Protein 6FZF (pdb70)

CATH classification: 1.10.565.10

Organism: Homo sapiens (NCBI:txid9606)

Nearest PDB structures (foldseek):
  6fzf-assembly1_A  TM=1.004E+00  e=1.617E-38  Homo sapiens
  6d94-assembly1_A  TM=9.978E-01  e=1.323E-35  Homo sapiens
  6t1v-assembly1_A  TM=9.988E-01  e=2.859E-35  Homo sapiens
  7cxf-assembly1_A  TM=9.843E-01  e=8.558E-34  Homo sapiens
  9f7w-assembly1_A  TM=9.796E-01  e=2.909E-33  Homo sapiens

Radius of gyration: 26.01 Å; Cα contacts (8 Å, |Δi|>4): 749; chains: 4; bounding box: 57×76×60 Å

Sequence (572 aa):
ESADDLRALAKKHLYDSSYIKSFPLTKAKARRAILTGKTTDKSPFVIYDMMNSLMMGEDKIKFKHITPLQEQSKEVVAIRIIFQGCQFRSVEAVQEITEEYAKSIPGFVNLDLNDQVTLLLKYGVHEIIYTMLASLMNKDGVLISEGQGFMTREFLKKSLRKPFGDFMEPKFEFAVKFNALELDDSDLAIFIAVIILSGDRPGLLNVKPIEDIQDDNNLLQALELQLKLNHPESSSSQQLFAKLLQKMMTDLRQQIVMEHVQQLLQVIKKTETDMSLHPLLQEIYKDLYQLNPESADLRALAKHLYDSYIKSFPLTKAKARRAILTGKTTDKSPFVIYDMMNSLMMGEDKIKFKHITPLQEQSKEVAIRIFQGCQFRSVEAVQEITEEYAKSIPGFVNLDLNDQVTLLKYGVHEIIIYTMLASLMNKDGVLISEEGQGFMTREFLKSLRKPFGDFMEPKFEFAVKFNALELDDSDLAIFIAVIILSGDRPGLLNVKPIEDIQDNLLQALELQLKLNHPESSSSQQLFAKLLQKMTDDLRQQIVMEHVQQLLQQVIKKTETDMSLHPLLQEIYKDLYEPSLLKKLLLAPAEPSLLKKLLLAPA

InterPro domains:
  IPR000536 Nuclear hormone receptor, ligand-binding domain [PF00104] (319-485)
  IPR000536 Nuclear hormone receptor, ligand-binding domain [PS51843] (238-503)
  IPR000536 Nuclear hormone receptor, ligand-binding domain [SM00430] (315-474)
  IPR001628 Zinc finger, nuclear hormone receptor-type [PF00105] (138-204)
  IPR001628 Zinc finger, nuclear hormone receptor-type [PR00047] (139-155)
  IPR001628 Zinc finger, nuclear hormone receptor-type [PR00047] (155-170)
  IPR001628 Zinc finger, nuclear hormone receptor-type [PR00047] (187-195)
  IPR001628 Zinc finger, nuclear hormone receptor-type [PR00047] (195-203)
  IPR001628 Zinc finger, nuclear hormone receptor-type [PS00031] (139-165)
  IPR001628 Zinc finger, nuclear hormone receptor-type [PS51030] (136-210)
  IPR001628 Zinc finger, nuclear hormone receptor-type [SM00399] (136-206)
  IPR001723 Nuclear hormone receptor [PR00398] (199-209)
  IPR001723 Nuclear hormone receptor [PR00398] (316-337)
  IPR001723 Nuclear hormone receptor [PR00398] (337-353)
  IPR001723 Nuclear hormone receptor [PR00398] (405-420)
  IPR001723 Nuclear hormone receptor [PR00398] (462-479)
  IPR003074 Peroxisome proliferator-activated receptor [PR01288] (228-242)
  IPR003074 Peroxisome proliferator-activated receptor [PR01288] (242-261)
  IPR003074 Peroxisome proliferator-activated receptor [PR01288] (355-368)
  IPR003074 Peroxisome proliferator-activated receptor [PR01288] (372-387)

Solvent-accessible surface area: 27181 Å² total; per-residue (Å²): 172,39,81,98,11,92,61,25,8,136,79,0,80,60,15,0,72,189,18,7,64,24,8,19,69,114,0,66,31,30,35,73,51,168,48,153,102,155,91,21,57,67,0,127,48,123,99,3,1,90,121,0,43,124,47,18,100,27,143,104,158,51,71,3,45,115,43,24,204,56,15,4,28,17,16,21,26,8,69,25,36,102,19,12,43,5,1,69,30,4,2,65,0,0,30,31,2,64,25,0,77,127,16,65,46,65,1,9,24,19,0,3,31,15,0,1,7,6,0,22,11,0,25,38,1,5,24,1,49,138,73,0,5,2,32,18,117,11,95,0,22,13,23,47,143,12,7,121,80,15,101,138,12,10,2,52,22,29,29,21,4,1,85,9,1,70,118,4,31,76,19,128,4,56,7,31,0,1,0,0,0,0,0,0,0,0,0,4,12,93,7,63,63,22,116,82,52,130,43,0,58,61,30,16,26,73,1,2,70,0,0,24,36,8,3,112,99,59,28,92,162,43,64,15,6,10,0,84,0,0,40,34,13,17,28,0,58,52,12,4,84,80,29,28,111,24,21,55,59,3,155,158,94,38,120,149,16,94,31,71,78,5,10,82,40,0,33,150,116,17,104,221,116,71,116,112,20,37,99,14,65,62,21,5,135,80,0,78,66,13,1,75,183,15,6,66,27,7,20,67,120,0,67,30,30,35,74,59,161,55,142,96,186,86,20,62,69,0,130,49,105,83,4,1,83,122,0,46,110,71,20,97,21,147,96,159,40,71,5,44,119,39,22,198,62,32,2,25,15,17,20,20,8,70,21,37,104,19,12,44,6,0,71,32,4,2,74,0,0,40,30,2,66,26,0,75,129,17,68,45,70,2,9,20,20,0,0,33,17,0,0,10,3,0,21,10,0,25,36,0,5,26,1,47,144,83,0,6,2,31,18,116,7,89,0,24,14,21,47,144,9,6,116,81,9,101,135,11,9,2,48,20,25,32,21,4,0,91,9,2,69,118,3,29,76,19,128,2,56,7,30,0,1,0,0,0,0,0,0,0,0,0,4,10,91,7,73,65,22,116,81,52,137,44,0,57,74,31,19,32,62,2,3,60,0,0,16,37,5,3,113,99,56,18,104,141,38,70,13,6,13,0,72,0,0,35,34,14,15,36,0,67,72,14,4,59,71,25,10,108,23,25,93,58,4,176,170,84,25,121,126,17,89,34,69,79,3,7,79,41,0,30,148,123,16,109,216,106,26,51,2,68,126,46,8,117,42,123,130,207,94,25,49,1,68,125,44,10,124,44,122,156

GO terms:
  GO:0005515 protein binding (F, IPI)
  GO:0042802 identical protein binding (F, IPI)
  GO:0004879 nuclear receptor activity (F, IDA)
  GO:0005634 nucleus (C, IDA)
  GO:0035357 peroxisome proliferator activated receptor signaling pathway (P, IDA)
  GO:0003700 DNA-binding transcription factor activity (F, IDA)
  GO:0010629 negative regulation of gene expression (P, IDA)
  GO:1904893 negative regulation of receptor signaling pathway via STAT (P, IDA)
  GO:0035357 peroxisome proliferator activated receptor signaling pathway (P, IGI)
  GO:0010628 positive regulation of gene expression (P, IGI)
  GO:0010629 negative regulation of gene expression (P, IGI)
  GO:1903845 negative regulation of cellular response to transforming growth factor beta stimulus (P, IGI)
  GO:0060392 negative regulation of SMAD protein signal transduction (P, IGI)
  GO:0030512 negative regulation of transforming growth factor beta receptor signaling pathway (P, IGI)
  GO:0048662 negative regulation of smooth muscle cell proliferation (P, IGI)
  GO:0045668 negative regulation of osteoblast differentiation (P, IMP)
  GO:0030514 negative regulation of BMP signaling pathway (P, IMP)
  GO:0097677 STAT family protein binding (F, IPI)
  GO:0050699 WW domain binding (F, IMP)
  GO:0045944 positive regulation of transcription by RNA polymerase II (P, IDA)

B-factor: mean 44.8, std 16.86, range [20.99, 148.35]

Structure (mmCIF, N/CA/C/O backbone):
data_6FZF
#
_entry.id   6FZF
#
_cell.length_a   53.644
_cell.length_b   123.684
_cell.length_c   54.466
_cell.angle_alpha   90.00
_cell.angle_beta   95.31
_cell.angle_gamma   90.00
#
_symmetry.space_group_name_H-M   'P 1 21 1'
#
loop_
_entity.id
_entity.type
_entity.pdbx_description
1 polymer 'Peroxisome proliferator-activated receptor gamma'
2 polymer 'Peroxisome proliferator-activated receptor gamma coactivator 1-alpha'
3 non-polymer '(2~{S})-3-[4-[2-[methyl(pyridin-2-yl)amino]ethoxy]phenyl]-2-[[2-(phenylcarbonyl)phenyl]amino]propanoic acid'
4 water water
#
loop_
_atom_site.group_PDB
_atom_site.id
_atom_site.type_symbol
_atom_site.label_atom_id
_atom_site.label_alt_id
_atom_site.label_comp_id
_atom_site.label_asym_id
_atom_site.label_entity_id
_atom_site.label_seq_id
_atom_site.pdbx_PDB_ins_code
_atom_site.Cartn_x
_atom_site.Cartn_y
_atom_site.Cartn_z
_atom_site.occupancy
_atom_site.B_iso_or_equiv
_atom_site.auth_seq_id
_atom_site.auth_comp_id
_atom_site.auth_asym_id
_atom_site.auth_atom_id
_atom_site.pdbx_PDB_model_num
ATOM 1 N N . GLU A 1 9 ? -24.382 17.182 -38.364 1.00 100.75 235 GLU A N 1
ATOM 2 C CA . GLU A 1 9 ? -23.344 16.631 -37.500 1.00 100.77 235 GLU A CA 1
ATOM 3 C C . GLU A 1 9 ? -22.569 17.753 -36.800 1.00 95.06 235 GLU A C 1
ATOM 4 O O . GLU A 1 9 ? -23.130 18.490 -35.990 1.00 90.93 235 GLU A O 1
ATOM 10 N N . SER A 1 10 ? -21.280 17.894 -37.125 1.00 91.16 236 SER A N 1
ATOM 11 C CA . SER A 1 10 ? -20.439 18.881 -36.453 1.00 74.47 236 SER A CA 1
ATOM 12 C C . SER A 1 10 ? -20.855 20.321 -36.742 1.00 73.21 236 SER A C 1
ATOM 13 O O . SER A 1 10 ? -20.427 21.228 -36.021 1.00 54.11 236 SER A O 1
ATOM 16 N N . ALA A 1 11 ? -21.649 20.562 -37.791 1.00 84.06 237 ALA A N 1
ATOM 17 C CA . ALA A 1 11 ? -22.086 21.928 -38.077 1.0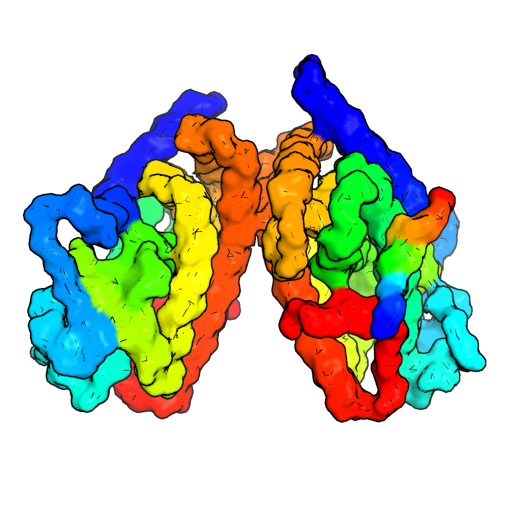0 79.76 237 ALA A CA 1
ATOM 18 C C . ALA A 1 11 ? -22.838 22.518 -36.885 1.00 73.20 237 ALA A C 1
ATOM 19 O O . ALA A 1 11 ? -22.485 23.589 -36.373 1.00 59.23 237 ALA A O 1
ATOM 21 N N A ASP A 1 12 ? -23.870 21.810 -36.423 0.44 61.32 238 ASP A N 1
ATOM 22 N N B ASP A 1 12 ? -23.883 21.832 -36.416 0.56 62.12 238 ASP A N 1
ATOM 23 C CA A ASP A 1 12 ? -24.640 22.271 -35.279 0.44 46.16 238 ASP A CA 1
ATOM 24 C CA B ASP A 1 12 ? -24.605 22.377 -35.276 0.56 45.93 238 ASP A CA 1
ATOM 25 C C A ASP A 1 12 ? -23.787 22.325 -34.019 0.44 40.07 238 ASP A C 1
ATOM 26 C C B ASP A 1 12 ? -23.763 22.353 -34.009 0.56 39.71 238 ASP A C 1
ATOM 27 O O A ASP A 1 12 ? -24.057 23.134 -33.126 0.44 40.73 238 ASP A O 1
ATOM 28 O O B ASP A 1 12 ? -24.030 23.138 -33.096 0.56 41.40 238 ASP A O 1
ATOM 37 N N . LEU A 1 13 ? -22.748 21.486 -33.928 1.00 35.99 239 LEU A N 1
ATOM 38 C CA . LEU A 1 13 ? -21.948 21.434 -32.701 1.00 38.45 239 LEU A CA 1
ATOM 39 C C . LEU A 1 13 ? -21.125 22.692 -32.536 1.00 37.88 239 LEU A C 1
ATOM 40 O O . LEU A 1 13 ? -20.898 23.133 -31.410 1.00 34.52 239 LEU A O 1
ATOM 45 N N . ARG A 1 14 ? -20.673 23.283 -33.645 1.00 33.23 240 ARG A N 1
ATOM 46 C CA . ARG A 1 14 ? -19.976 24.563 -33.555 1.00 33.60 240 ARG A CA 1
ATOM 47 C C . ARG A 1 14 ? -20.938 25.697 -33.199 1.00 34.76 240 ARG A C 1
ATOM 48 O O . ARG A 1 14 ? -20.573 26.615 -32.462 1.00 35.11 240 ARG A O 1
ATOM 56 N N . ALA A 1 15 ? -22.164 25.662 -33.734 1.00 34.10 241 ALA A N 1
ATOM 57 C CA . ALA A 1 15 ? -23.177 26.641 -33.348 1.00 36.00 241 ALA A CA 1
ATOM 58 C C . ALA A 1 15 ? -23.537 26.503 -31.872 1.00 35.79 241 ALA A C 1
ATOM 59 O O . ALA A 1 15 ? -23.678 27.503 -31.153 1.00 34.06 241 ALA A O 1
ATOM 61 N N . LEU A 1 16 ? -23.718 25.265 -31.410 1.00 29.11 242 LEU A N 1
ATOM 62 C CA . LEU A 1 16 ? -23.997 25.044 -30.001 1.00 28.60 242 LEU A CA 1
ATOM 63 C C . LEU A 1 16 ? -22.869 25.592 -29.146 1.00 33.74 242 LEU A C 1
ATOM 64 O O . LEU A 1 16 ? -23.113 26.281 -28.151 1.00 30.83 242 LEU A O 1
ATOM 69 N N . ALA A 1 17 ? -21.619 25.329 -29.538 1.00 32.95 243 ALA A N 1
ATOM 70 C CA . ALA A 1 17 ? -20.498 25.859 -28.770 1.00 27.76 243 ALA A CA 1
ATOM 71 C C . ALA A 1 17 ? -20.582 27.377 -28.682 1.00 33.63 243 ALA A C 1
ATOM 72 O O . ALA A 1 17 ? -20.404 27.962 -27.604 1.00 30.94 243 ALA A O 1
ATOM 74 N N . LYS A 1 18 ? -20.860 28.035 -29.818 1.00 31.61 244 LYS A N 1
ATOM 75 C CA A LYS A 1 18 ? -20.926 29.494 -29.838 0.34 30.87 244 LYS A CA 1
ATOM 76 C CA B LYS A 1 18 ? -20.914 29.492 -29.822 0.66 30.54 244 LYS A CA 1
ATOM 77 C C . LYS A 1 18 ? -22.100 30.005 -29.011 1.00 32.79 244 LYS A C 1
ATOM 78 O O . LYS A 1 18 ? -21.976 30.997 -28.286 1.00 34.14 244 LYS A O 1
ATOM 89 N N . HIS A 1 19 ? -23.258 29.355 -29.131 1.00 30.38 245 HIS A N 1
ATOM 90 C CA . HIS A 1 19 ? -24.423 29.756 -28.348 1.00 35.92 245 HIS A CA 1
ATOM 91 C C . HIS A 1 19 ? -24.118 29.688 -26.860 1.00 34.77 245 HIS A C 1
ATOM 92 O O . HIS A 1 19 ? -24.432 30.614 -26.105 1.00 29.53 245 HIS A O 1
ATOM 99 N N . LEU A 1 20 ? -23.511 28.588 -26.423 1.00 28.12 246 LEU A N 1
ATOM 100 C CA . LEU A 1 20 ? -23.161 28.439 -25.021 1.00 33.02 246 LEU A CA 1
ATOM 101 C C . LEU A 1 20 ? -22.180 29.513 -24.568 1.00 32.03 246 LEU A C 1
ATOM 102 O O . LEU A 1 20 ? -22.335 30.091 -23.482 1.00 25.57 246 LEU A O 1
ATOM 107 N N . TYR A 1 21 ? -21.150 29.781 -25.373 1.00 28.75 247 TYR A N 1
ATOM 108 C CA . TYR A 1 21 ? -20.192 30.825 -25.015 1.00 30.38 247 TYR A CA 1
ATOM 109 C C . TYR A 1 21 ? -20.875 32.178 -24.857 1.00 31.68 247 TYR A C 1
ATOM 110 O O . TYR A 1 21 ? -20.587 32.928 -23.916 1.00 31.13 247 TYR A O 1
ATOM 119 N N . ASP A 1 22 ? -21.762 32.519 -25.790 1.00 31.04 248 ASP A N 1
ATOM 120 C CA . ASP A 1 22 ? -22.458 33.796 -25.713 1.00 35.73 248 ASP A CA 1
ATOM 121 C C . ASP A 1 22 ? -23.314 33.873 -24.455 1.00 30.88 248 ASP A C 1
ATOM 122 O O . ASP A 1 22 ? -23.401 34.931 -23.820 1.00 31.33 248 ASP A O 1
ATOM 131 N N . SER A 1 23 ? -23.991 32.774 -24.111 1.00 30.12 249 SER A N 1
ATOM 132 C CA A SER A 1 23 ? -24.795 32.728 -22.893 0.65 33.73 249 SER A CA 1
ATOM 133 C CA B SER A 1 23 ? -24.796 32.750 -22.896 0.35 33.87 249 SER A CA 1
ATOM 134 C C . SER A 1 23 ? -23.917 32.826 -21.656 1.00 31.59 249 SER A C 1
ATOM 135 O O . SER A 1 23 ? -24.252 33.524 -20.692 1.00 38.22 249 SER A O 1
ATOM 140 N N . TYR A 1 24 ? -22.804 32.101 -21.664 1.00 30.07 250 TYR A N 1
ATOM 141 C CA . TYR A 1 24 ? -21.829 32.168 -20.588 1.00 29.90 250 TYR A CA 1
ATOM 142 C C . TYR A 1 24 ? -21.382 33.610 -20.364 1.00 37.83 250 TYR A C 1
ATOM 143 O O . TYR A 1 24 ? -21.366 34.099 -19.234 1.00 29.03 250 TYR A O 1
ATOM 152 N N . ILE A 1 25 ? -21.055 34.321 -21.444 1.00 28.51 251 ILE A N 1
ATOM 153 C CA . ILE A 1 25 ? -20.657 35.719 -21.308 1.00 25.93 251 ILE A CA 1
ATOM 154 C C . ILE A 1 25 ? -21.791 36.538 -20.709 1.00 32.99 251 ILE A C 1
ATOM 155 O O . ILE A 1 25 ? -21.561 37.464 -19.915 1.00 31.76 251 ILE A O 1
ATOM 160 N N . LYS A 1 26 ? -23.037 36.224 -21.080 1.00 32.51 252 LYS A N 1
ATOM 161 C CA . LYS A 1 26 ? -24.148 36.992 -20.531 1.00 31.41 252 LYS A CA 1
ATOM 162 C C . LYS A 1 26 ? -24.371 36.692 -19.049 1.00 36.60 252 LYS A C 1
ATOM 163 O O . LYS A 1 26 ? -24.872 37.553 -18.317 1.00 37.99 252 LYS A O 1
ATOM 169 N N . SER A 1 27 ? -24.029 35.485 -18.594 1.00 37.44 253 SER A N 1
ATOM 170 C CA . SER A 1 27 ? -24.400 35.019 -17.256 1.00 38.30 253 SER A CA 1
ATOM 171 C C . SER A 1 27 ? -23.331 35.263 -16.210 1.00 30.39 253 SER A C 1
ATOM 172 O O . SER A 1 27 ? -23.659 35.427 -15.028 1.00 32.91 253 SER A O 1
ATOM 175 N N . PHE A 1 28 ? -22.063 35.244 -16.606 1.00 33.89 254 PHE A N 1
ATOM 176 C CA . PHE A 1 28 ? -20.953 35.297 -15.656 1.00 29.74 254 PHE A CA 1
ATOM 177 C C . PHE A 1 28 ? -20.139 36.562 -15.871 1.00 39.68 254 PHE A C 1
ATOM 178 O O . PHE A 1 28 ? -19.333 36.632 -16.822 1.00 28.71 254 PHE A O 1
ATOM 186 N N . PRO A 1 29 ? -20.302 37.573 -15.015 1.00 34.10 255 PRO A N 1
ATOM 187 C CA . PRO A 1 29 ? -19.641 38.864 -15.272 1.00 40.33 255 PRO A CA 1
ATOM 188 C C . PRO A 1 29 ? -18.128 38.774 -15.318 1.00 46.58 255 PRO A C 1
ATOM 189 O O . PRO A 1 29 ? -17.494 39.438 -16.145 1.00 47.46 255 PRO A O 1
ATOM 193 N N . LEU A 1 30 ? -17.527 37.977 -14.451 1.00 35.43 256 LEU A N 1
ATOM 194 C CA . LEU A 1 30 ? -16.076 37.868 -14.382 1.00 35.55 256 LEU A CA 1
ATOM 195 C C . LEU A 1 30 ? -15.695 36.546 -15.031 1.00 35.92 256 LEU A C 1
ATOM 196 O O . LEU A 1 30 ? -15.756 35.490 -14.401 1.00 38.24 256 LEU A O 1
ATOM 201 N N . THR A 1 31 ? -15.316 36.619 -16.297 1.00 38.16 257 THR A N 1
ATOM 202 C CA . THR A 1 31 ? -14.894 35.480 -17.085 1.00 40.61 257 THR A CA 1
ATOM 203 C C . THR A 1 31 ? -13.470 35.089 -16.727 1.00 34.96 257 THR A C 1
ATOM 204 O O . THR A 1 31 ? -12.733 35.840 -16.081 1.00 29.78 257 THR A O 1
ATOM 208 N N . LYS A 1 32 ? -13.058 33.907 -17.195 1.00 29.39 258 LYS A N 1
ATOM 209 C CA . LYS A 1 32 ? -11.678 33.515 -16.955 1.00 26.94 258 LYS A CA 1
ATOM 210 C C . LYS A 1 32 ? -10.724 34.480 -17.635 1.00 28.58 258 LYS A C 1
ATOM 211 O O . LYS A 1 32 ? -9.645 34.775 -17.104 1.00 32.70 258 LYS A O 1
ATOM 217 N N . ALA A 1 33 ? -11.096 34.975 -18.825 1.00 30.29 259 ALA A N 1
ATOM 218 C CA . ALA A 1 33 ? -10.218 35.897 -19.536 1.00 38.93 259 ALA A CA 1
ATOM 219 C C . ALA A 1 33 ? -10.012 37.159 -18.722 1.00 33.91 259 ALA A C 1
ATOM 220 O O . ALA A 1 33 ? -8.878 37.614 -18.543 1.00 36.51 259 ALA A O 1
ATOM 222 N N . LYS A 1 34 ? -11.103 37.728 -18.203 1.00 34.75 260 LYS A N 1
ATOM 223 C CA . LYS A 1 34 ? -10.987 38.909 -17.352 1.00 38.56 260 LYS A CA 1
ATOM 224 C C . LYS A 1 34 ? -10.152 38.611 -16.112 1.00 33.07 260 LYS A C 1
ATOM 225 O O . LYS A 1 34 ? -9.284 39.403 -15.725 1.00 36.76 260 LYS A O 1
ATOM 231 N N . ALA A 1 35 ? -10.404 37.470 -15.476 1.00 31.83 261 ALA A N 1
ATOM 232 C CA . ALA A 1 35 ? -9.701 37.136 -14.242 1.00 32.54 261 ALA A CA 1
ATOM 233 C C . ALA A 1 35 ? -8.203 36.968 -14.477 1.00 33.03 261 ALA A C 1
ATOM 234 O O . ALA A 1 35 ? -7.388 37.406 -13.657 1.00 36.16 261 ALA A O 1
ATOM 236 N N A ARG A 1 36 ? -7.820 36.310 -15.577 0.41 33.00 262 ARG A N 1
ATOM 237 N N B ARG A 1 36 ? -7.819 36.317 -15.581 0.59 33.42 262 ARG A N 1
ATOM 238 C CA A ARG A 1 36 ? -6.401 36.133 -15.863 0.41 32.28 262 ARG A CA 1
ATOM 239 C CA B ARG A 1 36 ? -6.400 36.138 -15.862 0.59 31.10 262 ARG A CA 1
ATOM 240 C C A ARG A 1 36 ? -5.740 37.469 -16.166 0.41 36.36 262 ARG A C 1
ATOM 241 C C B ARG A 1 36 ? -5.739 37.473 -16.165 0.59 36.63 262 ARG A C 1
ATOM 242 O O A ARG A 1 36 ? -4.607 37.724 -15.735 0.41 38.99 262 ARG A O 1
ATOM 243 O O B ARG A 1 36 ? -4.606 37.730 -15.735 0.59 39.18 262 ARG A O 1
ATOM 258 N N . ALA A 1 37 ? -6.430 38.335 -16.910 1.00 36.54 263 ALA A N 1
ATOM 259 C CA . ALA A 1 37 ? -5.901 39.666 -17.157 1.00 39.88 263 ALA A CA 1
ATOM 260 C C . ALA A 1 37 ? -5.633 40.386 -15.839 1.00 46.13 263 ALA A C 1
ATOM 261 O O . ALA A 1 37 ? -4.582 41.015 -15.665 1.00 48.56 263 ALA A O 1
ATOM 263 N N . ILE A 1 38 ? -6.560 40.281 -14.885 1.00 36.22 264 ILE A N 1
ATOM 264 C CA . ILE A 1 38 ? -6.343 40.893 -13.577 1.00 42.47 264 ILE A CA 1
ATOM 265 C C . ILE A 1 38 ? -5.177 40.218 -12.866 1.00 45.64 264 ILE A C 1
ATOM 266 O O . ILE A 1 38 ? -4.244 40.883 -12.400 1.00 45.80 264 ILE A O 1
ATOM 271 N N . LEU A 1 39 ? -5.205 38.881 -12.790 1.00 35.32 265 LEU A N 1
ATOM 272 C CA . LEU A 1 39 ? -4.211 38.154 -12.006 1.00 42.86 265 LEU A CA 1
ATOM 273 C C . LEU A 1 39 ? -2.808 38.286 -12.587 1.00 49.00 265 LEU A C 1
ATOM 274 O O . LEU A 1 39 ? -1.821 38.183 -11.846 1.00 45.02 265 LEU A O 1
ATOM 279 N N . THR A 1 40 ? -2.691 38.492 -13.900 1.00 51.77 266 THR A N 1
ATOM 280 C CA . THR A 1 40 ? -1.387 38.689 -14.521 1.00 55.48 266 THR A CA 1
ATOM 281 C C . THR A 1 40 ? -1.004 40.156 -14.658 1.00 61.83 266 THR A C 1
ATOM 282 O O . THR A 1 40 ? 0.128 40.446 -15.058 1.00 65.93 266 THR A O 1
ATOM 286 N N . GLY A 1 41 ? -1.910 41.079 -14.338 1.00 60.76 267 GLY A N 1
ATOM 287 C CA . GLY A 1 41 ? -1.646 42.495 -14.472 1.00 54.51 267 GLY A CA 1
ATOM 288 C C . GLY A 1 41 ? -1.821 43.043 -15.873 1.00 67.07 267 GLY A C 1
ATOM 289 O O . GLY A 1 41 ? -1.616 44.245 -16.084 1.00 67.86 267 GLY A O 1
ATOM 290 N N . LYS A 1 42 ? -2.204 42.207 -16.834 1.00 65.13 268 LYS A N 1
ATOM 291 C CA . LYS A 1 42 ? -2.418 42.659 -18.200 1.00 67.18 268 LYS A CA 1
ATOM 292 C C . LYS A 1 42 ? -3.749 43.389 -18.319 1.00 70.17 268 LYS A C 1
ATOM 293 O O . LYS A 1 42 ? -4.506 43.173 -19.270 1.00 81.56 268 LYS A O 1
ATOM 299 N N . THR A 1 43 ? -4.030 44.260 -17.352 1.00 69.80 269 THR A N 1
ATOM 300 C CA . THR A 1 43 ? -5.214 45.101 -17.350 1.00 80.13 269 THR A CA 1
ATOM 301 C C . THR A 1 43 ? -4.803 46.522 -16.991 1.00 83.50 269 THR A C 1
ATOM 302 O O . THR A 1 43 ? -3.823 46.739 -16.271 1.00 77.19 269 THR A O 1
ATOM 306 N N . THR A 1 44 ? -5.545 47.490 -17.516 1.00 83.92 270 THR A N 1
ATOM 307 C CA . THR A 1 44 ? -5.377 48.872 -17.090 1.00 89.41 270 THR A CA 1
ATOM 308 C C . THR A 1 44 ? -6.170 49.195 -15.830 1.00 86.64 270 THR A C 1
ATOM 309 O O . THR A 1 44 ? -6.097 50.328 -15.343 1.00 88.17 270 THR A O 1
ATOM 313 N N . ASP A 1 45 ? -6.924 48.237 -15.301 1.00 79.98 271 ASP A N 1
ATOM 314 C CA . ASP A 1 45 ? -7.621 48.427 -14.040 1.00 78.95 271 ASP A CA 1
ATOM 315 C C . ASP A 1 45 ? -6.626 48.416 -12.885 1.00 72.55 271 ASP A C 1
ATOM 316 O O . ASP A 1 45 ? -5.538 47.835 -12.971 1.00 67.38 271 ASP A O 1
ATOM 321 N N . LYS A 1 46 ? -7.002 49.065 -11.788 1.00 68.39 272 LYS A N 1
ATOM 322 C CA . LYS A 1 46 ? -6.098 49.066 -10.650 1.00 76.35 272 LYS A CA 1
ATOM 323 C C . LYS A 1 46 ? -6.029 47.668 -10.039 1.00 71.21 272 LYS A C 1
ATOM 324 O O . LYS A 1 46 ? -6.986 46.890 -10.092 1.00 63.47 272 LYS A O 1
ATOM 330 N N . SER A 1 47 ? -4.858 47.347 -9.500 1.00 63.93 273 SER A N 1
ATOM 331 C CA . SER A 1 47 ? -4.640 46.068 -8.846 1.00 56.22 273 SER A CA 1
ATOM 332 C C . SER A 1 47 ? -5.771 45.790 -7.855 1.00 50.99 273 SER A C 1
ATOM 333 O O . SER A 1 47 ? -6.238 46.713 -7.173 1.00 53.18 273 SER A O 1
ATOM 336 N N . PRO A 1 48 ? -6.257 44.549 -7.766 1.00 43.86 274 PRO A N 1
ATOM 337 C CA . PRO A 1 48 ? -7.258 44.231 -6.741 1.00 37.04 274 PRO A CA 1
ATOM 338 C C . PRO A 1 48 ? -6.706 44.485 -5.351 1.00 37.19 274 PRO A C 1
ATOM 339 O O . PRO A 1 48 ? -5.499 44.422 -5.115 1.00 31.26 274 PRO A O 1
ATOM 343 N N . PHE A 1 49 ? -7.608 44.793 -4.427 1.00 38.96 275 PHE A N 1
ATOM 344 C CA . PHE A 1 49 ? -7.223 44.946 -3.033 1.00 37.60 275 PHE A CA 1
ATOM 345 C C . PHE A 1 49 ? -6.903 43.571 -2.447 1.00 29.83 275 PHE A C 1
ATOM 346 O O . PHE A 1 49 ? -7.702 42.637 -2.551 1.00 32.58 275 PHE A O 1
ATOM 354 N N . VAL A 1 50 ? -5.731 43.447 -1.838 1.00 32.83 276 VAL A N 1
ATOM 355 C CA . VAL A 1 50 ? -5.246 42.163 -1.344 1.00 32.67 276 VAL A CA 1
ATOM 356 C C . VAL A 1 50 ? -5.669 42.014 0.110 1.00 34.43 276 VAL A C 1
ATOM 357 O O . VAL A 1 50 ? -5.257 42.801 0.967 1.00 32.02 276 VAL A O 1
ATOM 361 N N . ILE A 1 51 ? -6.463 40.997 0.384 1.00 33.69 277 ILE A N 1
ATOM 362 C CA . ILE A 1 51 ? -6.941 40.697 1.726 1.00 34.45 277 ILE A CA 1
ATOM 363 C C . ILE A 1 51 ? -6.129 39.514 2.222 1.00 37.36 277 ILE A C 1
ATOM 364 O O . ILE A 1 51 ? -6.285 38.387 1.737 1.00 34.46 277 ILE A O 1
ATOM 369 N N . TYR A 1 52 ? -5.235 39.770 3.162 1.00 31.09 278 TYR A N 1
ATOM 370 C CA . TYR A 1 52 ? -4.342 38.739 3.652 1.00 28.02 278 TYR A CA 1
ATOM 371 C C . TYR A 1 52 ? -4.358 38.586 5.164 1.00 37.99 278 TYR A C 1
ATOM 372 O O . TYR A 1 52 ? -3.617 37.751 5.691 1.00 35.29 278 TYR A O 1
ATOM 381 N N . ASP A 1 53 ? -5.159 39.368 5.875 1.00 32.77 279 ASP A N 1
ATOM 382 C CA . ASP A 1 53 ? -5.183 39.290 7.325 1.00 42.55 279 ASP A CA 1
ATOM 383 C C . ASP A 1 53 ? -6.386 40.084 7.814 1.00 46.48 279 ASP A C 1
ATOM 384 O O . ASP A 1 53 ? -7.154 40.642 7.021 1.00 39.14 279 ASP A O 1
ATOM 389 N N . MET A 1 54 ? -6.555 40.094 9.138 1.00 43.27 280 MET A N 1
ATOM 390 C CA A MET A 1 54 ? -7.676 40.786 9.766 0.60 47.37 280 MET A CA 1
ATOM 391 C CA B MET A 1 54 ? -7.693 40.781 9.739 0.40 46.69 280 MET A CA 1
ATOM 392 C C . MET A 1 54 ? -7.740 42.245 9.322 1.00 42.40 280 MET A C 1
ATOM 393 O O . MET A 1 54 ? -8.784 42.738 8.881 1.00 42.63 280 MET A O 1
ATOM 402 N N . ASN A 1 55 ? -6.624 42.959 9.461 1.00 42.85 281 ASN A N 1
ATOM 403 C CA . ASN A 1 55 ? -6.628 44.387 9.151 1.00 52.58 281 ASN A CA 1
ATOM 404 C C . ASN A 1 55 ? -6.924 44.640 7.684 1.00 44.90 281 ASN A C 1
ATOM 405 O O . ASN A 1 55 ? -7.708 45.537 7.348 1.00 43.70 281 ASN A O 1
ATOM 410 N N . SER A 1 56 ? -6.287 43.880 6.794 1.00 37.38 282 SER A N 1
ATOM 411 C CA . SER A 1 56 ? -6.545 44.099 5.380 1.00 35.19 282 SER A CA 1
ATOM 412 C C . SER A 1 56 ? -7.982 43.739 5.038 1.00 36.45 282 SER A C 1
ATOM 413 O O . SER A 1 56 ? -8.598 44.390 4.188 1.00 41.78 282 SER A O 1
ATOM 416 N N . LEU A 1 57 ? -8.542 42.715 5.684 1.00 44.21 283 LEU A N 1
ATOM 417 C CA . LEU A 1 57 ? -9.947 42.409 5.448 1.00 41.30 283 LEU A CA 1
ATOM 418 C C . LEU A 1 57 ? -10.815 43.581 5.873 1.00 42.08 283 LEU A C 1
ATOM 419 O O . LEU A 1 57 ? -11.797 43.926 5.203 1.00 40.57 283 LEU A O 1
ATOM 424 N N . MET A 1 58 ? -10.453 44.226 6.973 1.00 42.07 284 MET A N 1
ATOM 425 C CA . MET A 1 58 ? -11.239 45.366 7.410 1.00 45.66 284 MET A CA 1
ATOM 426 C C . MET A 1 58 ? -11.144 46.511 6.410 1.00 47.87 284 MET A C 1
ATOM 427 O O . MET A 1 58 ? -12.152 47.154 6.099 1.00 47.78 284 MET A O 1
ATOM 432 N N . MET A 1 59 ? -9.948 46.780 5.884 1.00 44.64 285 MET A N 1
ATOM 433 C CA . MET A 1 59 ? -9.807 47.900 4.959 1.00 44.15 285 MET A CA 1
ATOM 434 C C . MET A 1 59 ? -10.373 47.579 3.586 1.00 49.57 285 MET A C 1
ATOM 435 O O . MET A 1 59 ? -10.809 48.487 2.870 1.00 46.65 285 MET A O 1
ATOM 440 N N . GLY A 1 60 ? -10.361 46.309 3.203 1.00 40.90 286 GLY A N 1
ATOM 441 C CA . GLY A 1 60 ? -10.890 45.878 1.933 1.00 42.50 286 GLY A CA 1
ATOM 442 C C . GLY A 1 60 ? -12.363 45.567 1.928 1.00 49.42 286 GLY A C 1
ATOM 443 O O . GLY A 1 60 ? -12.893 45.169 0.888 1.00 52.95 286 GLY A O 1
ATOM 444 N N . GLU A 1 61 ? -13.040 45.740 3.067 1.00 58.93 287 GLU A N 1
ATOM 445 C CA . GLU A 1 61 ? -14.471 45.471 3.159 1.00 58.05 287 GLU A CA 1
ATOM 446 C C . GLU A 1 61 ? -15.247 46.162 2.043 1.00 62.18 287 GLU A C 1
ATOM 447 O O . GLU A 1 61 ? -16.187 45.592 1.481 1.00 68.29 287 GLU A O 1
ATOM 453 N N . ASP A 1 62 ? -14.857 47.389 1.704 1.00 76.45 288 ASP A N 1
ATOM 454 C CA . ASP A 1 62 ? -15.499 48.145 0.634 1.00 88.56 288 ASP A CA 1
ATOM 455 C C . ASP A 1 62 ? -15.412 47.450 -0.727 1.00 81.48 288 ASP A C 1
ATOM 456 O O . ASP A 1 62 ? -16.145 47.825 -1.649 1.00 75.80 288 ASP A O 1
ATOM 461 N N . LYS A 1 63 ? -14.543 46.448 -0.879 1.00 61.63 289 LYS A N 1
ATOM 462 C CA . LYS A 1 63 ? -14.357 45.767 -2.153 1.00 61.77 289 LYS A CA 1
ATOM 463 C C . LYS A 1 63 ? -15.040 44.406 -2.211 1.00 66.05 289 LYS A C 1
ATOM 464 O O . LYS A 1 63 ? -15.099 43.805 -3.290 1.00 74.99 289 LYS A O 1
ATOM 470 N N . ILE A 1 64 ? -15.545 43.909 -1.087 1.00 45.78 290 ILE A N 1
ATOM 471 C CA . ILE A 1 64 ? -16.245 42.630 -1.018 1.00 48.05 290 ILE A CA 1
ATOM 472 C C . ILE A 1 64 ? -17.733 42.922 -1.147 1.00 59.35 290 ILE A C 1
ATOM 473 O O . ILE A 1 64 ? -18.323 43.536 -0.251 1.00 60.48 290 ILE A O 1
ATOM 479 N N . LYS A 1 65 ? -18.356 42.499 -2.249 1.00 45.68 291 LYS A N 1
ATOM 480 C CA . LYS A 1 65 ? -19.797 42.700 -2.373 1.00 43.14 291 LYS A CA 1
ATOM 481 C C . LYS A 1 65 ? -20.495 42.022 -1.200 1.00 48.37 291 LYS A C 1
ATOM 482 O O . LYS A 1 65 ? -20.317 40.822 -0.960 1.00 44.37 291 LYS A O 1
ATOM 488 N N . PHE A 1 66 ? -21.259 42.805 -0.442 1.00 47.25 292 PHE A N 1
ATOM 489 C CA . PHE A 1 66 ? -21.927 42.276 0.740 1.00 42.70 292 PHE A CA 1
ATOM 490 C C . PHE A 1 66 ? -23.045 43.240 1.113 1.00 51.92 292 PHE A C 1
ATOM 491 O O . PHE A 1 66 ? -22.775 44.363 1.548 1.00 49.35 292 PHE A O 1
ATOM 499 N N . LYS A 1 67 ? -24.287 42.811 0.920 1.00 53.83 293 LYS A N 1
ATOM 500 C CA . LYS A 1 67 ? -25.462 43.620 1.222 1.00 53.28 293 LYS A CA 1
ATOM 501 C C . LYS A 1 67 ? -26.188 42.921 2.354 1.00 59.69 293 LYS A C 1
ATOM 502 O O . LYS A 1 67 ? -26.726 41.824 2.164 1.00 52.16 293 LYS A O 1
ATOM 508 N N . HIS A 1 68 ? -26.186 43.541 3.529 1.00 59.56 294 HIS A N 1
ATOM 509 C CA . HIS A 1 68 ? -26.740 42.910 4.712 1.00 49.33 294 HIS A CA 1
ATOM 510 C C . HIS A 1 68 ? -27.255 44.005 5.636 1.00 56.13 294 HIS A C 1
ATOM 511 O O . HIS A 1 68 ? -27.298 45.184 5.268 1.00 62.70 294 HIS A O 1
ATOM 518 N N . ILE A 1 69 ? -27.644 43.605 6.848 1.00 63.45 295 ILE A N 1
ATOM 519 C CA . ILE A 1 69 ? -28.210 44.535 7.820 1.00 58.88 295 ILE A CA 1
ATOM 520 C C . ILE A 1 69 ? -27.166 45.546 8.265 1.00 64.70 295 ILE A C 1
ATOM 521 O O . ILE A 1 69 ? -27.458 46.737 8.429 1.00 62.47 295 ILE A O 1
ATOM 526 N N . THR A 1 70 ? -25.946 45.086 8.478 1.00 61.83 296 THR A N 1
ATOM 527 C CA . THR A 1 70 ? -24.814 45.908 8.882 1.00 66.02 296 THR A CA 1
ATOM 528 C C . THR A 1 70 ? -23.652 45.580 7.967 1.00 61.19 296 THR A C 1
ATOM 529 O O . THR A 1 70 ? -23.685 44.589 7.231 1.00 52.25 296 THR A O 1
ATOM 533 N N . PRO A 1 71 ? -22.609 46.410 7.973 1.00 60.88 297 PRO A N 1
ATOM 534 C CA . PRO A 1 71 ? -21.429 46.128 7.149 1.00 63.61 297 PRO A CA 1
ATOM 535 C C . PRO A 1 71 ? -20.799 44.793 7.516 1.00 50.36 297 PRO A C 1
ATOM 536 O O . PRO A 1 71 ? -20.978 44.277 8.622 1.00 51.61 297 PRO A O 1
ATOM 540 N N . LEU A 1 72 ? -20.030 44.242 6.566 1.00 47.46 298 LEU A N 1
ATOM 541 C CA . LEU A 1 72 ? -19.369 42.954 6.787 1.00 51.96 298 LEU A CA 1
ATOM 542 C C . LEU A 1 72 ? -18.572 42.942 8.088 1.00 55.26 298 LEU A C 1
ATOM 543 O O . LEU A 1 72 ? -18.620 41.966 8.847 1.00 47.23 298 LEU A O 1
ATOM 548 N N . GLN A 1 73 ? -17.830 44.021 8.362 1.00 52.86 299 GLN A N 1
ATOM 549 C CA . GLN A 1 73 ? -16.999 44.062 9.561 1.00 53.73 299 GLN A CA 1
ATOM 550 C C . GLN A 1 73 ? -17.830 4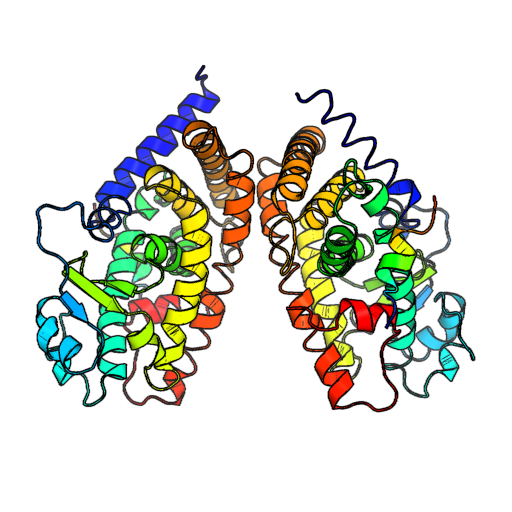3.876 10.825 1.00 54.28 299 GLN A C 1
ATOM 551 O O . GLN A 1 73 ? -17.329 43.338 11.819 1.00 53.75 299 GLN A O 1
ATOM 557 N N . GLU A 1 74 ? -19.090 44.312 10.810 1.00 54.08 300 GLU A N 1
ATOM 558 C CA . GLU A 1 74 ? -19.964 44.220 11.973 1.00 60.74 300 GLU A CA 1
ATOM 559 C C . GLU A 1 74 ? -20.753 42.918 12.021 1.00 66.41 300 GLU A C 1
ATOM 560 O O . GLU A 1 74 ? -21.566 42.737 12.933 1.00 68.60 300 GLU A O 1
ATOM 566 N N . GLN A 1 75 ? -20.516 42.004 11.075 1.00 64.49 301 GLN A N 1
ATOM 567 C CA . GLN A 1 75 ? -21.216 40.722 11.075 1.00 69.34 301 GLN A CA 1
ATOM 568 C C . GLN A 1 75 ? -20.803 39.853 12.253 1.00 63.51 301 GLN A C 1
ATOM 569 O O . GLN A 1 75 ? -21.600 39.035 12.728 1.00 54.13 301 GLN A O 1
ATOM 575 N N . SER A 1 76 ? -19.569 40.013 12.724 1.00 53.10 302 SER A N 1
ATOM 576 C CA . SER A 1 76 ? -18.990 39.224 13.801 1.00 54.15 302 SER A CA 1
ATOM 577 C C . SER A 1 76 ? -17.713 39.913 14.249 1.00 54.72 302 SER A C 1
ATOM 578 O O . SER A 1 76 ? -17.097 40.654 13.476 1.00 53.41 302 SER A O 1
ATOM 581 N N . LYS A 1 77 ? -17.324 39.673 15.500 1.00 56.92 303 LYS A N 1
ATOM 582 C CA . LYS A 1 77 ? -16.018 40.117 15.969 1.00 57.48 303 LYS A CA 1
ATOM 583 C C . LYS A 1 77 ? -14.911 39.149 15.589 1.00 62.92 303 LYS A C 1
ATOM 584 O O . LYS A 1 77 ? -13.786 39.295 16.073 1.00 70.41 303 LYS A O 1
ATOM 590 N N . GLU A 1 78 ? -15.206 38.314 14.653 1.00 52.75 304 GLU A N 1
ATOM 591 C CA . GLU A 1 78 ? -14.216 37.282 14.415 1.00 52.86 304 GLU A CA 1
ATOM 592 C C . GLU A 1 78 ? -13.931 37.204 12.922 1.00 47.87 304 GLU A C 1
ATOM 593 O O . GLU A 1 78 ? -14.861 37.151 12.113 1.00 46.85 304 GLU A O 1
ATOM 599 N N . VAL A 1 79 ? -12.799 37.126 12.422 1.00 36.19 305 VAL A N 1
ATOM 600 C CA A VAL A 1 79 ? -12.471 37.169 10.997 0.53 31.66 305 VAL A CA 1
ATOM 601 C CA B VAL A 1 79 ? -12.516 37.199 10.993 0.47 32.15 305 VAL A CA 1
ATOM 602 C C . VAL A 1 79 ? -13.103 35.993 10.262 1.00 38.23 305 VAL A C 1
ATOM 603 O O . VAL A 1 79 ? -13.679 36.139 9.178 1.00 42.18 305 VAL A O 1
ATOM 610 N N . ALA A 1 80 ? -12.984 34.790 10.838 1.00 36.02 306 ALA A N 1
ATOM 611 C CA . ALA A 1 80 ? -13.448 33.594 10.139 1.00 30.83 306 ALA A CA 1
ATOM 612 C C . ALA A 1 80 ? -14.916 33.711 9.753 1.00 35.20 306 ALA A C 1
ATOM 613 O O . ALA A 1 80 ? -15.314 33.304 8.655 1.00 32.04 306 ALA A O 1
ATOM 615 N N . ILE A 1 81 ? -15.733 34.276 10.637 1.00 35.63 307 ILE A N 1
ATOM 616 C CA . ILE A 1 81 ? -17.170 34.327 10.394 1.00 32.72 307 ILE A CA 1
ATOM 617 C C . ILE A 1 81 ? -17.509 35.402 9.380 1.00 34.58 307 ILE A C 1
ATOM 618 O O . ILE A 1 81 ? -18.424 35.230 8.571 1.00 37.83 307 ILE A O 1
ATOM 623 N N . ARG A 1 82 ? -16.797 36.537 9.420 1.00 29.15 308 ARG A N 1
ATOM 624 C CA . ARG A 1 82 ? -16.922 37.522 8.352 1.00 29.41 308 ARG A CA 1
ATOM 625 C C . ARG A 1 82 ? -16.667 36.873 7.000 1.00 30.77 308 ARG A C 1
ATOM 626 O O . ARG A 1 82 ? -17.451 37.026 6.061 1.00 31.87 308 ARG A O 1
ATOM 634 N N . ILE A 1 83 ? -15.571 36.127 6.892 1.00 29.91 309 ILE A N 1
ATOM 635 C CA A ILE A 1 83 ? -15.263 35.428 5.649 0.65 31.94 309 ILE A CA 1
ATOM 636 C CA B ILE A 1 83 ? -15.269 35.440 5.642 0.35 31.93 309 ILE A CA 1
ATOM 637 C C . ILE A 1 83 ? -16.383 34.463 5.294 1.00 29.78 309 ILE A C 1
ATOM 638 O O . ILE A 1 83 ? -16.845 34.407 4.150 1.00 32.27 309 ILE A O 1
ATOM 647 N N . PHE A 1 84 ? -16.827 33.676 6.275 1.00 33.70 310 PHE A N 1
ATOM 648 C CA . PHE A 1 84 ? -17.939 32.758 6.051 1.00 29.91 310 PHE A CA 1
ATOM 649 C C . PHE A 1 84 ? -19.143 33.501 5.462 1.00 31.80 310 PHE A C 1
ATOM 650 O O . PHE A 1 84 ? -19.730 33.082 4.456 1.00 33.87 310 PHE A O 1
ATOM 658 N N . GLN A 1 85 ? -19.497 34.638 6.060 1.00 32.14 311 GLN A N 1
ATOM 659 C CA . GLN A 1 85 ? -20.682 35.382 5.632 1.00 28.46 311 GLN A CA 1
ATOM 660 C C . GLN A 1 85 ? -20.498 36.001 4.247 1.00 34.80 311 GLN A C 1
ATOM 661 O O . GLN A 1 85 ? -21.440 36.044 3.446 1.00 32.10 311 GLN A O 1
ATOM 667 N N . GLY A 1 86 ? -19.318 36.547 3.967 1.00 27.31 312 GLY A N 1
ATOM 668 C CA . GLY A 1 86 ? -19.093 37.103 2.643 1.00 35.99 312 GLY A CA 1
ATOM 669 C C . GLY A 1 86 ? -19.093 36.026 1.576 1.00 33.21 312 GLY A C 1
ATOM 670 O O . GLY A 1 86 ? -19.571 36.233 0.458 1.00 34.04 312 GLY A O 1
ATOM 671 N N . CYS A 1 87 ? -18.573 34.856 1.913 1.00 31.18 313 CYS A N 1
ATOM 672 C CA . CYS A 1 87 ? -18.521 33.787 0.931 1.00 32.24 313 CYS A CA 1
ATOM 673 C C . CYS A 1 87 ? -19.912 33.234 0.664 1.00 32.15 313 CYS A C 1
ATOM 674 O O . CYS A 1 87 ? -20.283 32.987 -0.490 1.00 31.87 313 CYS A O 1
ATOM 677 N N . GLN A 1 88 ? -20.695 33.037 1.721 1.00 29.11 314 GLN A N 1
ATOM 678 C CA . GLN A 1 88 ? -22.101 32.684 1.570 1.00 26.98 314 GLN A CA 1
ATOM 679 C C . GLN A 1 88 ? -22.823 33.688 0.674 1.00 30.25 314 GLN A C 1
ATOM 680 O O . GLN A 1 88 ? -23.554 33.308 -0.249 1.00 31.98 314 GLN A O 1
ATOM 686 N N . PHE A 1 89 ? -22.635 34.984 0.944 1.00 27.81 315 PHE A N 1
ATOM 687 C CA . PHE A 1 89 ? -23.258 35.998 0.102 1.00 33.08 315 PHE A CA 1
ATOM 688 C C . PHE A 1 89 ? -22.895 35.790 -1.368 1.00 31.97 315 PHE A C 1
ATOM 689 O O . PHE A 1 89 ? -23.760 35.820 -2.253 1.00 28.76 315 PHE A O 1
ATOM 697 N N . ARG A 1 90 ? -21.612 35.570 -1.650 1.00 26.29 316 ARG A N 1
ATOM 698 C CA . ARG A 1 90 ? -21.212 35.313 -3.034 1.00 28.79 316 ARG A CA 1
ATOM 699 C C . ARG A 1 90 ? -21.858 34.042 -3.584 1.00 33.39 316 ARG A C 1
ATOM 700 O O . ARG A 1 90 ? -22.326 34.018 -4.728 1.00 29.33 316 ARG A O 1
ATOM 708 N N . SER A 1 91 ? -21.890 32.968 -2.791 1.00 28.44 317 SER A N 1
ATOM 709 C CA . SER A 1 91 ? -22.393 31.702 -3.306 1.00 27.77 317 SER A CA 1
ATOM 710 C C . SER A 1 91 ? -23.847 31.822 -3.735 1.00 27.93 317 SER A C 1
ATOM 711 O O . SER A 1 91 ? -24.249 31.277 -4.772 1.00 30.55 317 SER A O 1
ATOM 714 N N . VAL A 1 92 ? -24.648 32.538 -2.959 1.00 28.98 318 VAL A N 1
ATOM 715 C CA . VAL A 1 92 ? -26.038 32.743 -3.347 1.00 27.32 318 VAL A CA 1
ATOM 716 C C . VAL A 1 92 ? -26.108 33.374 -4.731 1.00 27.35 318 VAL A C 1
ATOM 717 O O . VAL A 1 92 ? -26.899 32.953 -5.581 1.00 27.37 318 VAL A O 1
ATOM 721 N N . GLU A 1 93 ? -25.273 34.385 -4.987 1.00 30.00 319 GLU A N 1
ATOM 722 C CA . GLU A 1 93 ? -25.290 35.020 -6.297 1.00 25.48 319 GLU A CA 1
ATOM 723 C C . GLU A 1 93 ? -24.697 34.104 -7.360 1.00 25.25 319 GLU A C 1
ATOM 724 O O . GLU A 1 93 ? -25.166 34.101 -8.501 1.00 26.61 319 GLU A O 1
ATOM 730 N N . ALA A 1 94 ? -23.653 33.343 -7.008 1.00 27.36 320 ALA A N 1
ATOM 731 C CA . ALA A 1 94 ? -23.110 32.356 -7.937 1.00 25.97 320 ALA A CA 1
ATOM 732 C C . ALA A 1 94 ? -24.187 31.385 -8.386 1.00 31.90 320 ALA A C 1
ATOM 733 O O . ALA A 1 94 ? -24.290 31.069 -9.578 1.00 30.42 320 ALA A O 1
ATOM 735 N N . VAL A 1 95 ? -24.992 30.887 -7.444 1.00 26.08 321 VAL A N 1
ATOM 736 C CA . VAL A 1 95 ? -26.058 29.955 -7.794 1.00 29.87 321 VAL A CA 1
ATOM 737 C C . VAL A 1 95 ? -27.020 30.592 -8.784 1.00 31.45 321 VAL A C 1
ATOM 738 O O . VAL A 1 95 ? -27.432 29.966 -9.773 1.00 28.57 321 VAL A O 1
ATOM 742 N N . GLN A 1 96 ? -27.381 31.852 -8.545 1.00 28.78 322 GLN A N 1
ATOM 743 C CA . GLN A 1 96 ? -28.261 32.568 -9.470 1.00 29.22 322 GLN A CA 1
ATOM 744 C C . GLN A 1 96 ? -27.650 32.711 -10.864 1.00 29.96 322 GLN A C 1
ATOM 745 O O . GLN A 1 96 ? -28.348 32.555 -11.868 1.00 29.69 322 GLN A O 1
ATOM 751 N N . GLU A 1 97 ? -26.363 33.044 -10.955 1.00 28.91 323 GLU A N 1
ATOM 752 C CA . GLU A 1 97 ? -25.717 33.104 -12.266 1.00 30.95 323 GLU A CA 1
ATOM 753 C C . GLU A 1 97 ? -25.790 31.757 -12.973 1.00 32.60 323 GLU A C 1
ATOM 754 O O . GLU A 1 97 ? -26.120 31.665 -14.165 1.00 28.44 323 GLU A O 1
ATOM 760 N N . ILE A 1 98 ? -25.432 30.700 -12.261 1.00 27.41 324 ILE A N 1
ATOM 761 C CA . ILE A 1 98 ? -25.401 29.388 -12.881 1.00 28.23 324 ILE A CA 1
ATOM 762 C C . ILE A 1 98 ? -26.795 28.981 -13.332 1.00 30.79 324 ILE A C 1
ATOM 763 O O . ILE A 1 98 ? -26.966 28.363 -14.391 1.00 32.39 324 ILE A O 1
ATOM 768 N N . THR A 1 99 ? -27.816 29.356 -12.562 1.00 24.78 325 THR A N 1
ATOM 769 C CA . THR A 1 99 ? -29.182 29.042 -12.961 1.00 26.13 325 THR A CA 1
ATOM 770 C C . THR A 1 99 ? -29.562 29.742 -14.255 1.00 34.01 325 THR A C 1
ATOM 771 O O . THR A 1 99 ? -30.224 29.156 -15.118 1.00 29.40 325 THR A O 1
ATOM 775 N N . GLU A 1 100 ? -29.216 31.020 -14.379 1.00 31.24 326 GLU A N 1
ATOM 776 C CA A GLU A 1 100 ? -29.477 31.724 -15.624 0.53 28.33 326 GLU A CA 1
ATOM 777 C CA B GLU A 1 100 ? -29.474 31.727 -15.625 0.47 28.57 326 GLU A CA 1
ATOM 778 C C . GLU A 1 100 ? -28.791 31.023 -16.786 1.00 29.52 326 GLU A C 1
ATOM 779 O O . GLU A 1 100 ? -29.406 30.781 -17.829 1.00 27.67 326 GLU A O 1
ATOM 790 N N . TYR A 1 101 ? -27.517 30.673 -16.611 1.00 26.58 327 TYR A N 1
ATOM 791 C CA . TYR A 1 101 ? -26.791 29.974 -17.659 1.00 29.50 327 TYR A CA 1
ATOM 792 C C . TYR A 1 101 ? -27.510 28.684 -18.051 1.00 31.07 327 TYR A C 1
ATOM 793 O O . TYR A 1 101 ? -27.779 28.438 -19.237 1.00 31.61 327 TYR A O 1
ATOM 802 N N . ALA A 1 102 ? -27.845 27.856 -17.051 1.00 27.19 328 ALA A N 1
ATOM 803 C CA . ALA A 1 102 ? -28.511 26.582 -17.300 1.00 31.02 328 ALA A CA 1
ATOM 804 C C . ALA A 1 102 ? -29.742 26.765 -18.165 1.00 32.46 328 ALA A C 1
ATOM 805 O O . ALA A 1 102 ? -30.024 25.952 -19.056 1.00 30.69 328 ALA A O 1
ATOM 807 N N . LYS A 1 103 ? -30.509 27.814 -17.901 1.00 29.62 329 LYS A N 1
ATOM 808 C CA . LYS A 1 103 ? -31.723 28.022 -18.672 1.00 35.48 329 LYS A CA 1
ATOM 809 C C . LYS A 1 103 ? -31.420 28.301 -20.131 1.00 33.25 329 LYS A C 1
ATOM 810 O O . LYS A 1 103 ? -32.315 28.181 -20.973 1.00 36.70 329 LYS A O 1
ATOM 816 N N . SER A 1 104 ? -30.178 28.644 -20.455 1.00 26.86 330 SER A N 1
ATOM 817 C CA . SER A 1 104 ? -29.848 28.906 -21.846 1.00 32.59 330 SER A CA 1
ATOM 818 C C . SER A 1 104 ? -29.315 27.673 -22.564 1.00 34.72 330 SER A C 1
ATOM 819 O O . SER A 1 104 ? -29.103 27.728 -23.781 1.00 32.37 330 SER A O 1
ATOM 822 N N . ILE A 1 105 ? -29.086 26.573 -21.851 1.00 33.50 331 ILE A N 1
ATOM 823 C CA . ILE A 1 105 ? -28.616 25.335 -22.477 1.00 33.58 331 ILE A CA 1
ATOM 824 C C . ILE A 1 105 ? -29.779 24.777 -23.284 1.00 28.20 331 ILE A C 1
ATOM 825 O O . ILE A 1 105 ? -30.841 24.504 -22.703 1.00 32.54 331 ILE A O 1
ATOM 830 N N . PRO A 1 106 ? -29.651 24.597 -24.600 1.00 34.21 332 PRO A N 1
ATOM 831 C CA . PRO A 1 106 ? -30.820 24.182 -25.387 1.00 35.39 332 PRO A CA 1
ATOM 832 C C . PRO A 1 106 ? -31.403 22.870 -24.874 1.00 36.30 332 PRO A C 1
ATOM 833 O O . PRO A 1 106 ? -30.686 21.910 -24.582 1.00 31.72 332 PRO A O 1
ATOM 837 N N . GLY A 1 107 ? -32.725 22.828 -24.786 1.00 37.15 333 GLY A N 1
ATOM 838 C CA . GLY A 1 107 ? -33.412 21.689 -24.230 1.00 29.81 333 GLY A CA 1
ATOM 839 C C . GLY A 1 107 ? -33.624 21.742 -22.728 1.00 28.09 333 GLY A C 1
ATOM 840 O O . GLY A 1 107 ? -34.552 21.103 -22.228 1.00 39.74 333 GLY A O 1
ATOM 841 N N . PHE A 1 108 ? -32.791 22.478 -21.992 1.00 34.47 334 PHE A N 1
ATOM 842 C CA . PHE A 1 108 ? -32.838 22.397 -20.532 1.00 30.89 334 PHE A CA 1
ATOM 843 C C . PHE A 1 108 ? -34.194 22.822 -19.987 1.00 34.25 334 PHE A C 1
ATOM 844 O O . PHE A 1 108 ? -34.767 22.144 -19.122 1.00 31.98 334 PHE A O 1
ATOM 852 N N . VAL A 1 109 ? -34.721 23.965 -20.447 1.00 33.86 335 VAL A N 1
ATOM 853 C CA . VAL A 1 109 ? -35.983 24.438 -19.873 1.00 34.26 335 VAL A CA 1
ATOM 854 C C . VAL A 1 109 ? -37.185 23.657 -20.385 1.00 32.87 335 VAL A C 1
ATOM 855 O O . VAL A 1 109 ? -38.303 23.869 -19.901 1.00 39.07 335 VAL A O 1
ATOM 859 N N . ASN A 1 110 ? -36.989 22.737 -21.316 1.00 36.26 336 ASN A N 1
ATOM 860 C CA . ASN A 1 110 ? -38.060 21.854 -21.746 1.00 38.66 336 ASN A CA 1
ATOM 861 C C . ASN A 1 110 ? -38.135 20.590 -20.907 1.00 41.03 336 ASN A C 1
ATOM 862 O O . ASN A 1 110 ? -39.094 19.831 -21.045 1.00 40.98 336 ASN A O 1
ATOM 867 N N . LEU A 1 111 ? -37.132 20.337 -20.073 1.00 33.61 337 LEU A N 1
ATOM 868 C CA . LEU A 1 111 ? -37.164 19.207 -19.167 1.00 31.71 337 LEU A CA 1
ATOM 869 C C . LEU A 1 111 ? -38.195 19.428 -18.064 1.00 46.42 337 LEU A C 1
ATOM 870 O O . LEU A 1 111 ? -38.579 20.557 -17.745 1.00 40.57 337 LEU A O 1
ATOM 875 N N . ASP A 1 112 ? -38.643 18.322 -17.479 1.00 38.05 338 ASP A N 1
ATOM 876 C CA . ASP A 1 112 ? -39.462 18.391 -16.280 1.00 41.78 338 ASP A CA 1
ATOM 877 C C . ASP A 1 112 ? -38.866 19.417 -15.332 1.00 33.93 338 ASP A C 1
ATOM 878 O O . ASP A 1 112 ? -37.650 19.442 -15.117 1.00 35.77 338 ASP A O 1
ATOM 883 N N . LEU A 1 113 ? -39.712 20.312 -14.818 1.00 40.13 339 LEU A N 1
ATOM 884 C CA . LEU A 1 113 ? -39.199 21.344 -13.921 1.00 39.30 339 LEU A CA 1
ATOM 885 C C . LEU A 1 113 ? -38.548 20.719 -12.696 1.00 31.97 339 LEU A C 1
ATOM 886 O O . LEU A 1 113 ? -37.513 21.196 -12.216 1.00 36.78 339 LEU A O 1
ATOM 891 N N . ASN A 1 114 ? -39.120 19.622 -12.194 1.00 37.81 340 ASN A N 1
ATOM 892 C CA . ASN A 1 114 ? -38.515 18.943 -11.052 1.00 38.89 340 ASN A CA 1
ATOM 893 C C . ASN A 1 114 ? -37.142 18.380 -11.389 1.00 36.88 340 ASN A C 1
ATOM 894 O O . ASN A 1 114 ? -36.260 18.333 -10.523 1.00 35.67 340 ASN A O 1
ATOM 899 N N . ASP A 1 115 ? -36.935 17.963 -12.638 1.00 38.53 341 ASP A N 1
ATOM 900 C CA . ASP A 1 115 ? -35.604 17.537 -13.060 1.00 34.34 341 ASP A CA 1
ATOM 901 C C . ASP A 1 115 ? -34.666 18.727 -13.237 1.00 33.72 341 ASP A C 1
ATOM 902 O O . ASP A 1 115 ? -33.488 18.663 -12.849 1.00 33.72 341 ASP A O 1
ATOM 907 N N . GLN A 1 116 ? -35.157 19.827 -13.813 1.00 32.24 342 GLN A N 1
ATOM 908 C CA . GLN A 1 116 ? -34.340 21.038 -13.833 1.00 32.27 342 GLN A CA 1
ATOM 909 C C . GLN A 1 116 ? -33.853 21.373 -12.428 1.00 33.06 342 GLN A C 1
ATOM 910 O O . GLN A 1 116 ? -32.676 21.703 -12.220 1.00 30.75 342 GLN A O 1
ATOM 916 N N . VAL A 1 117 ? -34.748 21.285 -11.446 1.00 30.63 343 VAL A N 1
ATOM 917 C CA . VAL A 1 117 ? -34.352 21.540 -10.062 1.00 32.25 343 VAL A CA 1
ATOM 918 C C . VAL A 1 117 ? -33.245 20.578 -9.647 1.00 28.69 343 VAL A C 1
ATOM 919 O O . VAL A 1 117 ? -32.198 20.984 -9.125 1.00 33.84 343 VAL A O 1
ATOM 923 N N . THR A 1 118 ? -33.466 19.282 -9.864 1.00 33.47 344 THR A N 1
ATOM 924 C CA . THR A 1 118 ? -32.487 18.281 -9.455 1.00 31.37 344 THR A CA 1
ATOM 925 C C . THR A 1 118 ? -31.145 18.508 -10.137 1.00 27.37 344 THR A C 1
ATOM 926 O O . THR A 1 118 ? -30.087 18.431 -9.501 1.00 33.84 344 THR A O 1
ATOM 930 N N . LEU A 1 119 ? -31.160 18.770 -11.442 1.00 28.58 345 LEU A N 1
ATOM 931 C CA . LEU A 1 119 ? -29.892 19.018 -12.128 1.00 29.20 345 LEU A CA 1
ATOM 932 C C . LEU A 1 119 ? -29.167 20.215 -11.519 1.00 31.46 345 LEU A C 1
ATOM 933 O O . LEU A 1 119 ? -27.947 20.180 -11.303 1.00 27.71 345 LEU A O 1
ATOM 938 N N . LEU A 1 120 ? -29.898 21.292 -11.243 1.00 29.94 346 LEU A N 1
ATOM 939 C CA A LEU A 1 120 ? -29.279 22.447 -10.597 0.49 39.48 346 LEU A CA 1
ATOM 940 C CA B LEU A 1 120 ? -29.296 22.452 -10.594 0.51 39.73 346 LEU A CA 1
ATOM 941 C C . LEU A 1 120 ? -28.777 22.091 -9.206 1.00 34.93 346 LEU A C 1
ATOM 942 O O . LEU A 1 120 ? -27.651 22.438 -8.830 1.00 32.73 346 LEU A O 1
ATOM 951 N N . LYS A 1 121 ? -29.606 21.400 -8.427 1.00 31.16 347 LYS A N 1
ATOM 952 C CA . LYS A 1 121 ? -29.257 21.047 -7.055 1.00 31.99 347 LYS A CA 1
ATOM 953 C C . LYS A 1 121 ? -27.904 20.349 -6.961 1.00 31.75 347 LYS A C 1
ATOM 954 O O . LYS A 1 121 ? -27.059 20.719 -6.140 1.00 34.48 347 LYS A O 1
ATOM 960 N N . TYR A 1 122 ? -27.695 19.306 -7.773 1.00 31.38 348 TYR A N 1
ATOM 961 C CA . TYR A 1 122 ? -26.441 18.561 -7.758 1.00 29.72 348 TYR A CA 1
ATOM 962 C C . TYR A 1 122 ? -25.359 19.155 -8.656 1.00 37.37 348 TYR A C 1
ATOM 963 O O . TYR A 1 122 ? -24.184 18.807 -8.503 1.00 43.16 348 TYR A O 1
ATOM 972 N N . GLY A 1 123 ? -25.712 20.019 -9.595 1.00 30.15 349 GLY A N 1
ATOM 973 C CA . GLY A 1 123 ? -24.686 20.572 -10.456 1.00 37.00 349 GLY A CA 1
ATOM 974 C C . GLY A 1 123 ? -24.063 21.889 -10.016 1.00 31.03 349 GLY A C 1
ATOM 975 O O . GLY A 1 123 ? -22.924 22.170 -10.391 1.00 28.75 349 GLY A O 1
ATOM 976 N N . VAL A 1 124 ? -24.743 22.690 -9.187 1.00 33.44 350 VAL A N 1
ATOM 977 C CA . VAL A 1 124 ? -24.336 24.086 -9.040 1.00 25.60 350 VAL A CA 1
ATOM 978 C C . VAL A 1 124 ? -22.984 24.188 -8.341 1.00 27.57 350 VAL A C 1
ATOM 979 O O . VAL A 1 124 ? -22.137 25.008 -8.707 1.00 26.71 350 VAL A O 1
ATOM 983 N N . HIS A 1 125 ? -22.748 23.355 -7.332 1.00 25.02 351 HIS A N 1
ATOM 984 C CA . HIS A 1 125 ? -21.483 23.498 -6.613 1.00 26.42 351 HIS A CA 1
ATOM 985 C C . HIS A 1 125 ? -20.307 22.960 -7.422 1.00 25.43 351 HIS A C 1
ATOM 986 O O . HIS A 1 125 ? -19.207 23.520 -7.375 1.00 29.09 351 HIS A O 1
ATOM 993 N N . GLU A 1 126 ? -20.513 21.863 -8.148 1.00 27.77 352 GLU A N 1
ATOM 994 C CA . GLU A 1 126 ? -19.497 21.397 -9.087 1.00 24.14 352 GLU A CA 1
ATOM 995 C C . GLU A 1 126 ? -19.094 22.516 -10.042 1.00 23.37 352 GLU A C 1
ATOM 996 O O . GLU A 1 126 ? -17.914 22.711 -10.333 1.00 23.13 352 GLU A O 1
ATOM 1002 N N . ILE A 1 127 ? -20.075 23.267 -10.523 1.00 22.97 353 ILE A N 1
ATOM 1003 C CA . ILE A 1 127 ? -19.800 24.382 -11.412 1.00 22.01 353 ILE A CA 1
ATOM 1004 C C . ILE A 1 127 ? -19.131 25.515 -10.664 1.00 23.94 353 ILE A C 1
ATOM 1005 O O . ILE A 1 127 ? -18.188 26.135 -11.172 1.00 26.74 353 ILE A O 1
ATOM 1010 N N . ILE A 1 128 ? -19.584 25.796 -9.435 1.00 24.15 354 ILE A N 1
ATOM 1011 C CA . ILE A 1 128 ? -18.942 26.848 -8.652 1.00 27.41 354 ILE A CA 1
ATOM 1012 C C . ILE A 1 128 ? -17.474 26.526 -8.465 1.00 26.84 354 ILE A C 1
ATOM 1013 O O . ILE A 1 128 ? -16.603 27.386 -8.632 1.00 32.06 354 ILE A O 1
ATOM 1018 N N . TYR A 1 129 ? -17.168 25.278 -8.132 1.00 22.20 355 TYR A N 1
ATOM 1019 C CA . TYR A 1 129 ? -15.775 24.950 -7.874 1.00 26.17 355 TYR A CA 1
ATOM 1020 C C . TYR A 1 129 ? -14.976 24.963 -9.168 1.00 37.51 355 TYR A C 1
ATOM 1021 O O . TYR A 1 129 ? -13.816 25.383 -9.175 1.00 30.66 355 TYR A O 1
ATOM 1030 N N . THR A 1 130 ? -15.584 24.523 -10.273 1.00 25.98 356 THR A N 1
ATOM 1031 C CA . THR A 1 130 ? -14.908 24.594 -11.563 1.00 27.34 356 THR A CA 1
ATOM 1032 C C . THR A 1 130 ? -14.546 26.033 -11.890 1.00 29.75 356 THR A C 1
ATOM 1033 O O . THR A 1 130 ? -13.415 26.330 -12.290 1.00 29.10 356 THR A O 1
ATOM 1037 N N . MET A 1 131 ? -15.498 26.941 -11.720 1.00 26.68 357 MET A N 1
ATOM 1038 C CA . MET A 1 131 ? -15.285 28.320 -12.139 1.00 29.63 357 MET A CA 1
ATOM 1039 C C . MET A 1 131 ? -14.440 29.099 -11.146 1.00 27.59 357 MET A C 1
ATOM 1040 O O . MET A 1 131 ? -13.788 30.069 -11.525 1.00 30.43 357 MET A O 1
ATOM 1045 N N . LEU A 1 132 ? -14.431 28.685 -9.886 1.00 25.76 358 LEU A N 1
ATOM 1046 C CA . LEU A 1 132 ? -13.530 29.286 -8.913 1.00 26.10 358 LEU A CA 1
ATOM 1047 C C . LEU A 1 132 ? -12.087 29.156 -9.355 1.00 22.45 358 LEU A C 1
ATOM 1048 O O . LEU A 1 132 ? -11.267 30.035 -9.084 1.00 31.85 358 LEU A O 1
ATOM 1053 N N . ALA A 1 133 ? -11.751 28.059 -10.045 1.00 26.87 359 ALA A N 1
ATOM 1054 C CA . ALA A 1 133 ? -10.384 27.887 -10.511 1.00 22.48 359 ALA A CA 1
ATOM 1055 C C . ALA A 1 133 ? -9.995 28.989 -11.491 1.00 27.19 359 ALA A C 1
ATOM 1056 O O . ALA A 1 133 ? -8.821 29.392 -11.555 1.00 29.27 359 ALA A O 1
ATOM 1058 N N . SER A 1 134 ? -10.967 29.478 -12.269 1.00 23.43 360 SER A N 1
ATOM 1059 C CA . SER A 1 134 ? -10.712 30.586 -13.190 1.00 27.50 360 SER A CA 1
ATOM 1060 C C . SER A 1 134 ? -10.227 31.822 -12.449 1.00 28.79 360 SER A C 1
ATOM 1061 O O . SER A 1 134 ? -9.518 32.658 -13.019 1.00 32.87 360 SER A O 1
ATOM 1064 N N . LEU A 1 135 ? -10.618 31.957 -11.188 1.00 28.21 361 LEU A N 1
ATOM 1065 C CA . LEU A 1 135 ? -10.319 33.124 -10.374 1.00 31.56 361 LEU A CA 1
ATOM 1066 C C . LEU A 1 135 ? -9.136 32.912 -9.458 1.00 29.73 361 LEU A C 1
ATOM 1067 O O . LEU A 1 135 ? -8.845 33.786 -8.639 1.00 30.74 361 LEU A O 1
ATOM 1072 N N . MET A 1 136 ? -8.466 31.770 -9.550 1.00 25.82 362 MET A N 1
ATOM 1073 C CA . MET A 1 136 ? -7.435 31.400 -8.597 1.00 23.75 362 MET A CA 1
ATOM 1074 C C . MET A 1 136 ? -6.074 31.349 -9.264 1.00 31.82 362 MET A C 1
ATOM 1075 O O . MET A 1 136 ? -5.952 30.957 -10.423 1.00 29.65 362 MET A O 1
ATOM 1080 N N . ASN A 1 137 ? -5.051 31.729 -8.519 1.00 32.81 363 ASN A N 1
ATOM 1081 C CA . ASN A 1 137 ? -3.710 31.236 -8.791 1.00 30.58 363 ASN A CA 1
ATOM 1082 C C . ASN A 1 137 ? -3.245 30.474 -7.558 1.00 28.87 363 ASN A C 1
ATOM 1083 O O . ASN A 1 137 ? -4.019 30.238 -6.631 1.00 28.96 363 ASN A O 1
ATOM 1088 N N . LYS A 1 138 ? -1.975 30.073 -7.548 1.00 26.31 364 LYS A N 1
ATOM 1089 C CA . LYS A 1 138 ? -1.505 29.245 -6.451 1.00 29.97 364 LYS A CA 1
ATOM 1090 C C . LYS A 1 138 ? -1.560 29.977 -5.115 1.00 34.12 364 LYS A C 1
ATOM 1091 O O . LYS A 1 138 ? -1.471 29.330 -4.064 1.00 32.77 364 LYS A O 1
ATOM 1097 N N . ASP A 1 139 ? -1.713 31.304 -5.136 1.00 29.40 365 ASP A N 1
ATOM 1098 C CA . ASP A 1 139 ? -1.560 32.128 -3.943 1.00 30.70 365 ASP A CA 1
ATOM 1099 C C . ASP A 1 139 ? -2.832 32.801 -3.474 1.00 30.46 365 ASP A C 1
ATOM 1100 O O . ASP A 1 139 ? -2.841 33.347 -2.363 1.00 29.66 365 ASP A O 1
ATOM 1105 N N . GLY A 1 140 ? -3.907 32.764 -4.251 1.00 23.04 366 GLY A N 1
ATOM 1106 C CA . GLY A 1 140 ? -5.146 33.327 -3.761 1.00 21.87 366 GLY A CA 1
ATOM 1107 C C . GLY A 1 140 ? -6.212 33.298 -4.827 1.00 25.11 366 GLY A C 1
ATOM 1108 O O . GLY A 1 140 ? -6.027 32.747 -5.920 1.00 30.71 366 GLY A O 1
ATOM 1109 N N . VAL A 1 141 ? -7.320 33.931 -4.491 1.00 25.91 367 VAL A N 1
ATOM 1110 C CA . VAL A 1 141 ? -8.527 33.900 -5.301 1.00 23.74 367 VAL A CA 1
ATOM 1111 C C . VAL A 1 141 ? -9.060 35.321 -5.459 1.00 29.80 367 VAL A C 1
ATOM 1112 O O . VAL A 1 141 ? -9.096 36.098 -4.493 1.00 26.80 367 VAL A O 1
ATOM 1116 N N . LEU A 1 142 ? -9.445 35.670 -6.684 1.00 23.09 368 LEU A N 1
ATOM 1117 C CA . LEU A 1 142 ? -10.145 36.927 -6.919 1.00 32.42 368 LEU A CA 1
ATOM 1118 C C . LEU A 1 142 ? -11.541 36.857 -6.326 1.00 33.94 368 LEU A C 1
ATOM 1119 O O . LEU A 1 142 ? -12.238 35.850 -6.466 1.00 35.87 368 LEU A O 1
ATOM 1124 N N . ILE A 1 143 ? -11.968 37.944 -5.688 1.00 34.03 369 ILE A N 1
ATOM 1125 C CA . ILE A 1 143 ? -13.311 38.009 -5.128 1.00 34.05 369 ILE A CA 1
ATOM 1126 C C . ILE A 1 143 ? -13.996 39.289 -5.586 1.00 33.97 369 ILE A C 1
ATOM 1127 O O . ILE A 1 143 ? -13.361 40.251 -6.026 1.00 36.61 369 ILE A O 1
ATOM 1132 N N . SER A 1 144 ? -15.323 39.278 -5.494 1.00 32.83 370 SER A N 1
ATOM 1133 C CA . SER A 1 144 ? -16.154 40.424 -5.845 1.00 38.53 370 SER A CA 1
ATOM 1134 C C . SER A 1 144 ? -15.790 40.961 -7.223 1.00 41.37 370 SER A C 1
ATOM 1135 O O . SER A 1 144 ? -15.445 42.136 -7.408 1.00 43.29 370 SER A O 1
ATOM 1138 N N . GLU A 1 145 ? -15.899 40.073 -8.206 1.00 39.49 371 GLU A N 1
ATOM 1139 C CA . GLU A 1 145 ? -15.694 40.449 -9.592 1.00 41.76 371 GLU A CA 1
ATOM 1140 C C . GLU A 1 145 ? -14.292 40.994 -9.821 1.00 40.10 371 GLU A C 1
ATOM 1141 O O . GLU A 1 145 ? -14.086 41.861 -10.666 1.00 42.87 371 GLU A O 1
ATOM 1147 N N . GLY A 1 146 ? -13.331 40.484 -9.058 1.00 33.97 372 GLY A N 1
ATOM 1148 C CA . GLY A 1 146 ? -11.951 40.919 -9.177 1.00 36.84 372 GLY A CA 1
ATOM 1149 C C . GLY A 1 146 ? -11.673 42.204 -8.422 1.00 42.97 372 GLY A C 1
ATOM 1150 O O . GLY A 1 146 ? -10.669 42.873 -8.666 1.00 42.19 372 GLY A O 1
ATOM 1151 N N . GLN A 1 147 ? -12.566 42.550 -7.500 1.00 37.58 373 GLN A N 1
ATOM 1152 C CA . GLN A 1 147 ? -12.415 43.762 -6.704 1.00 36.65 373 GLN A CA 1
ATOM 1153 C C . GLN A 1 147 ? -11.530 43.515 -5.486 1.00 36.46 373 GLN A C 1
ATOM 1154 O O . GLN A 1 147 ? -11.071 44.456 -4.838 1.00 37.36 373 GLN A O 1
ATOM 1160 N N . GLY A 1 148 ? -11.294 42.243 -5.182 1.00 33.82 374 GLY A N 1
ATOM 1161 C CA . GLY A 1 148 ? -10.467 41.868 -4.050 1.00 34.15 374 GLY A CA 1
ATOM 1162 C C . GLY A 1 148 ? -9.789 40.529 -4.263 1.00 40.51 374 GLY A C 1
ATOM 1163 O O . GLY A 1 148 ? -10.361 39.625 -4.872 1.00 31.79 374 GLY A O 1
ATOM 1164 N N . PHE A 1 149 ? -8.566 40.400 -3.760 1.00 29.77 375 PHE A N 1
ATOM 1165 C CA . PHE A 1 149 ? -7.813 39.163 -3.903 1.00 27.44 375 PHE A CA 1
ATOM 1166 C C . PHE A 1 149 ? -7.581 38.644 -2.502 1.00 31.07 375 PHE A C 1
ATOM 1167 O O . PHE A 1 149 ? -6.955 39.326 -1.689 1.00 32.72 375 PHE A O 1
ATOM 1175 N N . MET A 1 150 ? -8.088 37.461 -2.213 1.00 26.45 376 MET A N 1
ATOM 1176 C CA . MET A 1 150 ? -7.967 36.895 -0.881 1.00 32.85 376 MET A CA 1
ATOM 1177 C C . MET A 1 150 ? -6.888 35.825 -0.913 1.00 31.23 376 MET A C 1
ATOM 1178 O O . MET A 1 150 ? -6.947 34.907 -1.740 1.00 30.11 376 MET A O 1
ATOM 1183 N N . THR A 1 151 ? -5.879 35.957 -0.054 1.00 27.05 377 THR A N 1
ATOM 1184 C CA . THR A 1 151 ? -4.746 35.048 -0.164 1.00 24.75 377 THR A CA 1
ATOM 1185 C C . THR A 1 151 ? -5.094 33.661 0.386 1.00 27.57 377 THR A C 1
ATOM 1186 O O . THR A 1 151 ? -5.821 33.508 1.379 1.00 29.44 377 THR A O 1
ATOM 1190 N N . ARG A 1 152 ? -4.541 32.654 -0.277 1.00 27.83 378 ARG A N 1
ATOM 1191 C CA . ARG A 1 152 ? -4.704 31.266 0.133 1.00 24.57 378 ARG A CA 1
ATOM 1192 C C . ARG A 1 152 ? -4.166 31.048 1.539 1.00 31.72 378 ARG A C 1
ATOM 1193 O O . ARG A 1 152 ? -4.779 30.347 2.351 1.00 31.63 378 ARG A O 1
ATOM 1201 N N . GLU A 1 153 ? -3.023 31.657 1.844 1.00 30.42 379 GLU A N 1
ATOM 1202 C CA . GLU A 1 153 ? -2.436 31.535 3.166 1.00 32.17 379 GLU A CA 1
ATOM 1203 C C . GLU A 1 153 ? -3.393 32.057 4.227 1.00 34.42 379 GLU A C 1
ATOM 1204 O O . GLU A 1 153 ? -3.640 31.396 5.240 1.00 32.02 379 GLU A O 1
ATOM 1210 N N . PHE A 1 154 ? -3.978 33.230 3.981 1.00 31.19 380 PHE A N 1
ATOM 1211 C CA . PHE A 1 154 ? -4.928 33.803 4.922 1.00 33.07 380 PHE A CA 1
ATOM 1212 C C . PHE A 1 154 ? -6.116 32.873 5.125 1.00 32.90 380 PHE A C 1
ATOM 1213 O O . PHE A 1 154 ? -6.519 32.590 6.260 1.00 32.52 380 PHE A O 1
ATOM 1221 N N . LEU A 1 155 ? -6.677 32.366 4.033 1.00 27.27 381 LEU A N 1
ATOM 1222 C CA . LEU A 1 155 ? -7.825 31.477 4.163 1.00 26.76 381 LEU A CA 1
ATOM 1223 C C . LEU A 1 155 ? -7.441 30.205 4.910 1.00 31.43 381 LEU A C 1
ATOM 1224 O O . LEU A 1 155 ? -8.232 29.674 5.692 1.00 33.35 381 LEU A O 1
ATOM 1229 N N . LYS A 1 156 ? -6.219 29.718 4.699 1.00 31.76 382 LYS A N 1
ATOM 1230 C CA A LYS A 1 156 ? -5.779 28.500 5.372 0.67 35.54 382 LYS A CA 1
ATOM 1231 C CA B LYS A 1 156 ? -5.786 28.501 5.374 0.33 34.58 382 LYS A CA 1
ATOM 1232 C C . LYS A 1 156 ? -5.531 28.735 6.856 1.00 35.48 382 LYS A C 1
ATOM 1233 O O . LYS A 1 156 ? -5.607 27.790 7.645 1.00 36.43 382 LYS A O 1
ATOM 1244 N N . SER A 1 157 ? -5.236 29.975 7.249 1.00 36.76 383 SER A N 1
ATOM 1245 C CA . SER A 1 157 ? -4.955 30.325 8.639 1.00 33.10 383 SER A CA 1
ATOM 1246 C C . SER A 1 157 ? -6.205 30.405 9.495 1.00 28.92 383 SER A C 1
ATOM 1247 O O . SER A 1 157 ? -6.092 30.457 10.727 1.00 36.42 383 SER A O 1
ATOM 1250 N N . LEU A 1 158 ? -7.385 30.466 8.885 1.00 27.21 384 LEU A N 1
ATOM 1251 C CA . LEU A 1 158 ? -8.600 30.555 9.682 1.00 32.75 384 LEU A CA 1
ATOM 1252 C C . LEU A 1 158 ? -8.713 29.335 10.588 1.00 42.14 384 LEU A C 1
ATOM 1253 O O . LEU A 1 158 ? -8.280 28.236 10.237 1.00 44.07 384 LEU A O 1
ATOM 1258 N N . ARG A 1 159 ? -9.293 29.537 11.770 1.00 36.60 385 ARG A N 1
ATOM 1259 C CA . ARG A 1 159 ? -9.450 28.431 12.702 1.00 38.41 385 ARG A CA 1
ATOM 1260 C C . ARG A 1 159 ? -10.357 27.356 12.111 1.00 45.94 385 ARG A C 1
ATOM 1261 O O . ARG A 1 159 ? -11.228 27.629 11.282 1.00 41.63 385 ARG A O 1
ATOM 1269 N N . LYS A 1 160 ? -10.152 26.120 12.554 1.00 42.51 386 LYS A N 1
ATOM 1270 C CA . LYS A 1 160 ? -10.924 25.009 12.021 1.00 43.93 386 LYS A CA 1
ATOM 1271 C C . LYS A 1 160 ? -12.398 25.147 12.408 1.00 44.14 386 LYS A C 1
ATOM 1272 O O . LYS A 1 160 ? -12.719 25.642 13.490 1.00 40.74 386 LYS A O 1
ATOM 1278 N N . PRO A 1 161 ? -13.321 24.694 11.544 1.00 46.49 387 PRO A N 1
ATOM 1279 C CA . PRO A 1 161 ? -13.059 24.118 10.220 1.00 45.47 387 PRO A CA 1
ATOM 1280 C C . PRO A 1 161 ? -12.945 25.187 9.138 1.00 40.80 387 PRO A C 1
ATOM 1281 O O . PRO A 1 161 ? -12.766 24.856 7.951 1.00 46.30 387 PRO A O 1
ATOM 1285 N N . PHE A 1 162 ? -13.031 26.458 9.547 1.00 34.97 388 PHE A N 1
ATOM 1286 C CA . PHE A 1 162 ? -13.024 27.549 8.571 1.00 34.45 388 PHE A CA 1
ATOM 1287 C C . PHE A 1 162 ? -11.785 27.524 7.690 1.00 34.38 388 PHE A C 1
ATOM 1288 O O . PHE A 1 162 ? -11.855 27.852 6.502 1.00 34.24 388 PHE A O 1
ATOM 1296 N N . GLY A 1 163 ? -10.635 27.204 8.258 1.00 37.15 389 GLY A N 1
ATOM 1297 C CA . GLY A 1 163 ? -9.441 27.227 7.446 1.00 31.37 389 GLY A CA 1
ATOM 1298 C C . GLY A 1 163 ? -9.280 26.028 6.540 1.00 31.94 389 GLY A C 1
ATOM 1299 O O . GLY A 1 163 ? -8.309 25.955 5.789 1.00 36.18 389 GLY A O 1
ATOM 1300 N N . ASP A 1 164 ? -10.201 25.074 6.594 1.00 33.38 390 ASP A N 1
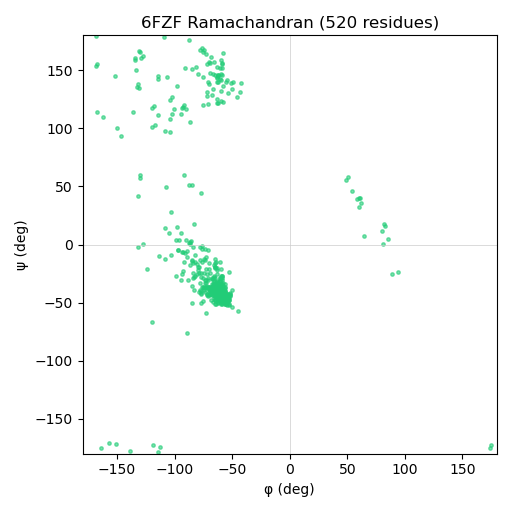ATOM 1301 C CA . ASP A 1 164 ? -10.141 23.891 5.745 1.00 36.09 390 ASP A CA 1
ATOM 1302 C C . ASP A 1 164 ? -11.001 23.996 4.499 1.00 26.83 390 ASP A C 1
ATOM 1303 O O . ASP A 1 164 ? -10.975 23.076 3.668 1.00 32.77 390 ASP A O 1
ATOM 1308 N N . PHE A 1 165 ? -11.782 25.068 4.352 1.00 33.36 391 PHE A N 1
ATOM 1309 C CA . PHE A 1 165 ? -12.751 25.092 3.261 1.00 32.84 391 PHE A CA 1
ATOM 1310 C C . PHE A 1 165 ? -12.075 25.342 1.930 1.00 37.70 391 PHE A C 1
ATOM 1311 O O . PHE A 1 165 ? -12.350 24.651 0.948 1.00 30.92 391 PHE A O 1
ATOM 1319 N N . MET A 1 166 ? -11.218 26.349 1.864 1.00 35.59 392 MET A N 1
ATOM 1320 C CA . MET A 1 166 ? -10.747 26.773 0.554 1.00 29.31 392 MET A CA 1
ATOM 1321 C C . MET A 1 166 ? -9.583 25.933 0.050 1.00 30.88 392 MET A C 1
ATOM 1322 O O . MET A 1 166 ? -9.438 25.756 -1.164 1.00 30.67 392 MET A O 1
ATOM 1327 N N . GLU A 1 167 ? -8.775 25.367 0.942 1.00 31.76 393 GLU A N 1
ATOM 1328 C CA . GLU A 1 167 ? -7.539 24.738 0.489 1.00 33.96 393 GLU A CA 1
ATOM 1329 C C . GLU A 1 167 ? -7.781 23.626 -0.534 1.00 33.11 393 GLU A C 1
ATOM 1330 O O . GLU A 1 167 ? -7.073 23.605 -1.557 1.00 33.27 393 GLU A O 1
ATOM 1336 N N . PRO A 1 168 ? -8.748 22.719 -0.366 1.00 34.29 394 PRO A N 1
ATOM 1337 C CA . PRO A 1 168 ? -8.999 21.731 -1.432 1.00 34.39 394 PRO A CA 1
ATOM 1338 C C . PRO A 1 168 ? -9.463 22.358 -2.732 1.00 34.26 394 PRO A C 1
ATOM 1339 O O . PRO A 1 168 ? -9.271 21.755 -3.793 1.00 32.28 394 PRO A O 1
ATOM 1343 N N . LYS A 1 169 ? -10.073 23.542 -2.689 1.00 28.78 395 LYS A N 1
ATOM 1344 C CA . LYS A 1 169 ? -10.434 24.204 -3.935 1.00 27.17 395 LYS A CA 1
ATOM 1345 C C . LYS A 1 169 ? -9.202 24.757 -4.633 1.00 29.16 395 LYS A C 1
ATOM 1346 O O . LYS A 1 169 ? -9.119 24.727 -5.866 1.00 29.88 395 LYS A O 1
ATOM 1352 N N . PHE A 1 170 ? -8.233 25.258 -3.862 1.00 27.20 396 PHE A N 1
ATOM 1353 C CA . PHE A 1 170 ? -6.971 25.713 -4.453 1.00 31.47 396 PHE A CA 1
ATOM 1354 C C . PHE A 1 170 ? -6.193 24.552 -5.045 1.00 31.92 396 PHE A C 1
ATOM 1355 O O . PHE A 1 170 ? -5.608 24.665 -6.130 1.00 29.95 396 PHE A O 1
ATOM 1363 N N . GLU A 1 171 ? -6.147 23.433 -4.323 1.00 30.36 397 GLU A N 1
ATOM 1364 C CA . GLU A 1 171 ? -5.440 22.262 -4.817 1.00 31.10 397 GLU A CA 1
ATOM 1365 C C . GLU A 1 171 ? -6.079 21.746 -6.094 1.00 30.33 397 GLU A C 1
ATOM 1366 O O . GLU A 1 171 ? -5.378 21.395 -7.048 1.00 33.36 397 GLU A O 1
ATOM 1372 N N . PHE A 1 172 ? -7.413 21.702 -6.136 1.00 25.44 398 PHE A N 1
ATOM 1373 C CA . PHE A 1 172 ? -8.093 21.360 -7.382 1.00 31.07 398 PHE A CA 1
ATOM 1374 C C . PHE A 1 172 ? -7.741 22.349 -8.482 1.00 34.13 398 PHE A C 1
ATOM 1375 O O . PHE A 1 172 ? -7.440 21.960 -9.614 1.00 28.53 398 PHE A O 1
ATOM 1383 N N . ALA A 1 173 ? -7.763 23.638 -8.160 1.00 29.75 399 ALA A N 1
ATOM 1384 C CA . ALA A 1 173 ? -7.632 24.654 -9.192 1.00 25.18 399 ALA A CA 1
ATOM 1385 C C . ALA A 1 173 ? -6.257 24.618 -9.831 1.00 29.61 399 ALA A C 1
ATOM 1386 O O . ALA A 1 173 ? -6.121 24.818 -11.042 1.00 36.39 399 ALA A O 1
ATOM 1388 N N . VAL A 1 174 ? -5.218 24.374 -9.036 1.00 29.89 400 VAL A N 1
ATOM 1389 C CA . VAL A 1 174 ? -3.880 24.375 -9.610 1.00 33.14 400 VAL A CA 1
ATOM 1390 C C . VAL A 1 174 ? -3.757 23.272 -10.652 1.00 37.03 400 VAL A C 1
ATOM 1391 O O . VAL A 1 174 ? -3.200 23.481 -11.734 1.00 44.43 400 VAL A O 1
ATOM 1395 N N . LYS A 1 175 ? -4.316 22.100 -10.363 1.00 34.28 401 LYS A N 1
ATOM 1396 C CA . LYS A 1 175 ? -4.287 21.010 -11.333 1.00 37.91 401 LYS A CA 1
ATOM 1397 C C . LYS A 1 175 ? -5.232 21.278 -12.499 1.00 35.08 401 LYS A C 1
ATOM 1398 O O . LYS A 1 175 ? -4.903 20.993 -13.656 1.00 35.83 401 LYS A O 1
ATOM 1404 N N . PHE A 1 176 ? -6.424 21.783 -12.210 1.00 28.52 402 PHE A N 1
ATOM 1405 C CA . PHE A 1 176 ? -7.389 22.050 -13.270 1.00 27.13 402 PHE A CA 1
ATOM 1406 C C . PHE A 1 176 ? -6.885 23.153 -14.194 1.00 27.28 402 PHE A C 1
ATOM 1407 O O . PHE A 1 176 ? -7.013 23.053 -15.417 1.00 29.84 402 PHE A O 1
ATOM 1415 N N . ASN A 1 177 ? -6.299 24.210 -13.626 1.00 28.27 403 ASN A N 1
ATOM 1416 C CA . ASN A 1 177 ? -5.786 25.298 -14.437 1.00 27.25 403 ASN A CA 1
ATOM 1417 C C . ASN A 1 177 ? -4.660 24.839 -15.345 1.00 33.01 403 ASN A C 1
ATOM 1418 O O . ASN A 1 177 ? -4.402 25.477 -16.370 1.00 33.90 403 ASN A O 1
ATOM 1423 N N . ALA A 1 178 ? -3.999 23.731 -15.003 1.00 29.84 404 ALA A N 1
ATOM 1424 C CA . ALA A 1 178 ? -2.964 23.197 -15.879 1.00 35.24 404 ALA A CA 1
ATOM 1425 C C . ALA A 1 178 ? -3.524 22.728 -17.213 1.00 38.06 404 ALA A C 1
ATOM 1426 O O . ALA A 1 178 ? -2.758 22.583 -18.173 1.00 33.13 404 ALA A O 1
ATOM 1428 N N . LEU A 1 179 ? -4.837 22.476 -17.295 1.00 34.76 405 LEU A N 1
ATOM 1429 C CA . LEU A 1 179 ? -5.449 22.118 -18.567 1.00 30.70 405 LEU A CA 1
ATOM 1430 C C . LEU A 1 179 ? -5.540 23.311 -19.507 1.00 34.98 405 LEU A C 1
ATOM 1431 O O . LEU A 1 179 ? -5.643 23.117 -20.727 1.00 34.57 405 LEU A O 1
ATOM 1436 N N . GLU A 1 180 ? -5.489 24.529 -18.968 1.00 33.61 406 GLU A N 1
ATOM 1437 C CA . GLU A 1 180 ? -5.452 25.758 -19.758 1.00 27.17 406 GLU A CA 1
ATOM 1438 C C . GLU A 1 180 ? -6.697 25.905 -20.625 1.00 25.62 406 GLU A C 1
ATOM 1439 O O . GLU A 1 180 ? -6.627 26.343 -21.779 1.00 33.26 406 GLU A O 1
ATOM 1445 N N . LEU A 1 181 ? -7.847 25.548 -20.074 1.00 23.93 407 LEU A N 1
ATOM 1446 C CA . LEU A 1 181 ? -9.092 25.833 -20.767 1.00 22.71 407 LEU A CA 1
ATOM 1447 C C . LEU A 1 181 ? -9.350 27.333 -20.785 1.00 29.71 407 LEU A C 1
ATOM 1448 O O . LEU A 1 181 ? -8.872 28.082 -19.936 1.00 34.07 407 LEU A O 1
ATOM 1453 N N . ASP A 1 182 ? -10.126 27.764 -21.758 1.00 30.88 408 ASP A N 1
ATOM 1454 C CA . ASP A 1 182 ? -10.571 29.142 -21.815 1.00 34.15 408 ASP A CA 1
ATOM 1455 C C . ASP A 1 182 ? -12.075 29.145 -21.633 1.00 32.26 408 ASP A C 1
ATOM 1456 O O . ASP A 1 182 ? -12.701 28.095 -21.470 1.00 25.67 408 ASP A O 1
ATOM 1461 N N . ASP A 1 183 ? -12.651 30.341 -21.684 1.00 27.58 409 ASP A N 1
ATOM 1462 C CA . ASP A 1 183 ? -14.074 30.491 -21.417 1.00 31.42 409 ASP A CA 1
ATOM 1463 C C . ASP A 1 183 ? -14.908 29.712 -22.415 1.00 30.00 409 ASP A C 1
ATOM 1464 O O . ASP A 1 183 ? -15.946 29.149 -22.053 1.00 28.17 409 ASP A O 1
ATOM 1469 N N . SER A 1 184 ? -14.482 29.675 -23.686 1.00 24.13 410 SER A N 1
ATOM 1470 C CA . SER A 1 184 ? -15.265 28.933 -24.665 1.00 28.62 410 SER A CA 1
ATOM 1471 C C . SER A 1 184 ? -15.265 27.441 -24.339 1.00 30.90 410 SER A C 1
ATOM 1472 O O . SER A 1 184 ? -16.301 26.779 -24.456 1.00 29.27 410 SER A O 1
ATOM 1475 N N . ASP A 1 185 ? -14.132 26.893 -23.895 1.00 26.19 411 ASP A N 1
ATOM 1476 C CA . ASP A 1 185 ? -14.155 25.499 -23.447 1.00 28.41 411 ASP A CA 1
ATOM 1477 C C . ASP A 1 185 ? -15.020 25.349 -22.191 1.00 32.22 411 ASP A C 1
ATOM 1478 O O . ASP A 1 185 ? -15.845 24.433 -22.091 1.00 29.72 411 ASP A O 1
ATOM 1483 N N . LEU A 1 186 ? -14.835 26.246 -21.217 1.00 26.13 412 LEU A N 1
ATOM 1484 C CA . LEU A 1 186 ? -15.561 26.148 -19.953 1.00 26.31 412 LEU A CA 1
ATOM 1485 C C . LEU A 1 186 ? -17.067 26.232 -20.157 1.00 30.28 412 LEU A C 1
ATOM 1486 O O . LEU A 1 186 ? -17.834 25.599 -19.423 1.00 29.70 412 LEU A O 1
ATOM 1491 N N . ALA A 1 187 ? -17.517 27.015 -21.129 1.00 28.18 413 ALA A N 1
ATOM 1492 C CA . ALA A 1 187 ? -18.956 27.145 -21.313 1.00 28.39 413 ALA A CA 1
ATOM 1493 C C . ALA A 1 187 ? -19.582 25.800 -21.642 1.00 26.06 413 ALA A C 1
ATOM 1494 O O . ALA A 1 187 ? -20.667 25.476 -21.153 1.00 30.26 413 ALA A O 1
ATOM 1496 N N . ILE A 1 188 ? -18.902 24.987 -22.446 1.00 29.47 414 ILE A N 1
ATOM 1497 C CA . ILE A 1 188 ? -19.466 23.684 -22.778 1.00 30.22 414 ILE A CA 1
ATOM 1498 C C . ILE A 1 188 ? -19.278 22.711 -21.627 1.00 24.36 414 ILE A C 1
ATOM 1499 O O . ILE A 1 188 ? -20.153 21.886 -21.345 1.00 28.81 414 ILE A O 1
ATOM 1504 N N . PHE A 1 189 ? -18.120 22.765 -20.973 1.00 25.48 415 PHE A N 1
ATOM 1505 C CA . PHE A 1 189 ? -17.850 21.845 -19.880 1.00 22.00 415 PHE A CA 1
ATOM 1506 C C . PHE A 1 189 ? -18.893 21.991 -18.781 1.00 28.14 415 PHE A C 1
ATOM 1507 O O . PHE A 1 189 ? -19.426 20.993 -18.287 1.00 29.41 415 PHE A O 1
ATOM 1515 N N . ILE A 1 190 ? -19.195 23.228 -18.368 1.00 22.56 416 ILE A N 1
ATOM 1516 C CA . ILE A 1 190 ? -20.134 23.346 -17.259 1.00 29.27 416 ILE A CA 1
ATOM 1517 C C . ILE A 1 190 ? -21.536 22.957 -17.711 1.00 31.92 416 ILE A C 1
ATOM 1518 O O . ILE A 1 190 ? -22.324 22.430 -16.918 1.00 29.48 416 ILE A O 1
ATOM 1523 N N . ALA A 1 191 ? -21.875 23.185 -18.983 1.00 25.81 417 ALA A N 1
ATOM 1524 C CA . ALA A 1 191 ? -23.133 22.643 -19.492 1.00 25.56 417 ALA A CA 1
ATOM 1525 C C . ALA A 1 191 ? -23.159 21.118 -19.366 1.00 28.49 417 ALA A C 1
ATOM 1526 O O . ALA A 1 191 ? -24.191 20.529 -19.013 1.00 30.15 417 ALA A O 1
ATOM 1528 N N . VAL A 1 192 ? -22.025 20.461 -19.630 1.00 27.42 418 VAL A N 1
ATOM 1529 C CA . VAL A 1 192 ? -21.953 19.003 -19.506 1.00 31.73 418 VAL A CA 1
ATOM 1530 C C . VAL A 1 192 ? -22.207 18.577 -18.059 1.00 30.64 418 VAL A C 1
ATOM 1531 O O . VAL A 1 192 ? -22.916 17.607 -17.798 1.00 33.18 418 VAL A O 1
ATOM 1535 N N . ILE A 1 193 ? -21.637 19.304 -17.099 1.00 29.62 419 ILE A N 1
ATOM 1536 C CA . ILE A 1 193 ? -21.855 18.998 -15.685 1.00 34.13 419 ILE A CA 1
ATOM 1537 C C . ILE A 1 193 ? -23.332 19.116 -15.332 1.00 27.09 419 ILE A C 1
ATOM 1538 O O . ILE A 1 193 ? -23.902 18.251 -14.660 1.00 34.75 419 ILE A O 1
ATOM 1543 N N . ILE A 1 194 ? -23.972 20.196 -15.771 1.00 30.99 420 ILE A N 1
ATOM 1544 C CA . ILE A 1 194 ? -25.380 20.407 -15.447 1.00 32.04 420 ILE A CA 1
ATOM 1545 C C . ILE A 1 194 ? -26.230 19.259 -15.970 1.00 30.67 420 ILE A C 1
ATOM 1546 O O . ILE A 1 194 ? -27.094 18.728 -15.259 1.00 34.08 420 ILE A O 1
ATOM 1551 N N . LEU A 1 195 ? -26.009 18.866 -17.224 1.00 29.57 421 LEU A N 1
ATOM 1552 C CA . LEU A 1 195 ? -26.850 17.866 -17.886 1.00 29.19 421 LEU A CA 1
ATOM 1553 C C . LEU A 1 195 ? -26.398 16.439 -17.577 1.00 36.53 421 LEU A C 1
ATOM 1554 O O . LEU A 1 195 ? -26.218 15.618 -18.467 1.00 37.52 421 LEU A O 1
ATOM 1559 N N . SER A 1 196 ? -26.232 16.117 -16.300 1.00 36.26 422 SER A N 1
ATOM 1560 C CA . SER A 1 196 ? -25.775 14.796 -15.905 1.00 34.94 422 SER A CA 1
ATOM 1561 C C . SER A 1 196 ? -26.981 13.920 -15.611 1.00 40.90 422 SER A C 1
ATOM 1562 O O . SER A 1 196 ? -27.753 14.208 -14.690 1.00 44.53 422 SER A O 1
ATOM 1565 N N . GLY A 1 197 ? -27.133 12.847 -16.382 1.00 40.93 423 GLY A N 1
ATOM 1566 C CA . GLY A 1 197 ? -28.288 11.985 -16.257 1.00 39.86 423 GLY A CA 1
ATOM 1567 C C . GLY A 1 197 ? -28.279 11.055 -15.070 1.00 42.91 423 GLY A C 1
ATOM 1568 O O . GLY A 1 197 ? -29.230 10.294 -14.878 1.00 49.86 423 GLY A O 1
ATOM 1569 N N . ASP A 1 198 ? -27.229 11.078 -14.259 1.00 39.53 424 ASP A N 1
ATOM 1570 C CA . ASP A 1 198 ? -27.142 10.175 -13.121 1.00 44.49 424 ASP A CA 1
ATOM 1571 C C . ASP A 1 198 ? -27.322 10.894 -11.790 1.00 45.76 424 ASP A C 1
ATOM 1572 O O . ASP A 1 198 ? -27.027 10.315 -10.741 1.00 50.66 424 ASP A O 1
ATOM 1577 N N . ARG A 1 199 ? -27.801 12.132 -11.796 1.00 37.46 425 ARG A N 1
ATOM 1578 C CA . ARG A 1 199 ? -28.128 12.766 -10.530 1.00 42.04 425 ARG A CA 1
ATOM 1579 C C . ARG A 1 199 ? -29.208 11.958 -9.813 1.00 43.22 425 ARG A C 1
ATOM 1580 O O . ARG A 1 199 ? -30.133 11.454 -10.458 1.00 45.56 425 ARG A O 1
ATOM 1588 N N . PRO A 1 200 ? -29.140 11.832 -8.488 1.00 42.26 426 PRO A N 1
ATOM 1589 C CA . PRO A 1 200 ? -30.174 11.079 -7.771 1.00 43.99 426 PRO A CA 1
ATOM 1590 C C . PRO A 1 200 ? -31.549 11.713 -7.929 1.00 40.42 426 PRO A C 1
ATOM 1591 O O . PRO A 1 200 ? -31.700 12.932 -7.894 1.00 43.15 426 PRO A O 1
ATOM 1595 N N . GLY A 1 201 ? -32.561 10.866 -8.096 1.00 40.63 427 GLY A N 1
ATOM 1596 C CA . GLY A 1 201 ? -33.934 11.327 -8.072 1.00 40.31 427 GLY A CA 1
ATOM 1597 C C . GLY A 1 201 ? -34.438 11.967 -9.342 1.00 42.60 427 GLY A C 1
ATOM 1598 O O . GLY A 1 201 ? -35.509 12.580 -9.318 1.00 43.82 427 GLY A O 1
ATOM 1599 N N . LEU A 1 202 ? -33.700 11.859 -10.446 1.00 40.51 428 LEU A N 1
ATOM 1600 C CA . LEU A 1 202 ? -34.179 12.366 -11.726 1.00 38.93 428 LEU A CA 1
ATOM 1601 C C . LEU A 1 202 ? -35.385 11.570 -12.195 1.00 46.28 428 LEU A C 1
ATOM 1602 O O . LEU A 1 202 ? -35.375 10.336 -12.164 1.00 46.59 428 LEU A O 1
ATOM 1607 N N . LEU A 1 203 ? -36.421 12.274 -12.648 1.00 36.45 429 LEU A N 1
ATOM 1608 C CA . LEU A 1 203 ? -37.653 11.582 -13.013 1.00 39.04 429 LEU A CA 1
ATOM 1609 C C . LEU A 1 203 ? -37.598 10.983 -14.415 1.00 41.36 429 LEU A C 1
ATOM 1610 O O . LEU A 1 203 ? -38.299 10.007 -14.685 1.00 47.94 429 LEU A O 1
ATOM 1615 N N . ASN A 1 204 ? -36.801 11.549 -15.326 1.00 44.59 430 ASN A N 1
ATOM 1616 C CA . ASN A 1 204 ? -36.854 11.123 -16.724 1.00 45.07 430 ASN A CA 1
ATOM 1617 C C . ASN A 1 204 ? -35.457 11.333 -17.293 1.00 38.96 430 ASN A C 1
ATOM 1618 O O . ASN A 1 204 ? -35.085 12.459 -17.632 1.00 42.07 430 ASN A O 1
ATOM 1623 N N . VAL A 1 205 ? -34.678 10.258 -17.376 1.00 39.19 431 VAL A N 1
ATOM 1624 C CA . VAL A 1 205 ? -33.244 10.442 -17.607 1.00 43.87 431 VAL A CA 1
ATOM 1625 C C . VAL A 1 205 ? -32.916 10.591 -19.086 1.00 44.17 431 VAL A C 1
ATOM 1626 O O . VAL A 1 205 ? -32.004 11.338 -19.447 1.00 41.63 431 VAL A O 1
ATOM 1630 N N . LYS A 1 206 ? -33.628 9.880 -19.959 1.00 39.72 432 LYS A N 1
ATOM 1631 C CA . LYS A 1 206 ? -33.263 9.860 -21.375 1.00 40.30 432 LYS A CA 1
ATOM 1632 C C . LYS A 1 206 ? -33.128 11.253 -21.977 1.00 41.42 432 LYS A C 1
ATOM 1633 O O . LYS A 1 206 ? -32.086 11.535 -22.591 1.00 44.17 432 LYS A O 1
ATOM 1639 N N . PRO A 1 207 ? -34.106 12.159 -21.844 1.00 42.51 433 PRO A N 1
ATOM 1640 C CA . PRO A 1 207 ? -33.935 13.498 -22.435 1.00 38.18 433 PRO A CA 1
ATOM 1641 C C . PRO A 1 207 ? -32.708 14.224 -21.923 1.00 39.80 433 PRO A C 1
ATOM 1642 O O . PRO A 1 207 ? -32.057 14.950 -22.681 1.00 36.11 433 PRO A O 1
ATOM 1646 N N . ILE A 1 208 ? -32.366 14.041 -20.652 1.00 31.79 434 ILE A N 1
ATOM 1647 C CA . ILE A 1 208 ? -31.168 14.678 -20.119 1.00 33.78 434 ILE A CA 1
ATOM 1648 C C . ILE A 1 208 ? -29.923 14.099 -20.778 1.00 32.34 434 ILE A C 1
ATOM 1649 O O . ILE A 1 208 ? -29.067 14.833 -21.288 1.00 35.46 434 ILE A O 1
ATOM 1654 N N . GLU A 1 209 ? -29.822 12.769 -20.814 1.00 32.46 435 GLU A N 1
ATOM 1655 C CA . GLU A 1 209 ? -28.665 12.141 -21.438 1.00 32.22 435 GLU A CA 1
ATOM 1656 C C . GLU A 1 209 ? -28.554 12.519 -22.910 1.00 41.07 435 GLU A C 1
ATOM 1657 O O . GLU A 1 209 ? -27.449 12.713 -23.422 1.00 38.58 435 GLU A O 1
ATOM 1663 N N . ASP A 1 210 ? -29.688 12.613 -23.612 1.00 35.57 436 ASP A N 1
ATOM 1664 C CA . ASP A 1 210 ? -29.656 13.028 -25.012 1.00 37.42 436 ASP A CA 1
ATOM 1665 C C . ASP A 1 210 ? -29.009 14.400 -25.163 1.00 41.27 436 ASP A C 1
ATOM 1666 O O . ASP A 1 210 ? -28.175 14.612 -26.050 1.00 41.66 436 ASP A O 1
ATOM 1671 N N . ILE A 1 211 ? -29.412 15.360 -24.325 1.00 35.07 437 ILE A N 1
ATOM 1672 C CA . ILE A 1 211 ? -28.787 16.674 -24.362 1.00 28.42 437 ILE A CA 1
ATOM 1673 C C . ILE A 1 211 ? -27.310 16.553 -24.010 1.00 35.72 437 ILE A C 1
ATOM 1674 O O . ILE A 1 211 ? -26.445 17.127 -24.684 1.00 37.00 437 ILE A O 1
ATOM 1679 N N . GLN A 1 212 ? -26.991 15.781 -22.966 1.00 35.96 438 GLN A N 1
ATOM 1680 C CA . GLN A 1 212 ? -25.595 15.687 -22.563 1.00 33.54 438 GLN A CA 1
ATOM 1681 C C . GLN A 1 212 ? -24.745 15.030 -23.642 1.00 41.69 438 GLN A C 1
ATOM 1682 O O . GLN A 1 212 ? -23.574 15.389 -23.798 1.00 38.77 438 GLN A O 1
ATOM 1688 N N . ASP A 1 213 ? -25.293 14.053 -24.377 1.00 32.47 439 ASP A N 1
ATOM 1689 C CA A ASP A 1 213 ? -24.537 13.482 -25.485 0.61 34.20 439 ASP A CA 1
ATOM 1690 C CA B ASP A 1 213 ? -24.558 13.482 -25.508 0.39 34.61 439 ASP A CA 1
ATOM 1691 C C . ASP A 1 213 ? -24.151 14.569 -26.488 1.00 36.51 439 ASP A C 1
ATOM 1692 O O . ASP A 1 213 ? -22.991 14.655 -26.903 1.00 39.30 439 ASP A O 1
ATOM 1701 N N . ASN A 1 214 ? -25.105 15.427 -26.867 1.00 35.13 440 ASN A N 1
ATOM 1702 C CA A ASN A 1 214 ? -24.780 16.510 -27.790 0.54 39.91 440 ASN A CA 1
ATOM 1703 C CA B ASN A 1 214 ? -24.785 16.514 -27.789 0.46 39.91 440 ASN A CA 1
ATOM 1704 C C . ASN A 1 214 ? -23.730 17.442 -27.204 1.00 34.46 440 ASN A C 1
ATOM 1705 O O . ASN A 1 214 ? -22.784 17.831 -27.893 1.00 35.33 440 ASN A O 1
ATOM 1714 N N . LEU A 1 215 ? -23.878 17.809 -25.932 1.00 26.06 441 LEU A N 1
ATOM 1715 C CA . LEU A 1 215 ? -22.926 18.714 -25.301 1.00 24.78 441 LEU A CA 1
ATOM 1716 C C . LEU A 1 215 ? -21.536 18.105 -25.250 1.00 26.86 441 LEU A C 1
ATOM 1717 O O . LEU A 1 215 ? -20.530 18.814 -25.409 1.00 31.71 441 LEU A O 1
ATOM 1722 N N . LEU A 1 216 ? -21.458 16.801 -24.964 1.00 28.68 442 LEU A N 1
ATOM 1723 C CA . LEU A 1 216 ? -20.169 16.123 -24.926 1.00 31.79 442 LEU A CA 1
ATOM 1724 C C . LEU A 1 216 ? -19.516 16.120 -26.303 1.00 35.00 442 LEU A C 1
ATOM 1725 O O . LEU A 1 216 ? -18.302 16.322 -26.422 1.00 29.39 442 LEU A O 1
ATOM 1730 N N . GLN A 1 217 ? -20.299 15.889 -27.360 1.00 32.09 443 GLN A N 1
ATOM 1731 C CA . GLN A 1 217 ? -19.719 15.940 -28.702 1.00 33.17 443 GLN A CA 1
ATOM 1732 C C . GLN A 1 217 ? -19.216 17.347 -29.029 1.00 35.95 443 GLN A C 1
ATOM 1733 O O . GLN A 1 217 ? -18.154 17.510 -29.637 1.00 28.39 443 GLN A O 1
ATOM 1739 N N . ALA A 1 218 ? -19.955 18.376 -28.623 1.00 35.41 444 ALA A N 1
ATOM 1740 C CA . ALA A 1 218 ? -19.512 19.735 -28.908 1.00 35.74 444 ALA A CA 1
ATOM 1741 C C . ALA A 1 218 ? -18.268 20.071 -28.103 1.00 29.51 444 ALA A C 1
ATOM 1742 O O . ALA A 1 218 ? -17.361 20.741 -28.608 1.00 34.40 444 ALA A O 1
ATOM 1744 N N . LEU A 1 219 ? -18.188 19.569 -26.866 1.00 29.45 445 LEU A N 1
ATOM 1745 C CA . LEU A 1 219 ? -17.004 19.799 -26.047 1.00 24.91 445 LEU A CA 1
ATOM 1746 C C . LEU A 1 219 ? -15.785 19.135 -26.660 1.00 24.12 445 LEU A C 1
ATOM 1747 O O . LEU A 1 219 ? -14.715 19.749 -26.750 1.00 27.73 445 LEU A O 1
ATOM 1752 N N . GLU A 1 220 ? -15.915 17.859 -27.052 1.00 25.60 446 GLU A N 1
ATOM 1753 C CA . GLU A 1 220 ? -14.787 17.163 -27.650 1.00 28.73 446 GLU A CA 1
ATOM 1754 C C . GLU A 1 220 ? -14.310 17.896 -28.897 1.00 33.86 446 GLU A C 1
ATOM 1755 O O . GLU A 1 220 ? -13.110 18.099 -29.094 1.00 32.78 446 GLU A O 1
ATOM 1761 N N . LEU A 1 221 ? -15.247 18.279 -29.762 1.00 31.28 447 LEU A N 1
ATOM 1762 C CA . LEU A 1 221 ? -14.889 19.012 -30.970 1.00 32.80 447 LEU A CA 1
ATOM 1763 C C . LEU A 1 221 ? -14.232 20.336 -30.621 1.00 30.66 447 LEU A C 1
ATOM 1764 O O . LEU A 1 221 ? -13.209 20.712 -31.209 1.00 34.65 447 LEU A O 1
ATOM 1769 N N . GLN A 1 222 ? -14.824 21.059 -29.669 1.00 31.23 448 GLN A N 1
ATOM 1770 C CA . GLN A 1 222 ? -14.288 22.349 -29.267 1.00 28.10 448 GLN A CA 1
ATOM 1771 C C . GLN A 1 222 ? -12.863 22.205 -28.747 1.00 35.45 448 GLN A C 1
ATOM 1772 O O . GLN A 1 222 ? -11.976 22.999 -29.090 1.00 35.91 448 GLN A O 1
ATOM 1778 N N . LEU A 1 223 ? -12.617 21.179 -27.935 1.00 32.06 449 LEU A N 1
ATOM 1779 C CA . LEU A 1 223 ? -11.281 20.996 -27.376 1.00 30.46 449 LEU A CA 1
ATOM 1780 C C . LEU A 1 223 ? -10.281 20.646 -28.462 1.00 30.37 449 LEU A C 1
ATOM 1781 O O . LEU A 1 223 ? -9.138 21.117 -28.432 1.00 33.13 449 LEU A O 1
ATOM 1786 N N . LYS A 1 224 ? -10.687 19.803 -29.417 1.00 33.20 450 LYS A N 1
ATOM 1787 C CA . LYS A 1 224 ? -9.790 19.427 -30.504 1.00 33.63 450 LYS A CA 1
ATOM 1788 C C . LYS A 1 224 ? -9.426 20.634 -31.353 1.00 44.54 450 LYS A C 1
ATOM 1789 O O . LYS A 1 224 ? -8.272 20.776 -31.788 1.00 41.22 450 LYS A O 1
ATOM 1795 N N . LEU A 1 225 ? -10.403 21.509 -31.605 1.00 36.82 451 LEU A N 1
ATOM 1796 C CA . LEU A 1 225 ? -10.187 22.667 -32.471 1.00 38.75 451 LEU A CA 1
ATOM 1797 C C . LEU A 1 225 ? -9.425 23.766 -31.751 1.00 34.73 451 LEU A C 1
ATOM 1798 O O . LEU A 1 225 ? -8.545 24.406 -32.334 1.00 37.41 451 LEU A O 1
ATOM 1803 N N . ASN A 1 226 ? -9.748 23.980 -30.485 1.00 33.74 452 ASN A N 1
ATOM 1804 C CA . ASN A 1 226 ? -9.188 25.077 -29.714 1.00 33.40 452 ASN A CA 1
ATOM 1805 C C . ASN A 1 226 ? -7.830 24.723 -29.124 1.00 37.38 452 ASN A C 1
ATOM 1806 O O . ASN A 1 226 ? -7.029 25.620 -28.859 1.00 35.50 452 ASN A O 1
ATOM 1811 N N . HIS A 1 227 ? -7.561 23.432 -28.922 1.00 30.54 453 HIS A N 1
ATOM 1812 C CA . HIS A 1 227 ? -6.318 22.936 -28.319 1.00 34.00 453 HIS A CA 1
ATOM 1813 C C . HIS A 1 227 ? -5.722 21.827 -29.180 1.00 36.70 453 HIS A C 1
ATOM 1814 O O . HIS A 1 227 ? -5.523 20.699 -28.714 1.00 38.74 453 HIS A O 1
ATOM 1821 N N . PRO A 1 228 ? -5.401 22.121 -30.440 1.00 41.67 454 PRO A N 1
ATOM 1822 C CA . PRO A 1 228 ? -4.906 21.056 -31.333 1.00 47.23 454 PRO A CA 1
ATOM 1823 C C . PRO A 1 228 ? -3.646 20.377 -30.827 1.00 51.01 454 PRO A C 1
ATOM 1824 O O . PRO A 1 228 ? -3.406 19.207 -31.150 1.00 53.28 454 PRO A O 1
ATOM 1828 N N . GLU A 1 229 ? -2.837 21.068 -30.033 1.00 51.48 455 GLU A N 1
ATOM 1829 C CA . GLU A 1 229 ? -1.604 20.514 -29.497 1.00 59.83 455 GLU A CA 1
ATOM 1830 C C . GLU A 1 229 ? -1.801 19.785 -28.168 1.00 56.38 455 GLU A C 1
ATOM 1831 O O . GLU A 1 229 ? -0.813 19.392 -27.540 1.00 52.62 455 GLU A O 1
ATOM 1837 N N A SER A 1 230 ? -3.050 19.568 -27.758 0.33 53.28 456 SER A N 1
ATOM 1838 N N B SER A 1 230 ? -3.031 19.626 -27.696 0.67 53.07 456 SER A N 1
ATOM 1839 C CA A SER A 1 230 ? -3.400 18.805 -26.558 0.33 52.38 456 SER A CA 1
ATOM 1840 C CA B SER A 1 230 ? -3.259 19.044 -26.370 0.67 53.53 456 SER A CA 1
ATOM 1841 C C A SER A 1 230 ? -4.135 17.547 -27.019 0.33 50.97 456 SER A C 1
ATOM 1842 C C B SER A 1 230 ? -3.997 17.724 -26.543 0.67 50.30 456 SER A C 1
ATOM 1843 O O A SER A 1 230 ? -5.358 17.542 -27.167 0.33 48.51 456 SER A O 1
ATOM 1844 O O B SER A 1 230 ? -5.201 17.638 -26.300 0.67 45.48 456 SER A O 1
ATOM 1849 N N A SER A 1 231 ? -3.374 16.471 -27.228 0.33 54.63 457 SER A N 1
ATOM 1850 N N B SER A 1 231 ? -3.260 16.695 -26.952 0.67 52.87 457 SER A N 1
ATOM 1851 C CA A SER A 1 231 ? -3.900 15.264 -27.860 0.33 54.95 457 SER A CA 1
ATOM 1852 C CA B SER A 1 231 ? -3.854 15.390 -27.202 0.67 54.37 457 SER A CA 1
ATOM 1853 C C A SER A 1 231 ? -5.172 14.763 -27.177 0.33 52.15 457 SER A C 1
ATOM 1854 C C B SER A 1 231 ? -4.614 14.908 -25.971 0.67 50.33 457 SER A C 1
ATOM 1855 O O A SER A 1 231 ? -6.236 14.668 -27.801 0.33 50.02 457 SER A O 1
ATOM 1856 O O B SER A 1 231 ? -4.142 15.037 -24.839 0.67 41.54 457 SER A O 1
ATOM 1861 N N A GLN A 1 232 ? -5.077 14.427 -25.891 0.33 48.72 458 GLN A N 1
ATOM 1862 N N B GLN A 1 232 ? -5.816 14.381 -26.201 0.67 44.12 458 GLN A N 1
ATOM 1863 C CA A GLN A 1 232 ? -6.221 13.874 -25.174 0.33 45.80 458 GLN A CA 1
ATOM 1864 C CA B GLN A 1 232 ? -6.632 13.744 -25.172 0.67 42.74 458 GLN A CA 1
ATOM 1865 C C A GLN A 1 232 ? -6.646 14.800 -24.045 0.33 44.09 458 GLN A C 1
ATOM 1866 C C B GLN A 1 232 ? -7.083 14.723 -24.103 0.67 46.41 458 GLN A C 1
ATOM 1867 O O A GLN A 1 232 ? -6.617 14.416 -22.870 0.33 39.19 458 GLN A O 1
ATOM 1868 O O B GLN A 1 232 ? -7.456 14.309 -22.998 0.67 37.27 458 GLN A O 1
ATOM 1879 N N . LEU A 1 233 ? -7.047 16.022 -24.403 1.00 44.07 459 LEU A N 1
ATOM 1880 C CA . LEU A 1 233 ? -7.483 16.997 -23.417 1.00 35.90 459 LEU A CA 1
ATOM 1881 C C . LEU A 1 233 ? -8.899 16.692 -22.945 1.00 36.83 459 LEU A C 1
ATOM 1882 O O . LEU A 1 233 ? -9.211 16.828 -21.757 1.00 35.35 459 LEU A O 1
ATOM 1887 N N . PHE A 1 234 ? -9.774 16.303 -23.876 1.00 34.79 460 PHE A N 1
ATOM 1888 C CA . PHE A 1 234 ? -11.111 15.828 -23.523 1.00 39.55 460 PHE A CA 1
ATOM 1889 C C . PHE A 1 234 ? -11.047 14.755 -22.446 1.00 38.90 460 PHE A C 1
ATOM 1890 O O . PHE A 1 234 ? -11.709 14.856 -21.402 1.00 33.46 460 PHE A O 1
ATOM 1898 N N . ALA A 1 235 ? -10.254 13.706 -22.694 1.00 37.46 461 ALA A N 1
ATOM 1899 C CA . ALA A 1 235 ? -10.106 12.638 -21.712 1.00 34.98 461 ALA A CA 1
ATOM 1900 C C . ALA A 1 235 ? -9.616 13.174 -20.376 1.00 38.41 461 ALA A C 1
ATOM 1901 O O . ALA A 1 235 ? -10.104 12.756 -19.318 1.00 39.17 461 ALA A O 1
ATOM 1903 N N . LYS A 1 236 ? -8.659 14.110 -20.400 1.00 40.40 462 LYS A N 1
ATOM 1904 C CA . LYS A 1 236 ? -8.152 14.672 -19.149 1.00 39.44 462 LYS A CA 1
ATOM 1905 C C . LYS A 1 236 ? -9.222 15.474 -18.425 1.00 42.94 462 LYS A C 1
ATOM 1906 O O . LYS A 1 236 ? -9.330 15.414 -17.196 1.00 42.17 462 LYS A O 1
ATOM 1912 N N . LEU A 1 237 ? -9.988 16.268 -19.165 1.00 39.18 463 LEU A N 1
ATOM 1913 C CA . LEU A 1 237 ? -11.047 17.051 -18.547 1.00 34.37 463 LEU A CA 1
ATOM 1914 C C . LEU A 1 237 ? -12.138 16.148 -17.967 1.00 32.67 463 LEU A C 1
ATOM 1915 O O . LEU A 1 237 ? -12.576 16.342 -16.825 1.00 33.21 463 LEU A O 1
ATOM 1920 N N . LEU A 1 238 ? -12.562 15.132 -18.718 1.00 32.71 464 LEU A N 1
ATOM 1921 C CA . LEU A 1 238 ? -13.563 14.214 -18.185 1.00 34.52 464 LEU A CA 1
ATOM 1922 C C . LEU A 1 238 ? -13.118 13.589 -16.865 1.00 40.73 464 LEU A C 1
ATOM 1923 O O . LEU A 1 238 ? -13.950 13.352 -15.982 1.00 40.71 464 LEU A O 1
ATOM 1928 N N . GLN A 1 239 ? -11.820 13.335 -16.699 1.00 37.37 465 GLN A N 1
ATOM 1929 C CA . GLN A 1 239 ? -11.350 12.708 -15.471 1.00 38.95 465 GLN A CA 1
ATOM 1930 C C . GLN A 1 239 ? -11.447 13.634 -14.274 1.00 43.63 465 GLN A C 1
ATOM 1931 O O . GLN A 1 239 ? -11.392 13.150 -13.140 1.00 52.84 465 GLN A O 1
ATOM 1937 N N . LYS A 1 240 ? -11.620 14.943 -14.503 1.00 37.97 466 LYS A N 1
ATOM 1938 C CA . LYS A 1 240 ? -11.765 15.921 -13.428 1.00 36.19 466 LYS A CA 1
ATOM 1939 C C . LYS A 1 240 ? -13.187 16.018 -12.898 1.00 45.36 466 LYS A C 1
ATOM 1940 O O . LYS A 1 240 ? -13.376 16.475 -11.764 1.00 43.47 466 LYS A O 1
ATOM 1946 N N A MET A 1 241 ? -14.185 15.637 -13.703 0.52 44.56 467 MET A N 1
ATOM 1947 N N B MET A 1 241 ? -14.190 15.613 -13.679 0.48 44.53 467 MET A N 1
ATOM 1948 C CA A MET A 1 241 ? -15.572 15.715 -13.261 0.52 48.03 467 MET A CA 1
ATOM 1949 C CA B MET A 1 241 ? -15.565 15.768 -13.218 0.48 47.89 467 MET A CA 1
ATOM 1950 C C A MET A 1 241 ? -15.765 14.986 -11.944 0.52 52.58 467 MET A C 1
ATOM 1951 C C B MET A 1 241 ? -15.836 14.937 -11.974 0.48 52.50 467 MET A C 1
ATOM 1952 O O A MET A 1 241 ? -16.505 15.445 -11.066 0.52 54.49 467 MET A O 1
ATOM 1953 O O B MET A 1 241 ? -16.711 15.287 -11.174 0.48 55.37 467 MET A O 1
ATOM 1962 N N . THR A 1 242 ? -15.096 13.846 -11.788 1.00 43.81 468 THR A N 1
ATOM 1963 C CA . THR A 1 242 ? -15.250 13.049 -10.587 1.00 47.20 468 THR A CA 1
ATOM 1964 C C . THR A 1 242 ? -14.557 13.693 -9.399 1.00 38.83 468 THR A C 1
ATOM 1965 O O . THR A 1 242 ? -15.006 13.540 -8.258 1.00 48.69 468 THR A O 1
ATOM 1969 N N . ASP A 1 243 ? -13.466 14.415 -9.636 1.00 39.26 469 ASP A N 1
ATOM 1970 C CA . ASP A 1 243 ? -12.855 15.166 -8.548 1.00 40.72 469 ASP A CA 1
ATOM 1971 C C . ASP A 1 243 ? -13.830 16.193 -7.984 1.00 34.35 469 ASP A C 1
ATOM 1972 O O . ASP A 1 243 ? -13.857 16.442 -6.772 1.00 38.83 469 ASP A O 1
ATOM 1977 N N . LEU A 1 244 ? -14.648 16.795 -8.845 1.00 30.05 470 LEU A N 1
ATOM 1978 C CA . LEU A 1 244 ? -15.570 17.819 -8.371 1.00 25.68 470 LEU A CA 1
ATOM 1979 C C . LEU A 1 244 ? -16.566 17.240 -7.380 1.00 35.49 470 LEU A C 1
ATOM 1980 O O . LEU A 1 244 ? -16.924 17.896 -6.393 1.00 35.23 470 LEU A O 1
ATOM 1985 N N . ARG A 1 245 ? -17.034 16.019 -7.630 1.00 35.87 471 ARG A N 1
ATOM 1986 C CA . ARG A 1 245 ? -17.970 15.410 -6.704 1.00 36.03 471 ARG A CA 1
ATOM 1987 C C . ARG A 1 245 ? -17.337 15.242 -5.336 1.00 41.17 471 ARG A C 1
ATOM 1988 O O . ARG A 1 245 ? -17.965 15.549 -4.324 1.00 36.87 471 ARG A O 1
ATOM 1996 N N . GLN A 1 246 ? -16.086 14.778 -5.285 1.00 34.36 472 GLN A N 1
ATOM 1997 C CA A GLN A 1 246 ? -15.410 14.611 -4.002 0.51 41.19 472 GLN A CA 1
ATOM 1998 C CA B GLN A 1 246 ? -15.431 14.609 -3.993 0.49 41.03 472 GLN A CA 1
ATOM 1999 C C . GLN A 1 246 ? -15.277 15.946 -3.279 1.00 33.01 472 GLN A C 1
ATOM 2000 O O . GLN A 1 246 ? -15.416 16.022 -2.054 1.00 33.95 472 GLN A O 1
ATOM 2011 N N . ILE A 1 247 ? -14.999 17.008 -4.020 1.00 30.91 473 ILE A N 1
ATOM 2012 C CA . ILE A 1 247 ? -14.883 18.321 -3.395 1.00 29.05 473 ILE A CA 1
ATOM 2013 C C . ILE A 1 247 ? -16.210 18.720 -2.780 1.00 35.89 473 ILE A C 1
ATOM 2014 O O . ILE A 1 247 ? -16.269 19.205 -1.645 1.00 28.17 473 ILE A O 1
ATOM 2019 N N . VAL A 1 248 ? -17.295 18.530 -3.530 1.00 29.25 474 VAL A N 1
ATOM 2020 C CA . VAL A 1 248 ? -18.623 18.825 -3.007 1.00 29.23 474 VAL A CA 1
ATOM 2021 C C . VAL A 1 248 ? -18.877 18.038 -1.723 1.00 33.88 474 VAL A C 1
ATOM 2022 O O .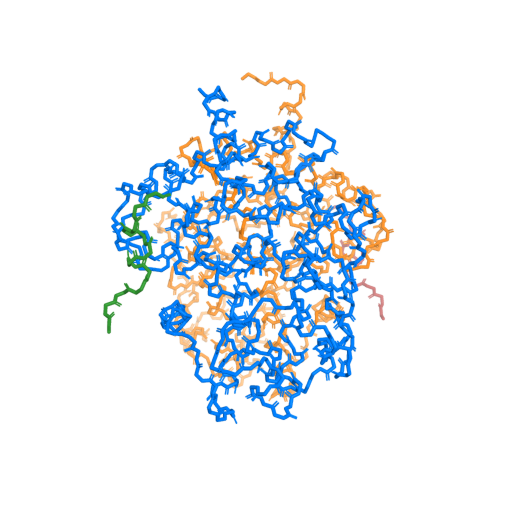 VAL A 1 248 ? -19.315 18.593 -0.719 1.00 31.85 474 VAL A O 1
ATOM 2026 N N . MET A 1 249 ? -18.619 16.729 -1.747 1.00 30.77 475 MET A N 1
ATOM 2027 C CA . MET A 1 249 ? -18.914 15.884 -0.597 1.00 34.84 475 MET A CA 1
ATOM 2028 C C . MET A 1 249 ? -18.061 16.259 0.601 1.00 35.88 475 MET A C 1
ATOM 2029 O O . MET A 1 249 ? -18.527 16.209 1.745 1.00 38.43 475 MET A O 1
ATOM 2034 N N . GLU A 1 250 ? -16.806 16.618 0.354 1.00 39.13 476 GLU A N 1
ATOM 2035 C CA . GLU A 1 250 ? -15.936 17.061 1.435 1.00 37.26 476 GLU A CA 1
ATOM 2036 C C . GLU A 1 250 ? -16.399 18.408 1.983 1.00 35.64 476 GLU A C 1
ATOM 2037 O O . GLU A 1 250 ? -16.378 18.633 3.196 1.00 33.41 476 GLU A O 1
ATOM 2043 N N . HIS A 1 251 ? -16.842 19.303 1.100 1.00 28.41 477 HIS A N 1
ATOM 2044 C CA . HIS A 1 251 ? -17.376 20.596 1.526 1.00 33.98 477 HIS A CA 1
ATOM 2045 C C . HIS A 1 251 ? -18.618 20.412 2.390 1.00 34.01 477 HIS A C 1
ATOM 2046 O O . HIS A 1 251 ? -18.818 21.125 3.377 1.00 30.66 477 HIS A O 1
ATOM 2053 N N . VAL A 1 252 ? -19.485 19.477 2.012 1.00 31.74 478 VAL A N 1
ATOM 2054 C CA . VAL A 1 252 ? -20.668 19.196 2.815 1.00 30.93 478 VAL A CA 1
ATOM 2055 C C . VAL A 1 252 ? -20.258 18.816 4.229 1.00 39.20 478 VAL A C 1
ATOM 2056 O O . VAL A 1 252 ? -20.838 19.293 5.215 1.00 37.92 478 VAL A O 1
ATOM 2060 N N . GLN A 1 253 ? -19.266 17.935 4.357 1.00 34.87 479 GLN A N 1
ATOM 2061 C CA A GLN A 1 253 ? -18.884 17.521 5.700 0.53 39.83 479 GLN A CA 1
ATOM 2062 C CA B GLN A 1 253 ? -18.824 17.508 5.684 0.47 39.64 479 GLN A CA 1
ATOM 2063 C C . GLN A 1 253 ? -18.365 18.701 6.511 1.00 39.46 479 GLN A C 1
ATOM 2064 O O . GLN A 1 253 ? -18.588 18.754 7.724 1.00 33.63 479 GLN A O 1
ATOM 2075 N N . LEU A 1 254 ? -17.711 19.668 5.865 1.00 31.90 480 LEU A N 1
ATOM 2076 C CA . LEU A 1 254 ? -17.230 20.836 6.597 1.00 34.58 480 LEU A CA 1
ATOM 2077 C C . LEU A 1 254 ? -18.383 21.731 7.019 1.00 32.97 480 LEU A C 1
ATOM 2078 O O . LEU A 1 254 ? -18.418 22.206 8.159 1.00 35.17 480 LEU A O 1
ATOM 2083 N N . LEU A 1 255 ? -19.330 21.979 6.110 1.00 31.57 481 LEU A N 1
ATOM 2084 C CA . LEU A 1 255 ? -20.557 22.668 6.490 1.00 28.82 481 LEU A CA 1
ATOM 2085 C C . LEU A 1 255 ? -21.274 21.937 7.619 1.00 36.96 481 LEU A C 1
ATOM 2086 O O . LEU A 1 255 ? -21.886 22.568 8.487 1.00 36.34 481 LEU A O 1
ATOM 2091 N N . GLN A 1 256 ? -21.236 20.607 7.609 1.00 37.70 482 GLN A N 1
ATOM 2092 C CA . GLN A 1 256 ? -21.837 19.861 8.702 1.00 42.55 482 GLN A CA 1
ATOM 2093 C C . GLN A 1 256 ? -21.144 20.172 10.023 1.00 35.34 482 GLN A C 1
ATOM 2094 O O . GLN A 1 256 ? -21.808 20.324 11.054 1.00 40.13 482 GLN A O 1
ATOM 2100 N N . VAL A 1 257 ? -19.811 20.290 10.013 1.00 34.44 483 VAL A N 1
ATOM 2101 C CA . VAL A 1 257 ? -19.101 20.645 11.243 1.00 36.59 483 VAL A CA 1
ATOM 2102 C C . VAL A 1 257 ? -19.571 22.002 11.754 1.00 37.51 483 VAL A C 1
ATOM 2103 O O . VAL A 1 257 ? -19.843 22.173 12.945 1.00 38.79 483 VAL A O 1
ATOM 2107 N N . ILE A 1 258 ? -19.630 22.998 10.862 1.00 37.40 484 ILE A N 1
ATOM 2108 C CA . ILE A 1 258 ? -20.142 24.312 11.246 1.00 36.87 484 ILE A CA 1
ATOM 2109 C C . ILE A 1 258 ? -21.509 24.163 11.898 1.00 34.27 484 ILE A C 1
ATOM 2110 O O . ILE A 1 258 ? -21.796 24.752 12.942 1.00 33.69 484 ILE A O 1
ATOM 2115 N N . LYS A 1 259 ? -22.383 23.400 11.257 1.00 36.21 485 LYS A N 1
ATOM 2116 C CA . LYS A 1 259 ? -23.752 23.270 11.726 1.00 43.87 485 LYS A CA 1
ATOM 2117 C C . LYS A 1 259 ? -23.808 22.564 13.071 1.00 41.45 485 LYS A C 1
ATOM 2118 O O . LYS A 1 259 ? -24.655 22.889 13.912 1.00 39.78 485 LYS A O 1
ATOM 2124 N N . LYS A 1 260 ? -22.922 21.609 13.312 1.00 42.97 486 LYS A N 1
ATOM 2125 C CA . LYS A 1 260 ? -22.991 20.917 14.587 1.00 43.90 486 LYS A CA 1
ATOM 2126 C C . LYS A 1 260 ? -22.265 21.653 15.700 1.00 38.95 486 LYS A C 1
ATOM 2127 O O . LYS A 1 260 ? -22.506 21.357 16.872 1.00 41.99 486 LYS A O 1
ATOM 2133 N N . THR A 1 261 ? -21.407 22.626 15.388 1.00 41.86 487 THR A N 1
ATOM 2134 C CA . THR A 1 261 ? -20.561 23.184 16.440 1.00 38.10 487 THR A CA 1
ATOM 2135 C C . THR A 1 261 ? -20.663 24.695 16.628 1.00 35.19 487 THR A C 1
ATOM 2136 O O . THR A 1 261 ? -20.274 25.185 17.698 1.00 42.72 487 THR A O 1
ATOM 2140 N N . GLU A 1 262 ? -21.134 25.450 15.637 1.00 42.96 488 GLU A N 1
ATOM 2141 C CA . GLU A 1 262 ? -21.204 26.903 15.745 1.00 50.69 488 GLU A CA 1
ATOM 2142 C C . GLU A 1 262 ? -22.649 27.339 15.934 1.00 49.19 488 GLU A C 1
ATOM 2143 O O . GLU A 1 262 ? -23.564 26.749 15.351 1.00 59.51 488 GLU A O 1
ATOM 2149 N N . THR A 1 263 ? -22.859 28.381 16.729 1.00 48.72 489 THR A N 1
ATOM 2150 C CA . THR A 1 263 ? -24.198 28.940 16.861 1.00 51.46 489 THR A CA 1
ATOM 2151 C C . THR A 1 263 ? -24.414 30.043 15.837 1.00 55.07 489 THR A C 1
ATOM 2152 O O . THR A 1 263 ? -23.469 30.706 15.399 1.00 47.37 489 THR A O 1
ATOM 2156 N N . ASP A 1 264 ? -25.678 30.228 15.451 1.00 50.06 490 ASP A N 1
ATOM 2157 C CA . ASP A 1 264 ? -26.087 31.378 14.645 1.00 58.15 490 ASP A CA 1
ATOM 2158 C C . ASP A 1 264 ? -25.365 31.414 13.302 1.00 58.23 490 ASP A C 1
ATOM 2159 O O . ASP A 1 264 ? -24.969 32.477 12.817 1.00 53.77 490 ASP A O 1
ATOM 2164 N N . MET A 1 265 ? -25.191 30.251 12.684 1.00 53.49 491 MET A N 1
ATOM 2165 C CA . MET A 1 265 ? -24.587 30.218 11.361 1.00 46.39 491 MET A CA 1
ATOM 2166 C C . MET A 1 265 ? -25.398 29.361 10.409 1.00 47.89 491 MET A C 1
ATOM 2167 O O . MET A 1 265 ? -24.851 28.591 9.609 1.00 46.9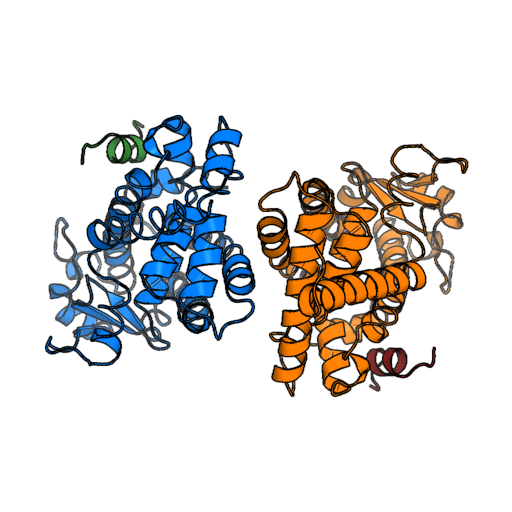7 491 MET A O 1
ATOM 2172 N N . SER A 1 266 ? -26.721 29.498 10.482 1.00 41.06 492 SER A N 1
ATOM 2173 C CA . SER A 1 266 ? -27.603 28.883 9.501 1.00 40.21 492 SER A CA 1
ATOM 2174 C C . SER A 1 266 ? -27.324 29.441 8.113 1.00 47.07 492 SER A C 1
ATOM 2175 O O . SER A 1 266 ? -26.972 30.612 7.941 1.00 50.09 492 SER A O 1
ATOM 2178 N N . LEU A 1 267 ? -27.474 28.586 7.113 1.00 38.69 493 LEU A N 1
ATOM 2179 C CA . LEU A 1 267 ? -27.201 29.014 5.763 1.00 32.07 493 LEU A CA 1
ATOM 2180 C C . LEU A 1 267 ? -28.391 29.773 5.198 1.00 37.46 493 LEU A C 1
ATOM 2181 O O . LEU A 1 267 ? -29.536 29.584 5.620 1.00 34.80 493 LEU A O 1
ATOM 2186 N N . HIS A 1 268 ? -28.100 30.665 4.254 1.00 36.66 494 HIS A N 1
ATOM 2187 C CA . HIS A 1 268 ? -29.108 31.256 3.387 1.00 36.27 494 HIS A CA 1
ATOM 2188 C C . HIS A 1 268 ? -30.083 30.169 2.942 1.00 35.02 494 HIS A C 1
ATOM 2189 O O . HIS A 1 268 ? -29.657 29.056 2.612 1.00 31.98 494 HIS A O 1
ATOM 2196 N N . PRO A 1 269 ? -31.385 30.448 2.903 1.00 33.10 495 PRO A N 1
ATOM 2197 C CA . PRO A 1 269 ? -32.336 29.388 2.544 1.00 34.80 495 PRO A CA 1
ATOM 2198 C C . PRO A 1 269 ? -32.099 28.780 1.174 1.00 35.04 495 PRO A C 1
ATOM 2199 O O . PRO A 1 269 ? -32.449 27.612 0.957 1.00 33.82 495 PRO A O 1
ATOM 2203 N N . LEU A 1 270 ? -31.540 29.525 0.223 1.00 31.52 496 LEU A N 1
ATOM 2204 C CA . LEU A 1 270 ? -31.267 28.901 -1.063 1.00 30.83 496 LEU A CA 1
ATOM 2205 C C . LEU A 1 270 ? -30.201 27.827 -0.915 1.00 38.72 496 LEU A C 1
ATOM 2206 O O . LEU A 1 270 ? -30.305 26.751 -1.516 1.00 35.38 496 LEU A O 1
ATOM 2211 N N . LEU A 1 271 ? -29.172 28.096 -0.106 1.00 35.84 497 LEU A N 1
ATOM 2212 C CA . LEU A 1 271 ? -28.157 27.079 0.137 1.00 37.14 497 LEU A CA 1
ATOM 2213 C C . LEU A 1 271 ? -28.720 25.931 0.964 1.00 32.84 497 LEU A C 1
ATOM 2214 O O . LEU A 1 271 ? -28.379 24.767 0.726 1.00 36.37 497 LEU A O 1
ATOM 2219 N N . GLN A 1 272 ? -29.603 26.222 1.919 1.00 29.52 498 GLN A N 1
ATOM 2220 C CA . GLN A 1 272 ? -30.219 25.122 2.652 1.00 29.76 498 GLN A CA 1
ATOM 2221 C C . GLN A 1 272 ? -31.002 24.220 1.709 1.00 33.45 498 GLN A C 1
ATOM 2222 O O . GLN A 1 272 ? -30.938 22.991 1.818 1.00 36.73 498 GLN A O 1
ATOM 2228 N N . GLU A 1 273 ? -31.752 24.812 0.776 1.00 38.65 499 GLU A N 1
ATOM 2229 C CA . GLU A 1 273 ? -32.525 24.001 -0.158 1.00 40.76 499 GLU A CA 1
ATOM 2230 C C . GLU A 1 273 ? -31.605 23.126 -1.000 1.00 37.01 499 GLU A C 1
ATOM 2231 O O . GLU A 1 273 ? -31.847 21.925 -1.165 1.00 38.64 499 GLU A O 1
ATOM 2237 N N . ILE A 1 274 ? -30.527 23.706 -1.523 1.00 30.34 500 ILE A N 1
ATOM 2238 C CA . ILE A 1 274 ? -29.587 22.920 -2.317 1.00 30.70 500 ILE A CA 1
ATOM 2239 C C . ILE A 1 274 ? -29.025 21.764 -1.493 1.00 34.85 500 ILE A C 1
ATOM 2240 O O . ILE A 1 274 ? -28.945 20.622 -1.963 1.00 33.83 500 ILE A O 1
ATOM 2245 N N . TYR A 1 275 ? -28.613 22.048 -0.254 1.00 34.43 501 TYR A N 1
ATOM 2246 C CA . TYR A 1 275 ? -27.929 21.043 0.554 1.00 36.60 501 TYR A CA 1
ATOM 2247 C C . TYR A 1 275 ? -28.871 20.031 1.195 1.00 42.28 501 TYR A C 1
ATOM 2248 O O . TYR A 1 275 ? -28.431 18.924 1.528 1.00 36.97 501 TYR A O 1
ATOM 2257 N N . LYS A 1 276 ? -30.146 20.360 1.352 1.00 35.17 502 LYS A N 1
ATOM 2258 C CA . LYS A 1 276 ? -31.061 19.447 2.021 1.00 38.58 502 LYS A CA 1
ATOM 2259 C C . LYS A 1 276 ? -31.168 18.140 1.247 1.00 44.17 502 LYS A C 1
ATOM 2260 O O . LYS A 1 276 ? -31.552 18.134 0.071 1.00 57.52 502 LYS A O 1
ATOM 2266 N N . ASP A 1 277 ? -30.837 17.030 1.910 1.00 44.20 503 ASP A N 1
ATOM 2267 C CA . ASP A 1 277 ? -30.904 15.702 1.290 1.00 56.27 503 ASP A CA 1
ATOM 2268 C C . ASP A 1 277 ? -30.023 15.617 0.045 1.00 54.43 503 ASP A C 1
ATOM 2269 O O . ASP A 1 277 ? -30.404 15.023 -0.965 1.00 59.07 503 ASP A O 1
ATOM 2274 N N . LEU A 1 278 ? -28.845 16.226 0.107 1.00 51.28 504 LEU A N 1
ATOM 2275 C CA . LEU A 1 278 ? -27.882 16.161 -0.985 1.00 55.86 504 LEU A CA 1
ATOM 2276 C C . LEU A 1 278 ? -27.055 14.896 -0.790 1.00 65.70 504 LEU A C 1
ATOM 2277 O O . LEU A 1 278 ? -26.205 14.836 0.102 1.00 75.71 504 LEU A O 1
ATOM 2282 N N . TYR A 1 279 ? -27.314 13.880 -1.607 1.00 80.43 505 TYR A N 1
ATOM 2283 C CA . TYR A 1 279 ? -26.613 12.603 -1.475 1.00 84.56 505 TYR A CA 1
ATOM 2284 C C . TYR A 1 279 ? -27.082 11.853 -0.231 1.00 81.02 505 TYR A C 1
ATOM 2285 O O . TYR A 1 279 ? -28.280 11.786 0.044 1.00 73.68 505 TYR A O 1
ATOM 2294 N N . GLN B 1 5 ? -13.484 2.002 -42.918 1.00 112.26 231 GLN B N 1
ATOM 2295 C CA . GLN B 1 5 ? -12.590 2.897 -43.642 1.00 109.87 231 GLN B CA 1
ATOM 2296 C C . GLN B 1 5 ? -11.292 3.143 -42.869 1.00 106.16 231 GLN B C 1
ATOM 2297 O O . GLN B 1 5 ? -10.987 4.281 -42.512 1.00 110.18 231 GLN B O 1
ATOM 2303 N N . LEU B 1 6 ? -10.534 2.078 -42.611 1.00 96.20 232 LEU B N 1
ATOM 2304 C CA . LEU B 1 6 ? -9.247 2.222 -41.944 1.00 78.41 232 LEU B CA 1
ATOM 2305 C C . LEU B 1 6 ? -8.318 3.132 -42.747 1.00 89.16 232 LEU B C 1
ATOM 2306 O O . LEU B 1 6 ? -8.447 3.288 -43.968 1.00 88.45 232 LEU B O 1
ATOM 2311 N N . ASN B 1 7 ? -7.371 3.740 -42.038 1.00 80.07 233 ASN B N 1
ATOM 2312 C CA . ASN B 1 7 ? -6.303 4.512 -42.667 1.00 81.72 233 ASN B CA 1
ATOM 2313 C C . ASN B 1 7 ? -5.014 4.181 -41.923 1.00 71.09 233 ASN B C 1
ATOM 2314 O O . ASN B 1 7 ? -5.040 3.345 -41.010 1.00 60.39 233 ASN B O 1
ATOM 2319 N N . PRO B 1 8 ? -3.876 4.794 -42.266 1.00 80.46 234 PRO B N 1
ATOM 2320 C CA . PRO B 1 8 ? -2.655 4.501 -41.496 1.00 85.94 234 PRO B CA 1
ATOM 2321 C C . PRO B 1 8 ? -2.824 4.773 -40.010 1.00 90.24 234 PRO B C 1
ATOM 2322 O O . PRO B 1 8 ? -2.316 4.006 -39.179 1.00 79.39 234 PRO B O 1
ATOM 2326 N N . GLU B 1 9 ? -3.552 5.834 -39.652 1.00 87.90 235 GLU B N 1
ATOM 2327 C CA . GLU B 1 9 ? -3.743 6.168 -38.242 1.00 79.55 235 GLU B CA 1
ATOM 2328 C C . GLU B 1 9 ? -4.693 5.187 -37.565 1.00 49.63 235 GLU B C 1
ATOM 2329 O O . GLU B 1 9 ? -4.328 4.517 -36.594 1.00 48.20 235 GLU B O 1
ATOM 2335 N N . SER B 1 10 ? -5.921 5.081 -38.068 1.00 52.46 236 SER B N 1
ATOM 2336 C CA . SER B 1 10 ? -6.887 4.194 -37.432 1.00 50.50 236 SER B CA 1
ATOM 2337 C C . SER B 1 10 ? -6.440 2.734 -37.472 1.00 55.22 236 SER B C 1
ATOM 2338 O O . SER B 1 10 ? -6.732 1.972 -36.544 1.00 45.14 236 SER B O 1
ATOM 2341 N N . ALA B 1 11 ? -5.728 2.320 -38.522 1.00 56.11 237 ALA B N 1
ATOM 2342 C CA . ALA B 1 11 ? -5.255 0.941 -38.570 1.00 59.14 237 ALA B CA 1
ATOM 2343 C C . ALA B 1 11 ? -4.238 0.674 -37.471 1.00 48.68 237 ALA B C 1
ATOM 2344 O O . ALA B 1 11 ? -4.259 -0.392 -36.844 1.00 45.88 237 ALA B O 1
ATOM 2346 N N . ASP B 1 12 ? -3.334 1.623 -37.220 1.00 46.85 238 ASP B N 1
ATOM 2347 C CA . ASP B 1 12 ? -2.420 1.459 -36.095 1.00 43.99 238 ASP B CA 1
ATOM 2348 C C . ASP B 1 12 ? -3.189 1.262 -34.795 1.00 43.78 238 ASP B C 1
ATOM 2349 O O . ASP B 1 12 ? -2.817 0.428 -33.962 1.00 44.39 238 ASP B O 1
ATOM 2354 N N . LEU B 1 13 ? -4.276 2.009 -34.615 1.00 43.82 239 LEU B N 1
ATOM 2355 C CA . LEU B 1 13 ? -5.034 1.923 -33.368 1.00 37.25 239 LEU B CA 1
ATOM 2356 C C . LEU B 1 13 ? -5.768 0.593 -33.245 1.00 41.74 239 LEU B C 1
ATOM 2357 O O . LEU B 1 13 ? -5.917 0.059 -32.137 1.00 38.10 239 LEU B O 1
ATOM 2362 N N . ARG B 1 14 ? -6.276 0.063 -34.361 1.00 39.33 240 ARG B N 1
ATOM 2363 C CA . ARG B 1 14 ? -6.932 -1.243 -34.316 1.00 48.34 240 ARG B CA 1
ATOM 2364 C C . ARG B 1 14 ? -5.922 -2.352 -34.057 1.00 38.99 240 ARG B C 1
ATOM 2365 O O . ARG B 1 14 ? -6.201 -3.291 -33.310 1.00 41.10 240 ARG B O 1
ATOM 2373 N N . ALA B 1 15 ? -4.762 -2.284 -34.708 1.00 44.01 241 ALA B N 1
ATOM 2374 C CA . ALA B 1 15 ? -3.709 -3.254 -34.447 1.00 45.33 241 ALA B CA 1
ATOM 2375 C C . ALA B 1 15 ? -3.316 -3.239 -32.979 1.00 41.61 241 ALA B C 1
ATOM 2376 O O . ALA B 1 15 ? -3.154 -4.293 -32.353 1.00 39.85 241 ALA B O 1
ATOM 2378 N N . LEU B 1 16 ? -3.136 -2.045 -32.423 1.00 37.19 242 LEU B N 1
ATOM 2379 C CA . LEU B 1 16 ? -2.819 -1.915 -31.005 1.00 33.05 242 LEU B CA 1
ATOM 2380 C C . LEU B 1 16 ? -3.905 -2.541 -30.138 1.00 37.41 242 LEU B C 1
ATOM 2381 O O . LEU B 1 16 ? -3.604 -3.255 -29.176 1.00 33.86 242 LEU B O 1
ATOM 2386 N N . ALA B 1 17 ? -5.176 -2.306 -30.477 1.00 39.93 243 ALA B N 1
ATOM 2387 C CA . ALA B 1 17 ? -6.267 -2.910 -29.718 1.00 33.43 243 ALA B CA 1
ATOM 2388 C C . ALA B 1 17 ? -6.224 -4.430 -29.802 1.00 42.50 243 ALA B C 1
ATOM 2389 O O . ALA B 1 17 ? -6.434 -5.118 -28.797 1.00 32.67 243 ALA B O 1
ATOM 2391 N N . LYS B 1 18 ? -5.976 -4.979 -30.998 1.00 36.23 244 LYS B N 1
ATOM 2392 C CA . LYS B 1 18 ? -5.915 -6.433 -31.114 1.00 43.72 244 LYS B CA 1
ATOM 2393 C C . LYS B 1 18 ? -4.713 -6.992 -30.369 1.00 50.08 244 LYS B C 1
ATOM 2394 O O . LYS B 1 18 ? -4.790 -8.068 -29.769 1.00 45.03 244 LYS B O 1
ATOM 2400 N N . HIS B 1 19 ? -3.583 -6.294 -30.424 1.00 42.72 245 HIS B N 1
ATOM 2401 C CA . HIS B 1 19 ? -2.409 -6.766 -29.705 1.00 38.07 245 HIS B CA 1
ATOM 2402 C C . HIS B 1 19 ? -2.685 -6.844 -28.211 1.00 34.96 245 HIS B C 1
ATOM 2403 O O . HIS B 1 19 ? -2.350 -7.837 -27.556 1.00 38.76 245 HIS B O 1
ATOM 2410 N N . LEU B 1 20 ? -3.291 -5.797 -27.655 1.00 32.02 246 LEU B N 1
ATOM 2411 C CA . LEU B 1 20 ? -3.581 -5.787 -26.226 1.00 33.02 246 LEU B CA 1
ATOM 2412 C C . LEU B 1 20 ? -4.581 -6.877 -25.859 1.00 29.67 246 LEU B C 1
ATOM 2413 O O . LEU B 1 20 ? -4.422 -7.560 -24.841 1.00 34.96 246 LEU B O 1
ATOM 2418 N N . TYR B 1 21 ? -5.629 -7.038 -26.670 1.00 37.55 247 TYR B N 1
ATOM 2419 C CA . TYR B 1 21 ? -6.588 -8.110 -26.447 1.00 35.67 247 TYR B CA 1
ATOM 2420 C C . TYR B 1 21 ? -5.888 -9.461 -26.388 1.00 40.38 247 TYR B C 1
ATOM 2421 O O . TYR B 1 21 ? -6.087 -10.234 -25.443 1.00 39.29 247 TYR B O 1
ATOM 2430 N N . ASP B 1 22 ? -5.054 -9.763 -27.391 1.00 35.93 248 ASP B N 1
ATOM 2431 C CA . ASP B 1 22 ? -4.370 -11.053 -27.401 1.00 40.66 248 ASP B CA 1
ATOM 2432 C C . ASP B 1 22 ? -3.514 -11.239 -26.157 1.00 36.35 248 ASP B C 1
ATOM 2433 O O . ASP B 1 22 ? -3.440 -12.346 -25.604 1.00 36.15 248 ASP B O 1
ATOM 2438 N N . SER B 1 23 ? -2.830 -10.177 -25.725 1.00 30.79 249 SER B N 1
ATOM 2439 C CA . SER B 1 23 ? -2.063 -10.235 -24.484 1.00 41.40 249 SER B CA 1
ATOM 2440 C C . SER B 1 23 ? -2.971 -10.433 -23.282 1.00 38.53 249 SER B C 1
ATOM 2441 O O . SER B 1 23 ? -2.634 -11.165 -22.348 1.00 32.51 249 SER B O 1
ATOM 2444 N N . TYR B 1 24 ? -4.110 -9.753 -23.277 1.00 35.89 250 TYR B N 1
ATOM 2445 C CA . TYR B 1 24 ? -5.059 -9.877 -22.181 1.00 28.47 250 TYR B CA 1
ATOM 2446 C C . TYR B 1 24 ? -5.520 -11.320 -22.034 1.00 34.20 250 TYR B C 1
ATOM 2447 O O . TYR B 1 24 ? -5.510 -11.878 -20.932 1.00 37.15 250 TYR B O 1
ATOM 2456 N N . ILE B 1 25 ? -5.894 -11.954 -23.147 1.00 29.19 251 ILE B N 1
ATOM 2457 C CA . ILE B 1 25 ? -6.275 -13.363 -23.109 1.00 29.04 251 ILE B CA 1
ATOM 2458 C C . ILE B 1 25 ? -5.132 -14.212 -22.583 1.00 30.11 251 ILE B C 1
ATOM 2459 O O . ILE B 1 25 ? -5.349 -15.187 -21.857 1.00 37.72 251 ILE B O 1
ATOM 2464 N N . LYS B 1 26 ? -3.897 -13.868 -22.951 1.00 33.97 252 LYS B N 1
ATOM 2465 C CA . LYS B 1 26 ? -2.752 -14.644 -22.483 1.00 32.16 252 LYS B CA 1
ATOM 2466 C C . LYS B 1 26 ? -2.538 -14.495 -20.976 1.00 35.46 252 LYS B C 1
ATOM 2467 O O . LYS B 1 26 ? -2.100 -15.436 -20.309 1.00 36.46 252 LYS B O 1
ATOM 2473 N N . SER B 1 27 ? -2.822 -13.323 -20.425 1.00 30.87 253 SER B N 1
ATOM 2474 C CA . SER B 1 27 ? -2.412 -13.023 -19.058 1.00 32.15 253 SER B CA 1
ATOM 2475 C C . SER B 1 27 ? -3.482 -13.331 -18.035 1.00 26.81 253 SER B C 1
ATOM 2476 O O . SER B 1 27 ? -3.151 -13.562 -16.866 1.00 38.36 253 SER B O 1
ATOM 2479 N N . PHE B 1 28 ? -4.754 -13.324 -18.424 1.00 33.25 254 PHE B N 1
ATOM 2480 C CA . PHE B 1 28 ? -5.848 -13.416 -17.461 1.00 37.01 254 PHE B CA 1
ATOM 2481 C C . PHE B 1 28 ? -6.690 -14.651 -17.727 1.00 45.85 254 PHE B C 1
ATOM 2482 O O . PHE B 1 28 ? -7.540 -14.640 -18.635 1.00 43.37 254 PHE B O 1
ATOM 2490 N N . PRO B 1 29 ? -6.508 -15.724 -16.952 1.00 40.45 255 PRO B N 1
ATOM 2491 C CA . PRO B 1 29 ? -7.233 -16.971 -17.239 1.00 39.26 255 PRO B CA 1
ATOM 2492 C C . PRO B 1 29 ? -8.743 -16.815 -17.279 1.00 45.41 255 PRO B C 1
ATOM 2493 O O . PRO B 1 29 ? -9.406 -17.428 -18.121 1.00 45.38 255 PRO B O 1
ATOM 2497 N N . LEU B 1 30 ? -9.318 -16.039 -16.387 1.00 32.88 256 LEU B N 1
ATOM 2498 C CA . LEU B 1 30 ? -10.767 -15.955 -16.299 1.00 36.72 256 LEU B CA 1
ATOM 2499 C C . LEU B 1 30 ? -11.144 -14.584 -16.826 1.00 38.30 256 LEU B C 1
ATOM 2500 O O . LEU B 1 30 ? -11.051 -13.586 -16.110 1.00 40.71 256 LEU B O 1
ATOM 2505 N N . THR B 1 31 ? -11.529 -14.547 -18.094 1.00 49.28 257 THR B N 1
ATOM 2506 C CA . THR B 1 31 ? -11.955 -13.339 -18.767 1.00 44.76 257 THR B CA 1
ATOM 2507 C C . THR B 1 31 ? -13.369 -12.969 -18.338 1.00 39.36 257 THR B C 1
ATOM 2508 O O . THR B 1 31 ? -14.083 -13.746 -17.696 1.00 36.02 257 THR B O 1
ATOM 2512 N N . LYS B 1 32 ? -13.782 -11.759 -18.711 1.00 30.60 258 LYS B N 1
ATOM 2513 C CA . LYS B 1 32 ? -15.166 -11.381 -18.470 1.00 31.35 258 LYS B CA 1
ATOM 2514 C C . LYS B 1 32 ? -16.109 -12.292 -19.236 1.00 30.31 258 LYS B C 1
ATOM 2515 O O . LYS B 1 32 ? -17.155 -12.689 -18.714 1.00 36.43 258 LYS B O 1
ATOM 2521 N N . ALA B 1 33 ? -15.761 -12.632 -20.485 1.00 31.99 259 ALA B N 1
ATOM 2522 C CA . ALA B 1 33 ? -16.614 -13.529 -21.259 1.00 39.71 259 ALA B CA 1
ATOM 2523 C C . ALA B 1 33 ? -16.830 -14.844 -20.522 1.00 45.15 259 ALA B C 1
ATOM 2524 O O . ALA B 1 33 ? -17.965 -15.331 -20.412 1.00 39.12 259 ALA B O 1
ATOM 2526 N N . LYS B 1 34 ? -15.750 -15.449 -20.017 1.00 39.28 260 LYS B N 1
ATOM 2527 C CA . LYS B 1 34 ? -15.921 -16.713 -19.302 1.00 44.04 260 LYS B CA 1
ATOM 2528 C C . LYS B 1 34 ? -16.672 -16.497 -17.990 1.00 36.44 260 LYS B C 1
ATOM 2529 O O . LYS B 1 34 ? -17.512 -17.318 -17.603 1.00 40.97 260 LYS B O 1
ATOM 2535 N N . ALA B 1 35 ? -16.402 -15.388 -17.303 1.00 34.65 261 ALA B N 1
ATOM 2536 C CA . ALA B 1 35 ? -17.116 -15.130 -16.056 1.00 35.74 261 ALA B CA 1
ATOM 2537 C C . ALA B 1 35 ? -18.607 -14.923 -16.306 1.00 35.45 261 ALA B C 1
ATOM 2538 O O . ALA B 1 35 ? -19.444 -15.417 -15.543 1.00 36.53 261 ALA B O 1
ATOM 2540 N N . ARG B 1 36 ? -18.965 -14.212 -17.380 1.00 37.28 262 ARG B N 1
ATOM 2541 C CA A ARG B 1 36 ? -20.382 -13.985 -17.640 0.36 41.87 262 ARG B CA 1
ATOM 2542 C CA B ARG B 1 36 ? -20.379 -13.982 -17.661 0.64 42.33 262 ARG B CA 1
ATOM 2543 C C . ARG B 1 36 ? -21.082 -15.287 -18.004 1.00 44.74 262 ARG B C 1
ATOM 2544 O O . ARG B 1 36 ? -22.242 -15.497 -17.628 1.00 47.51 262 ARG B O 1
ATOM 2559 N N . ALA B 1 37 ? -20.395 -16.174 -18.725 1.00 41.69 263 ALA B N 1
ATOM 2560 C CA . ALA B 1 37 ? -20.989 -17.463 -19.052 1.00 44.77 263 ALA B CA 1
ATOM 2561 C C . ALA B 1 37 ? -21.275 -18.251 -17.786 1.00 51.45 263 ALA B C 1
ATOM 2562 O O . ALA B 1 37 ? -22.356 -18.832 -17.636 1.00 49.84 263 ALA B O 1
ATOM 2564 N N . ILE B 1 38 ? -20.319 -18.270 -16.857 1.00 43.77 264 ILE B N 1
ATOM 2565 C CA . ILE B 1 38 ? -20.538 -18.945 -15.581 1.00 44.49 264 ILE B CA 1
ATOM 2566 C C . ILE B 1 38 ? -21.688 -18.290 -14.826 1.00 53.13 264 ILE B C 1
ATOM 2567 O O . ILE B 1 38 ? -22.620 -18.965 -14.377 1.00 53.00 264 ILE B O 1
ATOM 2572 N N . LEU B 1 39 ? -21.649 -16.958 -14.687 1.00 48.09 265 LEU B N 1
ATOM 2573 C CA . LEU B 1 39 ? -22.643 -16.267 -13.871 1.00 44.64 265 LEU B CA 1
ATOM 2574 C C . LEU B 1 39 ? -24.035 -16.298 -14.485 1.00 51.09 265 LEU B C 1
ATOM 2575 O O . LEU B 1 39 ? -25.027 -16.157 -13.758 1.00 57.62 265 LEU B O 1
ATOM 2580 N N . THR B 1 40 ? -24.132 -16.461 -15.803 1.00 55.04 266 THR B N 1
ATOM 2581 C CA . THR B 1 40 ? -25.413 -16.554 -16.483 1.00 55.12 266 THR B CA 1
ATOM 2582 C C . THR B 1 40 ? -25.819 -17.999 -16.754 1.00 52.53 266 THR B C 1
ATOM 2583 O O . THR B 1 40 ? -26.724 -18.242 -17.559 1.00 64.29 266 THR B O 1
ATOM 2587 N N . GLY B 1 41 ? -25.166 -18.958 -16.098 1.00 70.64 267 GLY B N 1
ATOM 2588 C CA . GLY B 1 41 ? -25.526 -20.360 -16.199 1.00 78.89 267 GLY B CA 1
ATOM 2589 C C . GLY B 1 41 ? -25.344 -20.971 -17.576 1.00 87.50 267 GLY B C 1
ATOM 2590 O O . GLY B 1 41 ? -25.734 -22.122 -17.798 1.00 87.01 267 GLY B O 1
ATOM 2591 N N . LYS B 1 42 ? -24.749 -20.221 -18.506 1.00 82.84 268 LYS B N 1
ATOM 2592 C CA . LYS B 1 42 ? -24.586 -20.677 -19.889 1.00 88.34 268 LYS B CA 1
ATOM 2593 C C . LYS B 1 42 ? -23.240 -21.383 -20.075 1.00 90.31 268 LYS B C 1
ATOM 2594 O O . LYS B 1 42 ? -22.398 -20.994 -20.884 1.00 87.43 268 LYS B O 1
ATOM 2600 N N . THR B 1 43 ? -23.056 -22.456 -19.304 1.00 105.21 269 THR B N 1
ATOM 2601 C CA . THR B 1 43 ? -21.827 -23.238 -19.320 1.00 112.27 269 THR B CA 1
ATOM 2602 C C . THR B 1 43 ? -22.159 -24.722 -19.370 1.00 108.24 269 THR B C 1
ATOM 2603 O O . THR B 1 43 ? -23.257 -25.149 -19.006 1.00 111.27 269 THR B O 1
ATOM 2607 N N . THR B 1 44 ? -21.181 -25.509 -19.818 1.00 104.46 270 THR B N 1
ATOM 2608 C CA . THR B 1 44 ? -21.277 -26.957 -19.672 1.00 107.24 270 THR B CA 1
ATOM 2609 C C . THR B 1 44 ? -20.827 -27.397 -18.285 1.00 106.70 270 THR B C 1
ATOM 2610 O O . THR B 1 44 ? -21.426 -28.305 -17.695 1.00 98.80 270 THR B O 1
ATOM 2614 N N . ASP B 1 45 ? -19.779 -26.770 -17.754 1.00 119.83 271 ASP B N 1
ATOM 2615 C CA . ASP B 1 45 ? -19.333 -27.062 -16.399 1.00 123.59 271 ASP B CA 1
ATOM 2616 C C . ASP B 1 45 ? -20.456 -26.787 -15.405 1.00 109.91 271 ASP B C 1
ATOM 2617 O O . ASP B 1 45 ? -21.373 -26.001 -15.659 1.00 118.05 271 ASP B O 1
ATOM 2622 N N . LYS B 1 46 ? -20.380 -27.448 -14.257 1.00 86.26 272 LYS B N 1
ATOM 2623 C CA . LYS B 1 46 ? -21.403 -27.229 -13.253 1.00 76.90 272 LYS B CA 1
ATOM 2624 C C . LYS B 1 46 ? -21.223 -25.857 -12.608 1.00 66.46 272 LYS B C 1
ATOM 2625 O O . LYS B 1 46 ? -20.178 -25.207 -12.730 1.00 57.14 272 LYS B O 1
ATOM 2631 N N . SER B 1 47 ? -22.277 -25.412 -11.931 1.00 61.63 273 SER B N 1
ATOM 2632 C CA . SER B 1 47 ? -22.239 -24.134 -11.252 1.00 55.58 273 SER B CA 1
ATOM 2633 C C . SER B 1 47 ? -21.107 -24.113 -10.225 1.00 55.97 273 SER B C 1
ATOM 2634 O O . SER B 1 47 ? -20.705 -25.158 -9.702 1.00 45.87 273 SER B O 1
ATOM 2637 N N . PRO B 1 48 ? -20.561 -22.938 -9.932 1.00 44.38 274 PRO B N 1
ATOM 2638 C CA . PRO B 1 48 ? -19.556 -22.846 -8.873 1.00 41.55 274 PRO B CA 1
ATOM 2639 C C . PRO B 1 48 ? -20.151 -23.164 -7.513 1.00 44.62 274 PRO B C 1
ATOM 2640 O O . PRO B 1 48 ? -21.356 -23.047 -7.275 1.00 39.70 274 PRO B O 1
ATOM 2644 N N . PHE B 1 49 ? -19.274 -23.565 -6.607 1.00 36.18 275 PHE B N 1
ATOM 2645 C CA . PHE B 1 49 ? -19.693 -23.800 -5.238 1.00 40.74 275 PHE B CA 1
ATOM 2646 C C . PHE B 1 49 ? -19.986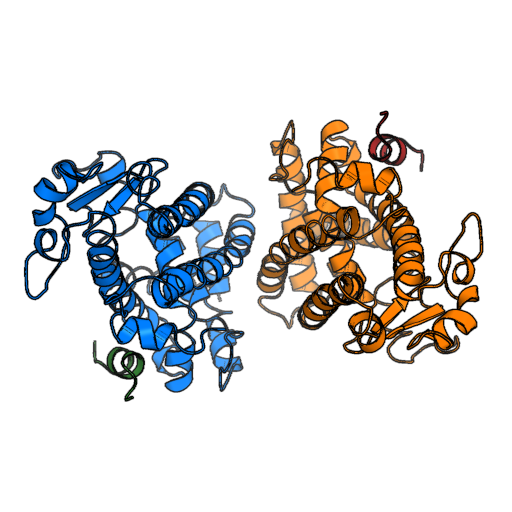 -22.462 -4.575 1.00 38.23 275 PHE B C 1
ATOM 2647 O O . PHE B 1 49 ? -19.173 -21.540 -4.649 1.00 38.80 275 PHE B O 1
ATOM 2655 N N . VAL B 1 50 ? -21.140 -22.351 -3.923 1.00 35.72 276 VAL B N 1
ATOM 2656 C CA . VAL B 1 50 ? -21.578 -21.083 -3.351 1.00 38.85 276 VAL B CA 1
ATOM 2657 C C . VAL B 1 50 ? -21.105 -21.002 -1.910 1.00 38.40 276 VAL B C 1
ATOM 2658 O O . VAL B 1 50 ? -21.468 -21.840 -1.081 1.00 35.27 276 VAL B O 1
ATOM 2662 N N . ILE B 1 51 ? -20.297 -19.996 -1.612 1.00 32.02 277 ILE B N 1
ATOM 2663 C CA . ILE B 1 51 ? -19.838 -19.734 -0.259 1.00 31.38 277 ILE B CA 1
ATOM 2664 C C . ILE B 1 51 ? -20.653 -18.568 0.266 1.00 33.79 277 ILE B C 1
ATOM 2665 O O . ILE B 1 51 ? -20.532 -17.438 -0.222 1.00 35.01 277 ILE B O 1
ATOM 2670 N N . TYR B 1 52 ? -21.498 -18.848 1.248 1.00 28.89 278 TYR B N 1
ATOM 2671 C CA . TYR B 1 52 ? -22.405 -17.854 1.803 1.00 35.10 278 TYR B CA 1
ATOM 2672 C C . TYR B 1 52 ? -22.388 -17.813 3.327 1.00 41.12 278 TYR B C 1
ATOM 2673 O O . TYR B 1 52 ? -23.089 -16.981 3.923 1.00 32.88 278 TYR B O 1
ATOM 2682 N N . ASP B 1 53 ? -21.620 -18.679 3.974 1.00 35.98 279 ASP B N 1
ATOM 2683 C CA . ASP B 1 53 ? -21.522 -18.650 5.427 1.00 36.85 279 ASP B CA 1
ATOM 2684 C C . ASP B 1 53 ? -20.303 -19.467 5.832 1.00 34.65 279 ASP B C 1
ATOM 2685 O O . ASP B 1 53 ? -19.534 -19.934 4.985 1.00 37.12 279 ASP B O 1
ATOM 2690 N N . MET B 1 54 ? -20.130 -19.618 7.144 1.00 39.38 280 MET B N 1
ATOM 2691 C CA A MET B 1 54 ? -18.980 -20.338 7.683 0.59 46.67 280 MET B CA 1
ATOM 2692 C CA B MET B 1 54 ? -18.964 -20.327 7.658 0.41 45.60 280 MET B CA 1
ATOM 2693 C C . MET B 1 54 ? -18.912 -21.760 7.138 1.00 38.48 280 MET B C 1
ATOM 2694 O O . MET B 1 54 ? -17.885 -22.195 6.611 1.00 44.57 280 MET B O 1
ATOM 2703 N N . ASN B 1 55 ? -20.009 -22.507 7.267 1.00 40.53 281 ASN B N 1
ATOM 2704 C CA . ASN B 1 55 ? -19.977 -23.917 6.873 1.00 43.70 281 ASN B CA 1
ATOM 2705 C C . ASN B 1 55 ? -19.783 -24.082 5.371 1.00 41.13 281 ASN B C 1
ATOM 2706 O O . ASN B 1 55 ? -19.044 -24.969 4.928 1.00 39.83 281 ASN B O 1
ATOM 2711 N N . SER B 1 56 ? -20.479 -23.280 4.566 1.00 36.17 282 SER B N 1
ATOM 2712 C CA . SER B 1 56 ? -20.267 -23.355 3.125 1.00 33.51 282 SER B CA 1
ATOM 2713 C C . SER B 1 56 ? -18.835 -22.974 2.767 1.00 38.70 282 SER B C 1
ATOM 2714 O O . SER B 1 56 ? -18.243 -23.549 1.844 1.00 33.83 282 SER B O 1
ATOM 2717 N N . LEU B 1 57 ? -18.252 -22.016 3.491 1.00 34.41 283 LEU B N 1
ATOM 2718 C CA . LEU B 1 57 ? -16.840 -21.720 3.280 1.00 39.00 283 LEU B CA 1
ATOM 2719 C C . LEU B 1 57 ? -15.985 -22.926 3.630 1.00 43.33 283 LEU B C 1
ATOM 2720 O O . LEU B 1 57 ? -15.089 -23.312 2.873 1.00 37.86 283 LEU B O 1
ATOM 2725 N N . MET B 1 58 ? -16.248 -23.528 4.792 1.00 37.48 284 MET B N 1
ATOM 2726 C CA . MET B 1 58 ? -15.488 -24.700 5.195 1.00 41.86 284 MET B CA 1
ATOM 2727 C C . MET B 1 58 ? -15.645 -25.823 4.180 1.00 38.30 284 MET B C 1
ATOM 2728 O O . MET B 1 58 ? -14.668 -26.483 3.813 1.00 38.04 284 MET B O 1
ATOM 2733 N N . MET B 1 59 ? -16.871 -26.050 3.709 1.00 36.60 285 MET B N 1
ATOM 2734 C CA . MET B 1 59 ? -17.126 -27.146 2.787 1.00 39.86 285 MET B CA 1
ATOM 2735 C C . MET B 1 59 ? -16.734 -26.826 1.355 1.00 42.59 285 MET B C 1
ATOM 2736 O O . MET B 1 59 ? -16.584 -27.754 0.554 1.00 42.92 285 MET B O 1
ATOM 2741 N N . GLY B 1 60 ? -16.594 -25.551 1.013 1.00 40.21 286 GLY B N 1
ATOM 2742 C CA . GLY B 1 60 ? -16.103 -25.174 -0.292 1.00 37.22 286 GLY B CA 1
ATOM 2743 C C . GLY B 1 60 ? -14.615 -24.919 -0.328 1.00 39.42 286 GLY B C 1
ATOM 2744 O O . GLY B 1 60 ? -14.109 -24.413 -1.334 1.00 50.48 286 GLY B O 1
ATOM 2745 N N . GLU B 1 61 ? -13.896 -25.260 0.744 1.00 44.96 287 GLU B N 1
ATOM 2746 C CA . GLU B 1 61 ? -12.480 -24.918 0.838 1.00 48.06 287 GLU B CA 1
ATOM 2747 C C . GLU B 1 61 ? -11.702 -25.395 -0.384 1.00 49.34 287 GLU B C 1
ATOM 2748 O O . GLU B 1 61 ? -10.899 -24.646 -0.951 1.00 44.78 287 GLU B O 1
ATOM 2754 N N . ASP B 1 62 ? -11.929 -26.646 -0.805 1.00 50.63 288 ASP B N 1
ATOM 2755 C CA . ASP B 1 62 ? -11.161 -27.222 -1.907 1.00 53.98 288 ASP B CA 1
ATOM 2756 C C . ASP B 1 62 ? -11.368 -26.478 -3.224 1.00 49.91 288 ASP B C 1
ATOM 2757 O O . ASP B 1 62 ? -10.539 -26.602 -4.128 1.00 57.42 288 ASP B O 1
ATOM 2762 N N . LYS B 1 63 ? -12.454 -25.722 -3.366 1.00 54.11 289 LYS B N 1
ATOM 2763 C CA . LYS B 1 63 ? -12.652 -24.948 -4.583 1.00 50.25 289 LYS B CA 1
ATOM 2764 C C . LYS B 1 63 ? -11.903 -23.625 -4.569 1.00 52.53 289 LYS B C 1
ATOM 2765 O O . LYS B 1 63 ? -11.868 -22.954 -5.602 1.00 54.59 289 LYS B O 1
ATOM 2771 N N . ILE B 1 64 ? -11.323 -23.228 -3.437 1.00 46.75 290 ILE B N 1
ATOM 2772 C CA . ILE B 1 64 ? -10.607 -21.961 -3.317 1.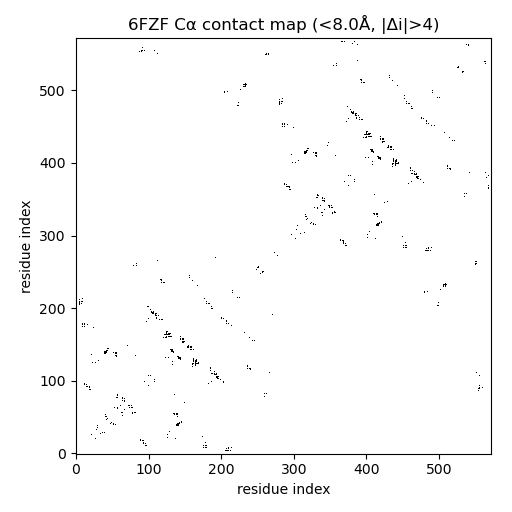00 44.00 290 ILE B CA 1
ATOM 2773 C C . ILE B 1 64 ? -9.117 -22.253 -3.418 1.00 42.75 290 ILE B C 1
ATOM 2774 O O . ILE B 1 64 ? -8.554 -22.977 -2.582 1.00 40.52 290 ILE B O 1
ATOM 2779 N N . LYS B 1 65 ? -8.476 -21.714 -4.453 1.00 39.86 291 LYS B N 1
ATOM 2780 C CA . LYS B 1 65 ? -7.029 -21.852 -4.554 1.00 39.87 291 LYS B CA 1
ATOM 2781 C C . LYS B 1 65 ? -6.376 -21.143 -3.380 1.00 41.52 291 LYS B C 1
ATOM 2782 O O . LYS B 1 65 ? -6.628 -19.959 -3.130 1.00 39.09 291 LYS B O 1
ATOM 2788 N N . PHE B 1 66 ? -5.548 -21.874 -2.649 1.00 33.69 292 PHE B N 1
ATOM 2789 C CA . PHE B 1 66 ? -4.944 -21.328 -1.448 1.00 30.33 292 PHE B CA 1
ATOM 2790 C C . PHE B 1 66 ? -3.839 -22.261 -1.017 1.00 34.24 292 PHE B C 1
ATOM 2791 O O . PHE B 1 66 ? -4.105 -23.419 -0.678 1.00 39.38 292 PHE B O 1
ATOM 2799 N N . LYS B 1 67 ? -2.600 -21.790 -1.075 1.00 34.57 293 LYS B N 1
ATOM 2800 C CA . LYS B 1 67 ? -1.446 -22.601 -0.722 1.00 37.17 293 LYS B CA 1
ATOM 2801 C C . LYS B 1 67 ? -0.751 -21.898 0.428 1.00 47.11 293 LYS B C 1
ATOM 2802 O O . LYS B 1 67 ? -0.297 -20.761 0.272 1.00 40.21 293 LYS B O 1
ATOM 2808 N N . HIS B 1 68 ? -0.680 -22.560 1.579 1.00 32.35 294 HIS B N 1
ATOM 2809 C CA . HIS B 1 68 ? -0.188 -21.895 2.780 1.00 41.34 294 HIS B CA 1
ATOM 2810 C C . HIS B 1 68 ? 0.320 -22.958 3.751 1.00 49.19 294 HIS B C 1
ATOM 2811 O O . HIS B 1 68 ? 0.416 -24.144 3.412 1.00 50.07 294 HIS B O 1
ATOM 2818 N N . ILE B 1 69 ? 0.635 -22.529 4.978 1.00 36.88 295 ILE B N 1
ATOM 2819 C CA . ILE B 1 69 ? 1.188 -23.447 5.966 1.00 41.74 295 ILE B CA 1
ATOM 2820 C C . ILE B 1 69 ? 0.156 -24.484 6.356 1.00 40.70 295 ILE B C 1
ATOM 2821 O O . ILE B 1 69 ? 0.493 -25.642 6.642 1.00 42.19 295 ILE B O 1
ATOM 2826 N N . THR B 1 70 ? -1.105 -24.086 6.373 1.00 39.53 296 THR B N 1
ATOM 2827 C CA . THR B 1 70 ? -2.251 -24.903 6.729 1.00 50.88 296 THR B CA 1
ATOM 2828 C C . THR B 1 70 ? -3.332 -24.669 5.689 1.00 41.64 296 THR B C 1
ATOM 2829 O O . THR B 1 70 ? -3.307 -23.662 4.972 1.00 39.01 296 THR B O 1
ATOM 2833 N N . PRO B 1 71 ? -4.297 -25.577 5.580 1.00 37.49 297 PRO B N 1
ATOM 2834 C CA . PRO B 1 71 ? -5.484 -25.285 4.767 1.00 45.64 297 PRO B CA 1
ATOM 2835 C C . PRO B 1 71 ? -6.198 -24.035 5.265 1.00 42.99 297 PRO B C 1
ATOM 2836 O O . PRO B 1 71 ? -6.004 -23.571 6.394 1.00 41.99 297 PRO B O 1
ATOM 2840 N N . LEU B 1 72 ? -7.086 -23.521 4.407 1.00 34.83 298 LEU B N 1
ATOM 2841 C CA . LEU B 1 72 ? -7.771 -22.260 4.679 1.00 39.05 298 LEU B CA 1
ATOM 2842 C C . LEU B 1 72 ? -8.529 -22.300 6.001 1.00 45.57 298 LEU B C 1
ATOM 2843 O O . LEU B 1 72 ? -8.467 -21.347 6.790 1.00 39.15 298 LEU B O 1
ATOM 2848 N N . GLN B 1 73 ? -9.253 -23.395 6.262 1.00 38.34 299 GLN B N 1
ATOM 2849 C CA . GLN B 1 73 ? -10.051 -23.471 7.484 1.00 41.30 299 GLN B CA 1
ATOM 2850 C C . GLN B 1 73 ? -9.181 -23.311 8.718 1.00 54.09 299 GLN B C 1
ATOM 2851 O O . GLN B 1 73 ? -9.627 -22.749 9.726 1.00 45.31 299 GLN B O 1
ATOM 2857 N N . GLU B 1 74 ? -7.947 -23.810 8.661 1.00 44.24 300 GLU B N 1
ATOM 2858 C CA . GLU B 1 74 ? -7.041 -23.786 9.798 1.00 50.89 300 GLU B CA 1
ATOM 2859 C C . GLU B 1 74 ? -6.249 -22.494 9.885 1.00 48.80 300 GLU B C 1
ATOM 2860 O O . GLU B 1 74 ? -5.422 -22.354 10.792 1.00 52.13 300 GLU B O 1
ATOM 2866 N N . GLN B 1 75 ? -6.491 -21.546 8.974 1.00 43.21 301 GLN B N 1
ATOM 2867 C CA . GLN B 1 75 ? -5.820 -20.255 9.059 1.00 46.25 301 GLN B CA 1
ATOM 2868 C C . GLN B 1 75 ? -6.244 -19.471 10.296 1.00 53.47 301 GLN B C 1
ATOM 2869 O O . GLN B 1 75 ? -5.466 -18.655 10.807 1.00 52.12 301 GLN B O 1
ATOM 2875 N N . SER B 1 76 ? -7.455 -19.705 10.795 1.00 45.97 302 SER B N 1
ATOM 2876 C CA . SER B 1 76 ? -7.980 -18.936 11.913 1.00 55.08 302 SER B CA 1
ATOM 2877 C C . SER B 1 76 ? -9.226 -19.625 12.431 1.00 51.99 302 SER B C 1
ATOM 2878 O O . SER B 1 76 ? -9.913 -20.335 11.691 1.00 56.97 302 SER B O 1
ATOM 2881 N N . LYS B 1 77 ? -9.505 -19.414 13.710 1.00 56.60 303 LYS B N 1
ATOM 2882 C CA . LYS B 1 77 ? -10.814 -19.783 14.224 1.00 62.04 303 LYS B CA 1
ATOM 2883 C C . LYS B 1 77 ? -11.902 -18.832 13.741 1.00 61.98 303 LYS B C 1
ATOM 2884 O O . LYS B 1 77 ? -13.087 -19.137 13.909 1.00 63.34 303 LYS B O 1
ATOM 2890 N N . GLU B 1 78 ? -11.529 -17.702 13.135 1.00 59.53 304 GLU B N 1
ATOM 2891 C CA . GLU B 1 78 ? -12.486 -16.724 12.643 1.00 62.19 304 GLU B CA 1
ATOM 2892 C C . GLU B 1 78 ? -12.702 -16.926 11.156 1.00 53.23 304 GLU B C 1
ATOM 2893 O O . GLU B 1 78 ? -11.748 -17.119 10.396 1.00 51.70 304 GLU B O 1
ATOM 2899 N N . VAL B 1 79 ? -13.963 -16.865 10.741 1.00 38.69 305 VAL B N 1
ATOM 2900 C CA . VAL B 1 79 ? -14.244 -16.901 9.312 1.00 35.64 305 VAL B CA 1
ATOM 2901 C C . VAL B 1 79 ? -13.704 -15.648 8.630 1.00 34.23 305 VAL B C 1
ATOM 2902 O O . VAL B 1 79 ? -13.195 -15.713 7.503 1.00 38.20 305 VAL B O 1
ATOM 2906 N N . ALA B 1 80 ? -13.781 -14.485 9.287 1.00 34.81 306 ALA B N 1
ATOM 2907 C CA . ALA B 1 80 ? -13.325 -13.275 8.601 1.00 41.05 306 ALA B CA 1
ATOM 2908 C C . ALA B 1 80 ? -11.840 -13.366 8.263 1.00 36.84 306 ALA B C 1
ATOM 2909 O O . ALA B 1 80 ? -11.406 -12.899 7.205 1.00 34.49 306 ALA B O 1
ATOM 2911 N N . ILE B 1 81 ? -11.048 -13.979 9.137 1.00 38.06 307 ILE B N 1
ATOM 2912 C CA . ILE B 1 81 ? -9.618 -14.046 8.865 1.00 39.81 307 ILE B CA 1
ATOM 2913 C C . ILE B 1 81 ? -9.309 -15.103 7.812 1.00 42.75 307 ILE B C 1
ATOM 2914 O O . ILE B 1 81 ? -8.320 -14.987 7.082 1.00 42.02 307 ILE B O 1
ATOM 2919 N N . ARG B 1 82 ? -10.139 -16.139 7.702 1.00 40.46 308 ARG B N 1
ATOM 2920 C CA . ARG B 1 82 ? -9.984 -17.081 6.598 1.00 34.66 308 ARG B CA 1
ATOM 2921 C C . ARG B 1 82 ? -10.168 -16.380 5.267 1.00 36.73 308 ARG B C 1
ATOM 2922 O O . ARG B 1 82 ? -9.356 -16.545 4.348 1.00 36.76 308 ARG B O 1
ATOM 2930 N N . ILE B 1 83 ? -11.244 -15.595 5.146 1.00 34.87 309 ILE B N 1
ATOM 2931 C CA . ILE B 1 83 ? -11.495 -14.852 3.914 1.00 32.21 309 ILE B CA 1
ATOM 2932 C C . ILE B 1 83 ? -10.319 -13.942 3.599 1.00 36.83 309 ILE B C 1
ATOM 2933 O O . ILE B 1 83 ? -9.850 -13.864 2.454 1.00 36.97 309 ILE B O 1
ATOM 2938 N N . PHE B 1 84 ? -9.842 -13.227 4.615 1.00 33.51 310 PHE B N 1
ATOM 2939 C CA . PHE B 1 84 ? -8.729 -12.305 4.444 1.00 35.00 310 PHE B CA 1
ATOM 2940 C C . PHE B 1 84 ? -7.505 -13.024 3.882 1.00 32.88 310 PHE B C 1
ATOM 2941 O O . PHE B 1 84 ? -6.850 -12.540 2.944 1.00 32.82 310 PHE B O 1
ATOM 2949 N N . GLN B 1 85 ? -7.201 -14.202 4.427 1.00 33.11 311 GLN B N 1
ATOM 2950 C CA . GLN B 1 85 ? -6.038 -14.949 3.963 1.00 35.44 311 GLN B CA 1
ATOM 2951 C C . GLN B 1 85 ? -6.239 -15.438 2.536 1.00 37.52 311 GLN B C 1
ATOM 2952 O O . GLN B 1 85 ? -5.325 -15.348 1.704 1.00 34.49 311 GLN B O 1
ATOM 2958 N N . GLY B 1 86 ? -7.433 -15.951 2.227 1.00 36.05 312 GLY B N 1
ATOM 2959 C CA . GLY B 1 86 ? -7.684 -16.419 0.873 1.00 27.66 312 GLY B CA 1
ATOM 2960 C C . GLY B 1 86 ? -7.634 -15.290 -0.133 1.00 35.54 312 GLY B C 1
ATOM 2961 O O . GLY B 1 86 ? -7.114 -15.449 -1.240 1.00 33.66 312 GLY B O 1
ATOM 2962 N N . CYS B 1 87 ? -8.183 -14.136 0.237 1.00 30.70 313 CYS B N 1
ATOM 2963 C CA . CYS B 1 87 ? -8.177 -12.996 -0.668 1.00 28.20 313 CYS B CA 1
ATOM 2964 C C . CYS B 1 87 ? -6.758 -12.478 -0.884 1.00 34.22 313 CYS B C 1
ATOM 2965 O O . CYS B 1 87 ? -6.365 -12.149 -2.013 1.00 34.00 313 CYS B O 1
ATOM 2968 N N . GLN B 1 88 ? -5.972 -12.412 0.189 1.00 28.87 314 GLN B N 1
ATOM 2969 C CA . GLN B 1 88 ? -4.579 -12.002 0.067 1.00 27.26 314 GLN B CA 1
ATOM 2970 C C . GLN B 1 88 ? -3.835 -12.918 -0.893 1.00 30.79 314 GLN B C 1
ATOM 2971 O O . GLN B 1 88 ? -3.069 -12.454 -1.739 1.00 28.85 314 GLN B O 1
ATOM 2977 N N . PHE B 1 89 ? -4.071 -14.228 -0.784 1.00 32.16 315 PHE B N 1
ATOM 2978 C CA . PHE B 1 89 ? -3.417 -15.178 -1.671 1.00 29.18 315 PHE B CA 1
ATOM 2979 C C . PHE B 1 89 ? -3.764 -14.902 -3.123 1.00 32.52 315 PHE B C 1
ATOM 2980 O O . PHE B 1 89 ? -2.890 -14.923 -4.000 1.00 31.59 315 PHE B O 1
ATOM 2988 N N . ARG B 1 90 ? -5.053 -14.691 -3.404 1.00 30.91 316 ARG B N 1
ATOM 2989 C CA . ARG B 1 90 ? -5.463 -14.365 -4.764 1.00 25.67 316 ARG B CA 1
ATOM 2990 C C . ARG B 1 90 ? -4.854 -13.045 -5.220 1.00 31.82 316 ARG B C 1
ATOM 2991 O O . ARG B 1 90 ? -4.409 -12.920 -6.363 1.00 28.69 316 ARG B O 1
ATOM 2999 N N . SER B 1 91 ? -4.842 -12.042 -4.343 1.00 28.09 317 SER B N 1
ATOM 3000 C CA . SER B 1 91 ? -4.342 -10.734 -4.727 1.00 28.71 317 SER B CA 1
ATOM 3001 C C . SER B 1 91 ? -2.911 -10.823 -5.229 1.00 29.29 317 SER B C 1
ATOM 3002 O O . SER B 1 91 ? -2.552 -10.186 -6.225 1.00 32.08 317 SER B O 1
ATOM 3005 N N . VAL B 1 92 ? -2.079 -11.614 -4.555 1.00 26.51 318 VAL B N 1
ATOM 3006 C CA . VAL B 1 92 ? -0.688 -11.745 -4.982 1.00 27.48 318 VAL B CA 1
ATOM 3007 C C . VAL B 1 92 ? -0.618 -12.324 -6.391 1.00 34.95 318 VAL B C 1
ATOM 3008 O O . VAL B 1 92 ? 0.171 -11.867 -7.234 1.00 32.10 318 VAL B O 1
ATOM 3012 N N . GLU B 1 93 ? -1.467 -13.308 -6.686 1.00 29.94 319 GLU B N 1
ATOM 3013 C CA . GLU B 1 93 ? -1.475 -13.862 -8.035 1.00 27.30 319 GLU B CA 1
ATOM 3014 C C . GLU B 1 93 ? -2.121 -12.906 -9.024 1.00 24.55 319 GLU B C 1
ATOM 3015 O O . GLU B 1 93 ? -1.740 -12.897 -10.197 1.00 24.86 319 GLU B O 1
ATOM 3021 N N . ALA B 1 94 ? -3.090 -12.094 -8.584 1.00 23.91 320 ALA B N 1
ATOM 3022 C CA . ALA B 1 94 ? -3.645 -11.071 -9.477 1.00 25.41 320 ALA B CA 1
ATOM 3023 C C . ALA B 1 94 ? -2.584 -10.056 -9.891 1.00 31.77 320 ALA B C 1
ATOM 3024 O O . ALA B 1 94 ? -2.537 -9.621 -11.052 1.00 29.94 320 ALA B O 1
ATOM 3026 N N . VAL B 1 95 ? -1.742 -9.640 -8.945 1.00 28.61 321 VAL B N 1
ATOM 3027 C CA . VAL B 1 95 ? -0.673 -8.703 -9.274 1.00 25.51 321 VAL B CA 1
ATOM 3028 C C . VAL B 1 95 ? 0.240 -9.301 -10.331 1.00 29.30 321 VAL B C 1
ATOM 3029 O O . VAL B 1 95 ? 0.652 -8.620 -11.270 1.00 31.48 321 VAL B O 1
ATOM 3033 N N . GLN B 1 96 ? 0.580 -10.583 -10.185 1.00 26.41 322 GLN B N 1
ATOM 3034 C CA . GLN B 1 96 ? 1.428 -11.263 -11.162 1.00 27.40 322 GLN B CA 1
ATOM 3035 C C . GLN B 1 96 ? 0.796 -11.265 -12.547 1.00 29.46 322 GLN B C 1
ATOM 3036 O O . GLN B 1 96 ? 1.470 -11.002 -13.542 1.00 28.29 322 GLN B O 1
ATOM 3042 N N . GLU B 1 97 ? -0.501 -11.569 -12.632 1.00 25.66 323 GLU B N 1
ATOM 3043 C CA . GLU B 1 97 ? -1.190 -11.526 -13.918 1.00 23.26 323 GLU B CA 1
ATOM 3044 C C . GLU B 1 97 ? -1.086 -10.150 -14.543 1.00 34.23 323 GLU B C 1
ATOM 3045 O O . GLU B 1 97 ? -0.738 -10.007 -15.720 1.00 30.37 323 GLU B O 1
ATOM 3051 N N . ILE B 1 98 ? -1.377 -9.119 -13.757 1.00 30.77 324 ILE B N 1
ATOM 3052 C CA . ILE B 1 98 ? -1.382 -7.765 -14.283 1.00 23.92 324 ILE B CA 1
ATOM 3053 C C . ILE B 1 98 ? 0.020 -7.356 -14.693 1.00 28.92 324 ILE B C 1
ATOM 3054 O O . ILE B 1 98 ? 0.215 -6.671 -15.706 1.00 33.99 324 ILE B O 1
ATOM 3059 N N . THR B 1 99 ? 1.021 -7.787 -13.929 1.00 26.93 325 THR B N 1
ATOM 3060 C CA . THR B 1 99 ? 2.391 -7.438 -14.278 1.00 30.45 325 THR B CA 1
ATOM 3061 C C . THR B 1 99 ? 2.789 -8.069 -15.604 1.00 36.10 325 THR B C 1
ATOM 3062 O O . THR B 1 99 ? 3.435 -7.422 -16.439 1.00 34.74 325 THR B O 1
ATOM 3066 N N . GLU B 1 100 ? 2.418 -9.335 -15.825 1.00 30.61 326 GLU B N 1
ATOM 3067 C CA A GLU B 1 100 ? 2.653 -9.937 -17.130 0.52 33.46 326 GLU B CA 1
ATOM 3068 C CA B GLU B 1 100 ? 2.661 -9.931 -17.135 0.48 33.49 326 GLU B CA 1
ATOM 3069 C C . GLU B 1 100 ? 1.966 -9.129 -18.222 1.00 33.35 326 GLU B C 1
ATOM 3070 O O . GLU B 1 100 ? 2.557 -8.842 -19.265 1.00 28.60 326 GLU B O 1
ATOM 3081 N N . TYR B 1 101 ? 0.711 -8.747 -17.991 1.00 27.93 327 TYR B N 1
ATOM 3082 C CA . TYR B 1 101 ? -0.007 -7.986 -19.000 1.00 29.59 327 TYR B CA 1
ATOM 3083 C C . TYR B 1 101 ? 0.701 -6.661 -19.293 1.00 36.34 327 TYR B C 1
ATOM 3084 O O . TYR B 1 101 ? 0.905 -6.290 -20.456 1.00 36.10 327 TYR B O 1
ATOM 3093 N N . ALA B 1 102 ? 1.112 -5.953 -18.242 1.00 38.40 328 ALA B N 1
ATOM 3094 C CA . ALA B 1 102 ? 1.780 -4.667 -18.422 1.00 31.04 328 ALA B CA 1
ATOM 3095 C C . ALA B 1 102 ? 3.012 -4.798 -19.298 1.00 35.42 328 ALA B C 1
ATOM 3096 O O . ALA B 1 102 ? 3.279 -3.928 -20.133 1.00 30.84 328 ALA B O 1
ATOM 3098 N N . LYS B 1 103 ? 3.792 -5.866 -19.108 1.00 30.58 329 LYS B N 1
ATOM 3099 C CA . LYS B 1 103 ? 4.978 -6.068 -19.932 1.00 40.18 329 LYS B CA 1
ATOM 3100 C C . LYS B 1 103 ? 4.649 -6.178 -21.416 1.00 39.32 329 LYS B C 1
ATOM 3101 O O . LYS B 1 103 ? 5.532 -5.959 -22.253 1.00 36.56 329 LYS B O 1
ATOM 3107 N N . SER B 1 104 ? 3.409 -6.508 -21.766 1.00 36.74 330 SER B N 1
ATOM 3108 C CA . SER B 1 104 ? 3.019 -6.646 -23.163 1.00 32.63 330 SER B CA 1
ATOM 3109 C C . SER B 1 104 ? 2.518 -5.350 -23.779 1.00 31.72 330 SER B C 1
ATOM 3110 O O . SER B 1 104 ? 2.235 -5.323 -24.982 1.00 35.90 330 SER B O 1
ATOM 3113 N N . ILE B 1 105 ? 2.372 -4.289 -22.997 1.00 35.48 331 ILE B N 1
ATOM 3114 C CA . ILE B 1 105 ? 1.903 -3.021 -23.540 1.00 35.36 331 ILE B CA 1
ATOM 3115 C C . ILE B 1 105 ? 3.063 -2.409 -24.312 1.00 35.36 331 ILE B C 1
ATOM 3116 O O . ILE B 1 105 ? 4.135 -2.185 -23.730 1.00 36.80 331 ILE B O 1
ATOM 3121 N N . PRO B 1 106 ? 2.920 -2.160 -25.615 1.00 35.30 332 PRO B N 1
ATOM 3122 C CA . PRO B 1 106 ? 4.042 -1.613 -26.377 1.00 32.82 332 PRO B CA 1
ATOM 3123 C C . PRO B 1 106 ? 4.575 -0.354 -25.716 1.00 38.13 332 PRO B C 1
ATOM 3124 O O . PRO B 1 106 ? 3.817 0.553 -25.372 1.00 36.78 332 PRO B O 1
ATOM 3128 N N . GLY B 1 107 ? 5.898 -0.309 -25.538 1.00 35.51 333 GLY B N 1
ATOM 3129 C CA . GLY B 1 107 ? 6.568 0.808 -24.912 1.00 37.95 333 GLY B CA 1
ATOM 3130 C C . GLY B 1 107 ? 6.811 0.652 -23.428 1.00 40.16 333 GLY B C 1
ATOM 3131 O O . GLY B 1 107 ? 7.738 1.266 -22.894 1.00 37.30 333 GLY B O 1
ATOM 3132 N N . PHE B 1 108 ? 6.032 -0.180 -22.745 1.00 37.67 334 PHE B N 1
ATOM 3133 C CA . PHE B 1 108 ? 6.118 -0.213 -21.292 1.00 33.59 334 PHE B CA 1
ATOM 3134 C C . PHE B 1 108 ? 7.493 -0.682 -20.827 1.00 32.49 334 PHE B C 1
ATOM 3135 O O . PHE B 1 108 ? 8.140 -0.022 -20.005 1.00 35.44 334 PHE B O 1
ATOM 3143 N N . VAL B 1 109 ? 7.975 -1.811 -21.351 1.00 34.68 335 VAL B N 1
ATOM 3144 C CA . VAL B 1 109 ? 9.253 -2.328 -20.869 1.00 36.63 335 VAL B CA 1
ATOM 3145 C C . VAL B 1 109 ? 10.437 -1.519 -21.362 1.00 36.87 335 VAL B C 1
ATOM 3146 O O . VAL B 1 109 ? 11.546 -1.672 -20.836 1.00 46.13 335 VAL B O 1
ATOM 3150 N N . ASN B 1 110 ? 10.238 -0.644 -22.341 1.00 37.80 336 ASN B N 1
ATOM 3151 C CA . ASN B 1 110 ? 11.305 0.272 -22.707 1.00 37.49 336 ASN B CA 1
ATOM 3152 C C . ASN B 1 110 ? 11.430 1.443 -21.740 1.00 38.12 336 ASN B C 1
ATOM 3153 O O . ASN B 1 110 ? 12.439 2.152 -21.776 1.00 45.41 336 ASN B O 1
ATOM 3158 N N . LEU B 1 111 ? 10.441 1.655 -20.882 1.00 33.47 337 LEU B N 1
ATOM 3159 C CA . LEU B 1 111 ? 10.499 2.750 -19.931 1.00 36.98 337 LEU B CA 1
ATOM 3160 C C . LEU B 1 111 ? 11.578 2.485 -18.893 1.00 39.51 337 LEU B C 1
ATOM 3161 O O . LEU B 1 111 ? 12.012 1.347 -18.687 1.00 45.28 337 LEU B O 1
ATOM 3166 N N . ASP B 1 112 ? 11.996 3.547 -18.213 1.00 37.04 338 ASP B N 1
ATOM 3167 C CA . ASP B 1 112 ? 12.841 3.371 -17.041 1.00 40.01 338 ASP B CA 1
ATOM 3168 C C . ASP B 1 112 ? 12.206 2.342 -16.117 1.00 37.07 338 ASP B C 1
ATOM 3169 O O . ASP B 1 112 ? 10.999 2.371 -15.881 1.00 37.59 338 ASP B O 1
ATOM 3174 N N . LEU B 1 113 ? 13.021 1.403 -15.629 1.00 41.31 339 LEU B N 1
ATOM 3175 C CA . LEU B 1 113 ? 12.485 0.302 -14.836 1.00 42.66 339 LEU B CA 1
ATOM 3176 C C . LEU B 1 113 ? 11.861 0.800 -13.538 1.00 40.19 339 LEU B C 1
ATOM 3177 O O . LEU B 1 113 ? 10.840 0.264 -13.086 1.00 42.56 339 LEU B O 1
ATOM 3182 N N . ASN B 1 114 ? 12.473 1.803 -12.903 1.00 36.96 340 ASN B N 1
ATOM 3183 C CA . ASN B 1 114 ? 11.859 2.368 -11.703 1.00 39.71 340 ASN B CA 1
ATOM 3184 C C . ASN B 1 114 ? 10.489 2.953 -12.016 1.00 42.36 340 ASN B C 1
ATOM 3185 O O . ASN B 1 114 ? 9.586 2.938 -11.161 1.00 34.81 340 ASN B O 1
ATOM 3190 N N . ASP B 1 115 ? 10.312 3.459 -13.240 1.00 39.62 341 ASP B N 1
ATOM 3191 C CA . ASP B 1 115 ? 9.014 3.988 -13.642 1.00 39.76 341 ASP B CA 1
ATOM 3192 C C . ASP B 1 115 ? 8.027 2.866 -13.902 1.00 35.68 341 ASP B C 1
ATOM 3193 O O . ASP B 1 115 ? 6.841 2.991 -13.574 1.00 37.23 341 ASP B O 1
ATOM 3198 N N . GLN B 1 116 ? 8.487 1.770 -14.517 1.00 36.11 342 GLN B N 1
ATOM 3199 C CA . GLN B 1 116 ? 7.624 0.601 -14.634 1.00 31.95 342 GLN B CA 1
ATOM 3200 C C . GLN B 1 116 ? 7.127 0.182 -13.264 1.00 32.73 342 GLN B C 1
ATOM 3201 O O . GLN B 1 116 ? 5.942 -0.114 -13.081 1.00 30.95 342 GLN B O 1
ATOM 3207 N N . VAL B 1 117 ? 8.022 0.164 -12.281 1.00 30.26 343 VAL B N 1
ATOM 3208 C CA . VAL B 1 117 ? 7.621 -0.229 -10.934 1.00 29.45 343 VAL B CA 1
ATOM 3209 C C . VAL B 1 117 ? 6.589 0.741 -10.378 1.00 35.21 343 VAL B C 1
ATOM 3210 O O . VAL B 1 117 ? 5.585 0.334 -9.785 1.00 37.86 343 VAL B O 1
ATOM 3214 N N . THR B 1 118 ? 6.819 2.039 -10.556 1.00 37.72 344 THR B N 1
ATOM 3215 C CA . THR B 1 118 ? 5.890 3.019 -10.011 1.00 38.59 344 THR B CA 1
ATOM 3216 C C . THR B 1 118 ? 4.517 2.881 -10.645 1.00 37.51 344 THR B C 1
ATOM 3217 O O . THR B 1 118 ? 3.494 2.940 -9.953 1.00 32.41 344 THR B O 1
ATOM 3221 N N . LEU B 1 119 ? 4.477 2.687 -11.961 1.00 28.71 345 LEU B N 1
ATOM 3222 C CA . LEU B 1 119 ? 3.193 2.550 -12.642 1.00 29.68 345 LEU B CA 1
ATOM 3223 C C . LEU B 1 119 ? 2.438 1.329 -12.150 1.00 32.36 345 LEU B C 1
ATOM 3224 O O . LEU B 1 119 ? 1.218 1.377 -11.962 1.00 31.45 345 LEU B O 1
ATOM 3229 N N . LEU B 1 120 ? 3.140 0.206 -11.987 1.00 34.65 346 LEU B N 1
ATOM 3230 C CA . LEU B 1 120 ? 2.503 -0.984 -11.435 1.00 36.83 346 LEU B CA 1
ATOM 3231 C C . LEU B 1 120 ? 2.021 -0.724 -10.022 1.00 35.67 346 LEU B C 1
ATOM 3232 O O . LEU B 1 120 ? 0.869 -1.017 -9.678 1.00 34.32 346 LEU B O 1
ATOM 3237 N N . LYS B 1 121 ? 2.906 -0.173 -9.187 1.00 33.86 347 LYS B N 1
ATOM 3238 C CA . LYS B 1 121 ? 2.571 0.109 -7.798 1.00 37.86 347 LYS B CA 1
ATOM 3239 C C . LYS B 1 121 ? 1.285 0.919 -7.678 1.00 40.61 347 LYS B C 1
ATOM 3240 O O . LYS B 1 121 ? 0.455 0.648 -6.805 1.00 34.58 347 LYS B O 1
ATOM 3246 N N . TYR B 1 122 ? 1.101 1.930 -8.532 1.00 34.09 348 TYR B N 1
ATOM 3247 C CA . TYR B 1 122 ? -0.107 2.733 -8.419 1.00 30.05 348 TYR B CA 1
ATOM 3248 C C . TYR B 1 122 ? -1.250 2.242 -9.289 1.00 31.30 348 TYR B C 1
ATOM 3249 O O . TYR B 1 122 ? -2.386 2.678 -9.084 1.00 41.39 348 TYR B O 1
ATOM 3258 N N . GLY B 1 123 ? -0.984 1.371 -10.261 1.00 31.80 349 GLY B N 1
ATOM 3259 C CA . GLY B 1 123 ? -2.036 0.917 -11.150 1.00 32.79 349 GLY B CA 1
ATOM 3260 C C . GLY B 1 123 ? -2.645 -0.429 -10.803 1.00 27.17 349 GLY B C 1
ATOM 3261 O O . GLY B 1 123 ? -3.808 -0.685 -11.140 1.00 29.15 349 GLY B O 1
ATOM 3262 N N . VAL B 1 124 ? -1.891 -1.310 -10.145 1.00 26.21 350 VAL B N 1
ATOM 3263 C CA . VAL B 1 124 ? -2.331 -2.712 -10.090 1.00 27.82 350 VAL B CA 1
ATOM 3264 C C . VAL B 1 124 ? -3.677 -2.838 -9.374 1.00 29.31 350 VAL B C 1
ATOM 3265 O O . VAL B 1 124 ? -4.564 -3.563 -9.828 1.00 30.62 350 VAL B O 1
ATOM 3269 N N . HIS B 1 125 ? -3.879 -2.103 -8.274 1.00 26.12 351 HIS B N 1
ATOM 3270 C CA . HIS B 1 125 ? -5.134 -2.296 -7.549 1.00 24.28 351 HIS B CA 1
ATOM 3271 C C . HIS B 1 125 ? -6.310 -1.689 -8.300 1.00 27.54 351 HIS B C 1
ATOM 3272 O O . HIS B 1 125 ? -7.398 -2.273 -8.319 1.00 28.93 351 HIS B O 1
ATOM 3279 N N . GLU B 1 126 ? -6.107 -0.543 -8.963 1.00 29.32 352 GLU B N 1
ATOM 3280 C CA . GLU B 1 126 ? -7.167 -0.007 -9.811 1.00 25.45 352 GLU B CA 1
ATOM 3281 C C . GLU B 1 126 ? -7.549 -1.012 -10.890 1.00 27.60 352 GLU B C 1
ATOM 3282 O O . GLU B 1 126 ? -8.723 -1.118 -11.263 1.00 27.93 352 GLU B O 1
ATOM 3288 N N . ILE B 1 127 ? -6.577 -1.771 -11.393 1.00 23.57 353 ILE B N 1
ATOM 3289 C CA A ILE B 1 127 ? -6.916 -2.808 -12.362 0.57 26.78 353 ILE B CA 1
ATOM 3290 C CA B ILE B 1 127 ? -6.881 -2.828 -12.357 0.43 26.59 353 ILE B CA 1
ATOM 3291 C C . ILE B 1 127 ? -7.624 -3.970 -11.676 1.00 31.45 353 ILE B C 1
ATOM 3292 O O . ILE B 1 127 ? -8.641 -4.472 -12.180 1.00 24.94 353 ILE B O 1
ATOM 3301 N N . ILE B 1 128 ? -7.131 -4.394 -10.504 1.00 28.73 354 ILE B N 1
ATOM 3302 C CA . ILE B 1 128 ? -7.790 -5.489 -9.790 1.00 26.82 354 ILE B CA 1
ATOM 3303 C C . ILE B 1 128 ? -9.269 -5.182 -9.600 1.00 27.70 354 ILE B C 1
ATOM 3304 O O . ILE B 1 128 ? -10.130 -6.040 -9.824 1.00 27.39 354 ILE B O 1
ATOM 3309 N N . TYR B 1 129 ? -9.591 -3.951 -9.191 1.00 28.11 355 TYR B N 1
ATOM 3310 C CA . TYR B 1 129 ? -10.984 -3.629 -8.889 1.00 31.61 355 TYR B CA 1
ATOM 3311 C C . TYR B 1 129 ? -11.799 -3.484 -10.164 1.00 33.54 355 TYR B C 1
ATOM 3312 O O . TYR B 1 129 ? -12.978 -3.855 -10.196 1.00 28.53 355 TYR B O 1
ATOM 3321 N N . THR B 1 130 ? -11.195 -2.928 -11.220 1.00 29.18 356 THR B N 1
ATOM 3322 C CA . THR B 1 130 ? -11.840 -2.928 -12.532 1.00 29.66 356 THR B CA 1
ATOM 3323 C C . THR B 1 130 ? -12.215 -4.341 -12.929 1.00 27.95 356 THR B C 1
ATOM 3324 O O . THR B 1 130 ? -13.352 -4.619 -13.335 1.00 30.43 356 THR B O 1
ATOM 3328 N N . MET B 1 131 ? -11.258 -5.255 -12.828 1.00 26.57 357 MET B N 1
ATOM 3329 C CA . MET B 1 131 ? -11.482 -6.594 -13.341 1.00 28.96 357 MET B CA 1
ATOM 3330 C C . MET B 1 131 ? -12.288 -7.446 -12.388 1.00 31.93 357 MET B C 1
ATOM 3331 O O . MET B 1 131 ? -12.900 -8.422 -12.825 1.00 28.58 357 MET B O 1
ATOM 3336 N N . LEU B 1 132 ? -12.373 -7.016 -11.134 1.00 30.75 358 LEU B N 1
ATOM 3337 C CA . LEU B 1 132 ? -13.174 -7.713 -10.145 1.00 28.18 358 LEU B CA 1
ATOM 3338 C C . LEU B 1 132 ? -14.639 -7.592 -10.561 1.00 29.88 358 LEU B C 1
ATOM 3339 O O . LEU B 1 132 ? -15.434 -8.503 -10.328 1.00 32.81 358 LEU B O 1
ATOM 3344 N N . ALA B 1 133 ? -14.994 -6.464 -11.178 1.00 30.77 359 ALA B N 1
ATOM 3345 C CA . ALA B 1 133 ? -16.360 -6.256 -11.637 1.00 30.65 359 ALA B CA 1
ATOM 3346 C C . ALA B 1 133 ? -16.741 -7.272 -12.699 1.00 26.57 359 ALA B C 1
ATOM 3347 O O . ALA B 1 133 ? -17.914 -7.657 -12.792 1.00 30.41 359 ALA B O 1
ATOM 3349 N N . SER B 1 134 ? -15.767 -7.714 -13.508 1.00 26.18 360 SER B N 1
ATOM 3350 C CA . SER B 1 134 ? -16.045 -8.740 -14.510 1.00 31.56 360 SER B CA 1
ATOM 3351 C C . SER B 1 134 ? -16.539 -10.025 -13.862 1.00 32.05 360 SER B C 1
ATOM 3352 O O . SER B 1 134 ? -17.287 -10.783 -14.484 1.00 32.28 360 SER B O 1
ATOM 3355 N N . LEU B 1 135 ? -16.122 -10.287 -12.625 1.00 29.60 361 LEU B N 1
ATOM 3356 C CA . LEU B 1 135 ? -16.451 -11.517 -11.907 1.00 33.85 361 LEU B CA 1
ATOM 3357 C C . LEU B 1 135 ? -17.649 -11.375 -10.973 1.00 33.55 361 LEU B C 1
ATOM 3358 O O . LEU B 1 135 ? -17.963 -12.323 -10.254 1.00 33.65 361 LEU B O 1
ATOM 3363 N N . MET B 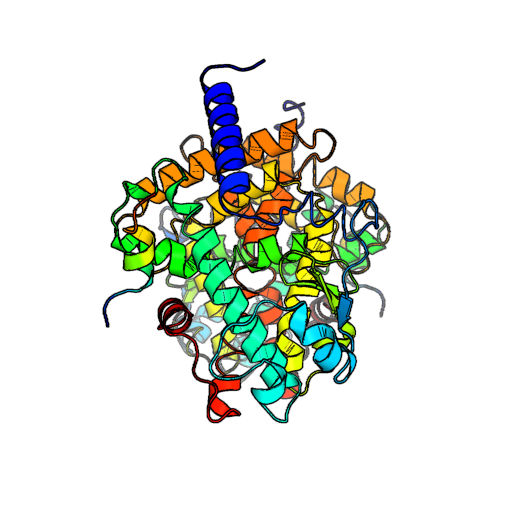1 136 ? -18.308 -10.217 -10.954 1.00 34.22 362 MET B N 1
ATOM 3364 C CA . MET B 1 136 ? -19.344 -9.915 -9.980 1.00 31.65 362 MET B CA 1
ATOM 3365 C C . MET B 1 136 ? -20.703 -9.765 -10.643 1.00 38.69 362 MET B C 1
ATOM 3366 O O . MET B 1 136 ? -20.813 -9.212 -11.736 1.00 35.92 362 MET B O 1
ATOM 3371 N N . ASN B 1 137 ? -21.739 -10.245 -9.972 1.00 37.68 363 ASN B N 1
ATOM 3372 C CA . ASN B 1 137 ? -23.079 -9.744 -10.224 1.00 36.29 363 ASN B CA 1
ATOM 3373 C C . ASN B 1 137 ? -23.504 -9.004 -8.964 1.00 42.79 363 ASN B C 1
ATOM 3374 O O . ASN B 1 137 ? -22.709 -8.814 -8.036 1.00 42.00 363 ASN B O 1
ATOM 3379 N N . LYS B 1 138 ? -24.754 -8.565 -8.922 1.00 39.95 364 LYS B N 1
ATOM 3380 C CA . LYS B 1 138 ? -25.150 -7.813 -7.742 1.00 42.86 364 LYS B CA 1
ATOM 3381 C C . LYS B 1 138 ? -25.130 -8.660 -6.476 1.00 40.52 364 LYS B C 1
ATOM 3382 O O . LYS B 1 138 ? -25.188 -8.098 -5.380 1.00 39.87 364 LYS B O 1
ATOM 3388 N N . ASP B 1 139 ? -25.017 -9.985 -6.599 1.00 43.11 365 ASP B N 1
ATOM 3389 C CA . ASP B 1 139 ? -25.183 -10.893 -5.471 1.00 42.72 365 ASP B CA 1
ATOM 3390 C C . ASP B 1 139 ? -23.896 -11.544 -4.984 1.00 35.98 365 ASP B C 1
ATOM 3391 O O . ASP B 1 139 ? -23.899 -12.129 -3.898 1.00 36.43 365 ASP B O 1
ATOM 3396 N N . GLY B 1 140 ? -22.803 -11.468 -5.732 1.00 31.03 366 GLY B N 1
ATOM 3397 C CA . GLY B 1 140 ? -21.586 -12.091 -5.260 1.00 31.62 366 GLY B CA 1
ATOM 3398 C C . GLY B 1 140 ? -20.503 -12.029 -6.312 1.00 33.11 366 GLY B C 1
ATOM 3399 O O . GLY B 1 140 ? -20.669 -11.423 -7.373 1.00 31.47 366 GLY B O 1
ATOM 3400 N N . VAL B 1 141 ? -19.389 -12.677 -5.998 1.00 31.82 367 VAL B N 1
ATOM 3401 C CA . VAL B 1 141 ? -18.202 -12.604 -6.834 1.00 35.28 367 VAL B CA 1
ATOM 3402 C C . VAL B 1 141 ? -17.674 -14.010 -7.074 1.00 31.73 367 VAL B C 1
ATOM 3403 O O . VAL B 1 141 ? -17.659 -14.849 -6.166 1.00 31.61 367 VAL B O 1
ATOM 3407 N N . LEU B 1 142 ? -17.272 -14.272 -8.314 1.00 27.37 368 LEU B N 1
ATOM 3408 C CA . LEU B 1 142 ? -16.627 -15.529 -8.648 1.00 29.50 368 LEU B CA 1
ATOM 3409 C C . LEU B 1 142 ? -15.237 -15.555 -8.041 1.00 30.88 368 LEU B C 1
ATOM 3410 O O . LEU B 1 142 ? -14.515 -14.559 -8.080 1.00 37.56 368 LEU B O 1
ATOM 3415 N N . ILE B 1 143 ? -14.835 -16.705 -7.512 1.00 27.58 369 ILE B N 1
ATOM 3416 C CA . ILE B 1 143 ? -13.493 -16.843 -6.968 1.00 31.81 369 ILE B CA 1
ATOM 3417 C C . ILE B 1 143 ? -12.864 -18.096 -7.549 1.00 33.44 369 ILE B C 1
ATOM 3418 O O . ILE B 1 143 ? -13.545 -18.954 -8.108 1.00 36.16 369 ILE B O 1
ATOM 3423 N N . SER B 1 144 ? -11.547 -18.201 -7.376 1.00 32.82 370 SER B N 1
ATOM 3424 C CA . SER B 1 144 ? -10.789 -19.382 -7.776 1.00 47.63 370 SER B CA 1
ATOM 3425 C C . SER B 1 144 ? -11.130 -19.787 -9.207 1.00 44.81 370 SER B C 1
ATOM 3426 O O . SER B 1 144 ? -11.543 -20.916 -9.490 1.00 45.28 370 SER B O 1
ATOM 3429 N N . GLU B 1 145 ? -10.962 -18.826 -10.112 1.00 38.71 371 GLU B N 1
ATOM 3430 C CA A GLU B 1 145 ? -11.166 -19.058 -11.541 0.60 46.57 371 GLU B CA 1
ATOM 3431 C CA B GLU B 1 145 ? -11.158 -19.080 -11.536 0.40 46.26 371 GLU B CA 1
ATOM 3432 C C . GLU B 1 145 ? -12.571 -19.576 -11.828 1.00 39.68 371 GLU B C 1
ATOM 3433 O O . GLU B 1 145 ? -12.775 -20.397 -12.714 1.00 33.97 371 GLU B O 1
ATOM 3444 N N . GLY B 1 146 ? -13.556 -19.092 -11.074 1.00 37.79 372 GLY B N 1
ATOM 3445 C CA . GLY B 1 146 ? -14.931 -19.462 -11.324 1.00 36.79 372 GLY B CA 1
ATOM 3446 C C . GLY B 1 146 ? -15.380 -20.752 -10.679 1.00 39.39 372 GLY B C 1
ATOM 3447 O O . GLY B 1 146 ? -16.514 -21.177 -10.916 1.00 44.85 372 GLY B O 1
ATOM 3448 N N . GLN B 1 147 ? -14.535 -21.387 -9.864 1.00 40.81 373 GLN B N 1
ATOM 3449 C CA . GLN B 1 147 ? -14.939 -22.600 -9.170 1.00 40.21 373 GLN B CA 1
ATOM 3450 C C . GLN B 1 147 ? -15.828 -22.313 -7.970 1.00 43.10 373 GLN B C 1
ATOM 3451 O O . GLN B 1 147 ? -16.587 -23.188 -7.545 1.00 38.35 373 GLN B O 1
ATOM 3457 N N . GLY B 1 148 ? -15.734 -21.114 -7.408 1.00 33.25 374 GLY B N 1
ATOM 3458 C CA . GLY B 1 148 ? -16.565 -20.730 -6.294 1.00 37.68 374 GLY B CA 1
ATOM 3459 C C . GLY B 1 148 ? -17.267 -19.418 -6.580 1.00 40.22 374 GLY B C 1
ATOM 3460 O O . GLY B 1 148 ? -16.895 -18.662 -7.475 1.00 35.44 374 GLY B O 1
ATOM 3461 N N . PHE B 1 149 ? -18.308 -19.171 -5.795 1.00 39.51 375 PHE B N 1
ATOM 3462 C CA . PHE B 1 149 ? -19.080 -17.938 -5.860 1.00 34.11 375 PHE B CA 1
ATOM 3463 C C . PHE B 1 149 ? -19.313 -17.521 -4.419 1.00 38.23 375 PHE B C 1
ATOM 3464 O O . PHE B 1 149 ? -19.992 -18.232 -3.666 1.00 31.36 375 PHE B O 1
ATOM 3472 N N . MET B 1 150 ? -18.731 -16.402 -4.029 1.00 32.98 376 MET B N 1
ATOM 3473 C CA . MET B 1 150 ? -18.828 -15.919 -2.659 1.00 35.77 376 MET B CA 1
ATOM 3474 C C . MET B 1 150 ? -19.848 -14.800 -2.644 1.00 34.39 376 MET B C 1
ATOM 3475 O O . MET B 1 150 ? -19.753 -13.864 -3.444 1.00 32.89 376 MET B O 1
ATOM 3480 N N . THR B 1 151 ? -20.830 -14.902 -1.765 1.00 33.01 377 THR B N 1
ATOM 3481 C CA . THR B 1 151 ? -21.944 -13.974 -1.850 1.00 34.03 377 THR B CA 1
ATOM 3482 C C . THR B 1 151 ? -21.606 -12.619 -1.239 1.00 28.48 377 THR B C 1
ATOM 3483 O O . THR B 1 151 ? -20.850 -12.501 -0.266 1.00 35.83 377 THR B O 1
ATOM 3487 N N . ARG B 1 152 ? -22.195 -11.589 -1.834 1.00 35.01 378 ARG B N 1
ATOM 3488 C CA . ARG B 1 152 ? -22.012 -10.236 -1.340 1.00 32.29 378 ARG B CA 1
ATOM 3489 C C . ARG B 1 152 ? -22.509 -10.120 0.089 1.00 36.60 378 ARG B C 1
ATOM 3490 O O . ARG B 1 152 ? -21.872 -9.479 0.930 1.00 33.14 378 ARG B O 1
ATOM 3498 N N . GLU B 1 153 ? -23.642 -10.756 0.382 1.00 35.10 379 GLU B N 1
ATOM 3499 C CA . GLU B 1 153 ? -24.209 -10.690 1.724 1.00 43.71 379 GLU B CA 1
ATOM 3500 C C . GLU B 1 153 ? -23.276 -11.332 2.741 1.00 38.01 379 GLU B C 1
ATOM 3501 O O . GLU B 1 153 ? -23.045 -10.789 3.828 1.00 34.29 379 GLU B O 1
ATOM 3507 N N . PHE B 1 154 ? -22.734 -12.495 2.404 1.00 32.02 380 PHE B N 1
ATOM 3508 C CA . PHE B 1 154 ? -21.738 -13.123 3.253 1.00 37.99 380 PHE B CA 1
ATOM 3509 C C . PHE B 1 154 ? -20.580 -12.167 3.536 1.00 33.67 380 PHE B C 1
ATOM 3510 O O . PHE B 1 154 ? -20.223 -11.927 4.692 1.00 38.51 380 PHE B O 1
ATOM 3518 N N . LEU B 1 155 ? -19.995 -11.587 2.490 1.00 37.17 381 LEU B N 1
ATOM 3519 C CA . LEU B 1 155 ? -18.852 -10.699 2.685 1.00 29.31 381 LEU B CA 1
ATOM 3520 C C . LEU B 1 155 ? -19.228 -9.480 3.515 1.00 33.28 381 LEU B C 1
ATOM 3521 O O . LEU B 1 155 ? -18.448 -9.025 4.362 1.00 37.08 381 LEU B O 1
ATOM 3526 N N . LYS B 1 156 ? -20.426 -8.942 3.297 1.00 33.17 382 LYS B N 1
ATOM 3527 C CA . LYS B 1 156 ? -20.870 -7.793 4.077 1.00 32.92 382 LYS B CA 1
ATOM 3528 C C . LYS B 1 156 ? -21.100 -8.162 5.535 1.00 41.44 382 LYS B C 1
ATOM 3529 O O . LYS B 1 156 ? -20.946 -7.314 6.421 1.00 48.42 382 LYS B O 1
ATOM 3535 N N . SER B 1 157 ? -21.460 -9.416 5.809 1.00 41.18 383 SER B N 1
ATOM 3536 C CA . SER B 1 157 ? -21.739 -9.823 7.181 1.00 42.77 383 SER B CA 1
ATOM 3537 C C . SER B 1 157 ? -20.478 -9.985 8.018 1.00 46.28 383 SER B C 1
ATOM 3538 O O . SER B 1 157 ? -20.587 -10.122 9.241 1.00 41.27 383 SER B O 1
ATOM 3541 N N . LEU B 1 158 ? -19.298 -9.993 7.406 1.00 41.30 384 LEU B N 1
ATOM 3542 C CA . LEU B 1 158 ? -18.088 -10.249 8.175 1.00 43.98 384 LEU B CA 1
ATOM 3543 C C . LEU B 1 158 ? -17.903 -9.156 9.219 1.00 45.90 384 LEU B C 1
ATOM 3544 O O . LEU B 1 158 ? -18.256 -7.996 9.003 1.00 45.28 384 LEU B O 1
ATOM 3549 N N . ARG B 1 159 ? -17.365 -9.536 10.372 1.00 42.33 385 ARG B N 1
ATOM 3550 C CA . ARG B 1 159 ? -17.187 -8.558 11.437 1.00 50.08 385 ARG B CA 1
ATOM 3551 C C . ARG B 1 159 ? -16.295 -7.414 10.963 1.00 55.23 385 ARG B C 1
ATOM 3552 O O . ARG B 1 159 ? -15.382 -7.603 10.153 1.00 52.76 385 ARG B O 1
ATOM 3560 N N . LYS B 1 160 ? -16.581 -6.214 11.456 1.00 56.24 386 LYS B N 1
ATOM 3561 C CA . LYS B 1 160 ? -15.810 -5.053 11.050 1.00 58.67 386 LYS B CA 1
ATOM 3562 C C . LYS B 1 160 ? -14.358 -5.220 11.493 1.00 50.83 386 LYS B C 1
ATOM 3563 O O . LYS B 1 160 ? -14.097 -5.786 12.559 1.00 44.18 386 LYS B O 1
ATOM 3569 N N . PRO B 1 161 ? -13.386 -4.747 10.702 1.00 45.77 387 PRO B N 1
ATOM 3570 C CA . PRO B 1 161 ? -13.565 -4.070 9.414 1.00 45.93 387 PRO B CA 1
ATOM 3571 C C . PRO B 1 161 ? -13.659 -5.005 8.207 1.00 37.81 387 PRO B C 1
ATOM 3572 O O . PRO B 1 161 ? -13.806 -4.507 7.087 1.00 41.18 387 PRO B O 1
ATOM 3576 N N . PHE B 1 162 ? -13.588 -6.322 8.424 1.00 38.64 388 PHE B N 1
ATOM 3577 C CA . PHE B 1 162 ? -13.545 -7.256 7.299 1.00 38.80 388 PHE B CA 1
ATOM 3578 C C . PHE B 1 162 ? -14.763 -7.117 6.394 1.00 38.47 388 PHE B C 1
ATOM 3579 O O . PHE B 1 162 ? -14.646 -7.220 5.165 1.00 41.01 388 PHE B O 1
ATOM 3587 N N . GLY B 1 163 ? -15.944 -6.897 6.983 1.00 35.48 389 GLY B N 1
ATOM 3588 C CA . GLY B 1 163 ? -17.170 -6.761 6.215 1.00 41.14 389 GLY B CA 1
ATOM 3589 C C . GLY B 1 163 ? -17.285 -5.477 5.416 1.00 45.44 389 GLY B C 1
ATOM 3590 O O . GLY B 1 163 ? -18.248 -5.303 4.659 1.00 45.42 389 GLY B O 1
ATOM 3591 N N . ASP B 1 164 ? -16.327 -4.573 5.557 1.00 41.15 390 ASP B N 1
ATOM 3592 C CA . ASP B 1 164 ? -16.353 -3.321 4.819 1.00 49.24 390 ASP B CA 1
ATOM 3593 C C . ASP B 1 164 ? -15.503 -3.337 3.555 1.00 43.62 390 ASP B C 1
ATOM 3594 O O . ASP B 1 164 ? -15.533 -2.352 2.803 1.00 34.06 390 ASP B O 1
ATOM 3599 N N . PHE B 1 165 ? -14.758 -4.418 3.301 1.00 38.58 391 PHE B N 1
ATOM 3600 C CA . PHE B 1 165 ? -13.774 -4.422 2.218 1.00 34.39 391 PHE B CA 1
ATOM 3601 C C . PHE B 1 165 ? -14.432 -4.590 0.857 1.00 36.17 391 PHE B C 1
ATOM 3602 O O . PHE B 1 165 ? -14.157 -3.839 -0.080 1.00 31.80 391 PHE B O 1
ATOM 3610 N N . MET B 1 166 ? -15.296 -5.582 0.725 1.00 31.88 392 MET B N 1
ATOM 3611 C CA . MET B 1 166 ? -15.802 -5.907 -0.595 1.00 34.71 392 MET B CA 1
ATOM 3612 C C . MET B 1 166 ? -16.976 -5.032 -1.010 1.00 37.18 392 MET B C 1
ATOM 3613 O O . MET B 1 166 ? -17.159 -4.798 -2.207 1.00 31.53 392 MET B O 1
ATOM 3618 N N . GLU B 1 167 ? -17.769 -4.536 -0.058 1.00 31.70 393 GLU B N 1
ATOM 3619 C CA . GLU B 1 167 ? -18.996 -3.817 -0.408 1.00 34.50 393 GLU B CA 1
ATOM 3620 C C . GLU B 1 167 ? -18.749 -2.678 -1.387 1.00 36.53 393 GLU B C 1
ATOM 3621 O O . GLU B 1 167 ? -19.502 -2.565 -2.369 1.00 36.80 393 GLU B O 1
ATOM 3627 N N . PRO B 1 168 ? -17.742 -1.820 -1.201 1.00 40.98 394 PRO B N 1
ATOM 3628 C CA . PRO B 1 168 ? -17.493 -0.764 -2.203 1.00 40.35 394 PRO B CA 1
ATOM 3629 C C . PRO B 1 168 ? -17.069 -1.297 -3.563 1.00 38.59 394 PRO B C 1
ATOM 3630 O O . PRO B 1 168 ? -17.336 -0.641 -4.577 1.00 36.35 394 PRO B O 1
ATOM 3634 N N . LYS B 1 169 ? -16.410 -2.458 -3.631 1.00 33.82 395 LYS B N 1
ATOM 3635 C CA . LYS B 1 169 ? -16.097 -3.030 -4.938 1.00 26.28 395 LYS B CA 1
ATOM 3636 C C . LYS B 1 169 ? -17.368 -3.501 -5.636 1.00 34.60 395 LYS B C 1
ATOM 3637 O O . LYS B 1 169 ? -17.517 -3.324 -6.849 1.00 32.46 395 LYS B O 1
ATOM 3643 N N . PHE B 1 170 ? -18.305 -4.081 -4.879 1.00 31.82 396 PHE B N 1
ATOM 3644 C CA . PHE B 1 170 ? -19.594 -4.469 -5.452 1.00 31.23 396 PHE B CA 1
ATOM 3645 C C . PHE B 1 170 ? -20.359 -3.253 -5.947 1.00 30.23 396 PHE B C 1
ATOM 3646 O O . PHE B 1 170 ? -20.903 -3.257 -7.058 1.00 36.56 396 PHE B O 1
ATOM 3654 N N . GLU B 1 171 ? -20.412 -2.200 -5.126 1.00 26.94 397 GLU B N 1
ATOM 3655 C CA . GLU B 1 171 ? -21.127 -0.986 -5.508 1.00 30.98 397 GLU B CA 1
ATOM 3656 C C . GLU B 1 171 ? -20.537 -0.379 -6.771 1.00 32.89 397 GLU B C 1
ATOM 3657 O O . GLU B 1 171 ? -21.277 0.049 -7.664 1.00 34.82 397 GLU B O 1
ATOM 3663 N N . PHE B 1 172 ? -19.203 -0.349 -6.869 1.00 34.54 398 PHE B N 1
ATOM 3664 C CA . PHE B 1 172 ? -18.559 0.108 -8.100 1.00 37.02 398 PHE B CA 1
ATOM 3665 C C . PHE B 1 172 ? -18.868 -0.823 -9.270 1.00 35.09 398 PHE B C 1
ATOM 3666 O O . PHE B 1 172 ? -19.151 -0.362 -10.383 1.00 36.53 398 PHE B O 1
ATOM 3674 N N . ALA B 1 173 ? -18.802 -2.138 -9.043 1.00 30.96 399 ALA B N 1
ATOM 3675 C CA . ALA B 1 173 ? -18.983 -3.090 -10.134 1.00 31.63 399 ALA B CA 1
ATOM 3676 C C . ALA B 1 173 ? -20.387 -2.998 -10.726 1.00 38.27 399 ALA B C 1
ATOM 3677 O O . ALA B 1 173 ? -20.567 -3.115 -11.942 1.00 35.86 399 ALA B O 1
ATOM 3679 N N . VAL B 1 174 ? -21.396 -2.792 -9.885 1.00 33.31 400 VAL B N 1
ATOM 3680 C CA . VAL B 1 174 ? -22.762 -2.713 -10.392 1.00 35.61 400 VAL B CA 1
ATOM 3681 C C . VAL B 1 174 ? -22.889 -1.564 -11.388 1.00 41.98 400 VAL B C 1
ATOM 3682 O O . VAL B 1 174 ? -23.501 -1.704 -12.454 1.00 49.60 400 VAL B O 1
ATOM 3686 N N . LYS B 1 175 ? -22.298 -0.415 -11.066 1.00 36.46 401 LYS B N 1
ATOM 3687 C CA . LYS B 1 175 ? -22.344 0.724 -11.972 1.00 38.83 401 LYS B CA 1
ATOM 3688 C C . LYS B 1 175 ? -21.398 0.519 -13.145 1.00 43.82 401 LYS B C 1
ATOM 3689 O O . LYS B 1 175 ? -21.705 0.916 -14.275 1.00 45.13 401 LYS B O 1
ATOM 3695 N N . PHE B 1 176 ? -20.243 -0.100 -12.893 1.00 36.62 402 PHE B N 1
ATOM 3696 C CA . PHE B 1 176 ? -19.281 -0.308 -13.967 1.00 36.49 402 PHE B CA 1
ATOM 3697 C C . PHE B 1 176 ? -19.792 -1.333 -14.964 1.00 30.68 402 PHE B C 1
ATOM 3698 O O . PHE B 1 176 ? -19.690 -1.128 -16.177 1.00 35.45 402 PHE B O 1
ATOM 3706 N N . ASN B 1 177 ? -20.375 -2.429 -14.481 1.00 35.91 403 ASN B N 1
ATOM 3707 C CA . ASN B 1 177 ? -20.897 -3.415 -15.419 1.00 35.81 403 ASN B CA 1
ATOM 3708 C C . ASN B 1 177 ? -22.046 -2.870 -16.243 1.00 39.60 403 ASN B C 1
ATOM 3709 O O . ASN B 1 177 ? -22.352 -3.427 -17.303 1.00 32.07 403 ASN B O 1
ATOM 3714 N N . ALA B 1 178 ? -22.699 -1.804 -15.782 1.00 40.92 404 ALA B N 1
ATOM 3715 C CA . ALA B 1 178 ? -23.762 -1.217 -16.580 1.00 39.34 404 ALA B CA 1
ATOM 3716 C C . ALA B 1 178 ? -23.221 -0.634 -17.880 1.00 41.16 404 ALA B C 1
ATOM 3717 O O . ALA B 1 178 ? -23.990 -0.449 -18.827 1.00 42.60 404 ALA B O 1
ATOM 3719 N N . LEU B 1 179 ? -21.908 -0.365 -17.949 1.00 36.62 405 LEU B N 1
ATOM 3720 C CA . LEU B 1 179 ? -21.283 0.072 -19.193 1.00 30.60 405 LEU B CA 1
ATOM 3721 C C . LEU B 1 179 ? -21.209 -1.043 -20.235 1.00 36.85 405 LEU B C 1
ATOM 3722 O O . LEU B 1 179 ? -21.048 -0.752 -21.422 1.00 37.07 405 LEU B O 1
ATOM 3727 N N . GLU B 1 180 ? -21.293 -2.305 -19.809 1.00 39.63 406 GLU B N 1
ATOM 3728 C CA . GLU B 1 180 ? -21.303 -3.461 -20.708 1.00 35.61 406 GLU B CA 1
ATOM 3729 C C . GLU B 1 180 ? -20.015 -3.564 -21.512 1.00 35.40 406 GLU B C 1
ATOM 3730 O O . GLU B 1 180 ? -20.028 -3.948 -22.684 1.00 37.69 406 GLU B O 1
ATOM 3736 N N . LEU B 1 181 ? -18.891 -3.209 -20.892 1.00 35.13 407 LEU B N 1
ATOM 3737 C CA . LEU B 1 181 ? -17.616 -3.412 -21.563 1.00 31.18 407 LEU B CA 1
ATOM 3738 C C . LEU B 1 181 ? -17.359 -4.906 -21.758 1.00 40.14 407 LEU B C 1
ATOM 3739 O O . LEU B 1 181 ? -17.715 -5.740 -20.918 1.00 36.66 407 LEU B O 1
ATOM 3744 N N . ASP B 1 182 ? -16.714 -5.249 -22.863 1.00 28.73 408 ASP B N 1
ATOM 3745 C CA . ASP B 1 182 ? -16.247 -6.617 -23.027 1.00 33.67 408 ASP B CA 1
ATOM 3746 C C . ASP B 1 182 ? -14.724 -6.644 -22.914 1.00 34.04 408 ASP B C 1
ATOM 3747 O O . ASP B 1 182 ? -14.081 -5.609 -22.704 1.00 30.95 408 ASP B O 1
ATOM 3752 N N . ASP B 1 183 ? -14.153 -7.849 -23.024 1.00 34.93 409 ASP B N 1
ATOM 3753 C CA . ASP B 1 183 ? -12.726 -8.022 -22.770 1.00 32.71 409 ASP B CA 1
ATOM 3754 C C . ASP B 1 183 ? -11.880 -7.185 -23.713 1.00 33.97 409 ASP B C 1
ATOM 3755 O O . ASP B 1 183 ? -10.821 -6.681 -23.322 1.00 33.50 409 ASP B O 1
ATOM 3760 N N . SER B 1 184 ? -12.283 -7.082 -24.980 1.00 28.73 410 SER B N 1
ATOM 3761 C CA . SER B 1 184 ? -11.501 -6.263 -25.893 1.00 33.81 410 SER B CA 1
ATOM 3762 C C . SER B 1 184 ? -11.515 -4.794 -25.451 1.00 26.99 410 SER B C 1
ATOM 3763 O O . SER B 1 184 ? -10.481 -4.121 -25.504 1.00 33.51 410 SER B O 1
ATOM 3766 N N . ASP B 1 185 ? -12.663 -4.291 -24.976 1.00 35.14 411 ASP B N 1
ATOM 3767 C CA . ASP B 1 185 ? -12.681 -2.956 -24.359 1.00 33.27 411 ASP B CA 1
ATOM 3768 C C . ASP B 1 185 ? -11.753 -2.896 -23.155 1.00 30.26 411 ASP B C 1
ATOM 3769 O O . ASP B 1 185 ? -10.940 -1.975 -23.023 1.00 36.19 411 ASP B O 1
ATOM 3774 N N . LEU B 1 186 ? -11.884 -3.863 -22.245 1.00 26.76 412 LEU B N 1
ATOM 3775 C CA . LEU B 1 186 ? -11.152 -3.796 -20.980 1.00 27.27 412 LEU B CA 1
ATOM 3776 C C . LEU B 1 186 ? -9.648 -3.906 -21.187 1.00 27.07 412 LEU B C 1
ATOM 3777 O O . LEU B 1 186 ? -8.870 -3.348 -20.402 1.00 32.80 412 LEU B O 1
ATOM 3782 N N . ALA B 1 187 ? -9.216 -4.646 -22.211 1.00 26.79 413 ALA B N 1
ATOM 3783 C CA . ALA B 1 187 ? -7.785 -4.760 -22.467 1.00 27.01 413 ALA B CA 1
ATOM 3784 C C . ALA B 1 187 ? -7.165 -3.390 -22.656 1.00 28.20 413 ALA B C 1
ATOM 3785 O O . ALA B 1 187 ? -6.076 -3.113 -22.139 1.00 34.11 413 ALA B O 1
ATOM 3787 N N . ILE B 1 188 ? -7.839 -2.517 -23.398 1.00 29.40 414 ILE B N 1
ATOM 3788 C CA . ILE B 1 188 ? -7.274 -1.192 -23.626 1.00 25.40 414 ILE B CA 1
ATOM 3789 C C . ILE B 1 188 ? -7.453 -0.316 -22.396 1.00 32.35 414 ILE B C 1
ATOM 3790 O O . ILE B 1 188 ? -6.549 0.432 -22.015 1.00 31.12 414 ILE B O 1
ATOM 3795 N N . PHE B 1 189 ? -8.626 -0.383 -21.769 1.00 27.67 415 PHE B N 1
ATOM 3796 C CA . PHE B 1 189 ? -8.876 0.430 -20.588 1.00 28.70 415 PHE B CA 1
ATOM 3797 C C . PHE B 1 189 ? -7.821 0.180 -19.514 1.00 27.44 415 PHE B C 1
ATOM 3798 O O . PHE B 1 189 ? -7.262 1.126 -18.955 1.00 32.84 415 PHE B O 1
ATOM 3806 N N . ILE B 1 190 ? -7.540 -1.091 -19.200 1.00 25.15 416 ILE B N 1
ATOM 3807 C CA . ILE B 1 190 ? -6.586 -1.338 -18.123 1.00 26.77 416 ILE B CA 1
ATOM 3808 C C . ILE B 1 190 ? -5.192 -0.877 -18.524 1.00 29.77 416 ILE B C 1
ATOM 3809 O O . ILE B 1 190 ? -4.403 -0.456 -17.666 1.00 34.74 416 ILE B O 1
ATOM 3814 N N . ALA B 1 191 ? -4.871 -0.908 -19.823 1.00 29.74 417 ALA B N 1
ATOM 3815 C CA . ALA B 1 191 ? -3.585 -0.382 -20.263 1.00 31.12 417 ALA B CA 1
ATOM 3816 C C . ALA B 1 191 ? -3.524 1.123 -20.050 1.00 24.93 417 ALA B C 1
ATOM 3817 O O . ALA B 1 191 ? -2.492 1.658 -19.633 1.00 34.28 417 ALA B O 1
ATOM 3819 N N . VAL B 1 192 ? -4.620 1.821 -20.353 1.00 29.80 418 VAL B N 1
ATOM 3820 C CA . VAL B 1 192 ? -4.704 3.253 -20.070 1.00 27.11 418 VAL B CA 1
ATOM 3821 C C . VAL B 1 192 ? -4.445 3.515 -18.588 1.00 29.20 418 VAL B C 1
ATOM 3822 O O . VAL B 1 192 ? -3.682 4.415 -18.219 1.00 28.29 418 VAL B O 1
ATOM 3826 N N . ILE B 1 193 ? -5.067 2.720 -17.717 1.00 27.25 419 ILE B N 1
ATOM 3827 C CA . ILE B 1 193 ? -4.845 2.872 -16.276 1.00 28.83 419 ILE B CA 1
ATOM 3828 C C . ILE B 1 193 ? -3.365 2.751 -15.950 1.00 32.47 419 ILE B C 1
ATOM 3829 O O . ILE B 1 193 ? -2.793 3.604 -15.272 1.00 34.72 419 ILE B O 1
ATOM 3834 N N . ILE B 1 194 ? -2.724 1.680 -16.424 1.00 31.46 420 ILE B N 1
ATOM 3835 C CA . ILE B 1 194 ? -1.332 1.438 -16.055 1.00 31.47 420 ILE B CA 1
ATOM 3836 C C . ILE B 1 194 ? -0.447 2.598 -16.484 1.00 33.44 420 ILE B C 1
ATOM 3837 O O . ILE B 1 194 ? 0.452 3.018 -15.745 1.00 33.51 420 ILE B O 1
ATOM 3842 N N . LEU B 1 195 ? -0.673 3.125 -17.684 1.00 34.05 421 LEU B N 1
ATOM 3843 C CA . LEU B 1 195 ? 0.205 4.156 -18.251 1.00 34.17 421 LEU B CA 1
ATOM 3844 C C . LEU B 1 195 ? -0.213 5.563 -17.830 1.00 40.18 421 LEU B C 1
ATOM 3845 O O . LEU B 1 195 ? -0.368 6.443 -18.669 1.00 38.87 421 LEU B O 1
ATOM 3850 N N . SER B 1 196 ? -0.402 5.793 -16.530 1.00 40.72 422 SER B N 1
ATOM 3851 C CA . SER B 1 196 ? -0.858 7.087 -16.034 1.00 39.12 422 SER B CA 1
ATOM 3852 C C . SER B 1 196 ? 0.348 7.965 -15.736 1.00 34.89 422 SER B C 1
ATOM 3853 O O . SER B 1 196 ? 1.160 7.640 -14.861 1.00 39.56 422 SER B O 1
ATOM 3856 N N . GLY B 1 197 ? 0.471 9.072 -16.463 1.00 36.56 423 GLY B N 1
ATOM 3857 C CA . GLY B 1 197 ? 1.621 9.925 -16.286 1.00 37.14 423 GLY B CA 1
ATOM 3858 C C . GLY B 1 197 ? 1.623 10.731 -15.012 1.00 42.52 423 GLY B C 1
ATOM 3859 O O . GLY B 1 197 ? 2.606 11.431 -14.747 1.00 44.19 423 GLY B O 1
ATOM 3860 N N . ASP B 1 198 ? 0.561 10.661 -14.210 1.00 39.77 424 ASP B N 1
ATOM 3861 C CA . ASP B 1 198 ? 0.479 11.473 -13.004 1.00 44.85 424 ASP B CA 1
ATOM 3862 C C . ASP B 1 198 ? 0.725 10.676 -11.720 1.00 49.03 424 ASP B C 1
ATOM 3863 O O . ASP B 1 198 ? 0.529 11.210 -10.623 1.00 42.00 424 ASP B O 1
ATOM 3868 N N . ARG B 1 199 ? 1.174 9.430 -11.817 1.00 44.39 425 ARG B N 1
ATOM 3869 C CA . ARG B 1 199 ? 1.503 8.701 -10.602 1.00 39.24 425 ARG B CA 1
ATOM 3870 C C . ARG B 1 199 ? 2.589 9.452 -9.837 1.00 43.23 425 ARG B C 1
ATOM 3871 O O . ARG B 1 199 ? 3.528 9.983 -10.445 1.00 43.57 425 ARG B O 1
ATOM 3879 N N . PRO B 1 200 ? 2.516 9.495 -8.513 1.00 49.82 426 PRO B N 1
ATOM 3880 C CA . PRO B 1 200 ? 3.553 10.195 -7.748 1.00 50.93 426 PRO B CA 1
ATOM 3881 C C . PRO B 1 200 ? 4.933 9.592 -7.988 1.00 49.38 426 PRO B C 1
ATOM 3882 O O . PRO B 1 200 ? 5.119 8.369 -7.940 1.00 41.84 426 PRO B O 1
ATOM 3886 N N . GLY B 1 201 ? 5.899 10.464 -8.262 1.00 42.69 427 GLY B N 1
ATOM 3887 C CA . GLY B 1 201 ? 7.293 10.068 -8.253 1.00 46.60 427 GLY B CA 1
ATOM 3888 C C . GLY B 1 201 ? 7.805 9.401 -9.506 1.00 50.19 427 GLY B C 1
ATOM 3889 O O . GLY B 1 201 ? 8.861 8.762 -9.467 1.00 43.51 427 GLY B O 1
ATOM 3890 N N . LEU B 1 202 ? 7.088 9.514 -10.617 1.00 44.96 428 LEU B N 1
ATOM 3891 C CA . LEU B 1 202 ? 7.638 9.084 -11.894 1.00 44.84 428 LEU B CA 1
ATOM 3892 C C . LEU B 1 202 ? 8.878 9.913 -12.228 1.00 40.30 428 LEU B C 1
ATOM 3893 O O . LEU B 1 202 ? 8.959 11.092 -11.888 1.00 42.85 428 LEU B O 1
ATOM 3898 N N . LEU B 1 203 ? 9.868 9.286 -12.864 1.00 44.38 429 LEU B N 1
ATOM 3899 C CA . LEU B 1 203 ? 11.088 10.015 -13.200 1.00 43.57 429 LEU B CA 1
ATOM 3900 C C . LEU B 1 203 ? 10.993 10.699 -14.550 1.00 50.72 429 LEU B C 1
ATOM 3901 O O . LEU B 1 203 ? 11.610 11.746 -14.750 1.00 45.62 429 LEU B O 1
ATOM 3906 N N . ASN B 1 204 ? 10.231 10.140 -15.483 1.00 47.29 430 ASN B N 1
ATOM 3907 C CA . ASN B 1 204 ? 10.264 10.634 -16.859 1.00 45.89 430 ASN B CA 1
ATOM 3908 C C . ASN B 1 204 ? 8.849 10.465 -17.413 1.00 45.19 430 ASN B C 1
ATOM 3909 O O . ASN B 1 204 ? 8.490 9.403 -17.920 1.00 35.56 430 ASN B O 1
ATOM 3914 N N . VAL B 1 205 ? 8.048 11.520 -17.291 1.00 40.14 431 VAL B N 1
ATOM 3915 C CA . VAL B 1 205 ? 6.617 11.398 -17.550 1.00 38.48 431 VAL B CA 1
ATOM 3916 C C . VAL B 1 205 ? 6.316 11.349 -19.047 1.00 39.42 431 VAL B C 1
ATOM 3917 O O . VAL B 1 205 ? 5.473 10.569 -19.494 1.00 41.01 431 VAL B O 1
ATOM 3921 N N . LYS B 1 206 ? 6.976 12.195 -19.836 1.00 43.20 432 LYS B N 1
ATOM 3922 C CA . LYS B 1 206 ? 6.631 12.388 -21.242 1.00 45.13 432 LYS B CA 1
ATOM 3923 C C . LYS B 1 206 ? 6.395 11.065 -21.969 1.00 42.61 432 LYS B C 1
ATOM 3924 O O . LYS B 1 206 ? 5.313 10.859 -22.534 1.00 49.69 432 LYS B O 1
ATOM 3930 N N . PRO B 1 207 ? 7.362 10.144 -21.982 1.00 44.33 433 PRO B N 1
ATOM 3931 C CA . PRO B 1 207 ? 7.138 8.879 -22.708 1.00 44.09 433 PRO B CA 1
ATOM 3932 C C . PRO B 1 207 ? 5.947 8.095 -22.184 1.00 40.20 433 PRO B C 1
ATOM 3933 O O . PRO B 1 207 ? 5.239 7.452 -22.969 1.00 39.62 433 PRO B O 1
ATOM 3937 N N . ILE B 1 208 ? 5.683 8.154 -20.881 1.00 36.46 434 ILE B N 1
ATOM 3938 C CA . ILE B 1 208 ? 4.491 7.513 -20.341 1.00 35.21 434 ILE B CA 1
ATOM 3939 C C . ILE B 1 208 ? 3.238 8.186 -20.884 1.00 31.87 434 ILE B C 1
ATOM 3940 O O . ILE B 1 208 ? 2.301 7.520 -21.339 1.00 37.41 434 ILE B O 1
ATOM 3945 N N . GLU B 1 209 ? 3.205 9.519 -20.850 1.00 34.28 435 GLU B N 1
ATOM 3946 C CA . GLU B 1 209 ? 2.053 10.230 -21.389 1.00 38.81 435 GLU B CA 1
ATOM 3947 C C . GLU B 1 209 ? 1.907 9.993 -22.887 1.00 40.95 435 GLU B C 1
ATOM 3948 O O . GLU B 1 209 ? 0.786 9.901 -23.399 1.00 36.37 435 GLU B O 1
ATOM 3954 N N . ASP B 1 210 ? 3.025 9.906 -23.607 1.00 38.62 436 ASP B N 1
ATOM 3955 C CA . ASP B 1 210 ? 2.959 9.596 -25.033 1.00 40.30 436 ASP B CA 1
ATOM 3956 C C . ASP B 1 210 ? 2.265 8.258 -25.275 1.00 44.11 436 ASP B C 1
ATOM 3957 O O . ASP B 1 210 ? 1.385 8.146 -26.135 1.00 38.73 436 ASP B O 1
ATOM 3962 N N . ILE B 1 211 ? 2.642 7.227 -24.520 1.00 37.96 437 ILE B N 1
ATOM 3963 C CA . ILE B 1 211 ? 2.015 5.921 -24.707 1.00 35.55 437 ILE B CA 1
ATOM 3964 C C . ILE B 1 211 ? 0.536 5.990 -24.362 1.00 43.13 437 ILE B C 1
ATOM 3965 O O . ILE B 1 211 ? -0.308 5.412 -25.060 1.00 32.57 437 ILE B O 1
ATOM 3970 N N . GLN B 1 212 ? 0.196 6.696 -23.279 1.00 30.39 438 GLN B N 1
ATOM 3971 C CA . GLN B 1 212 ? -1.194 6.693 -22.831 1.00 38.81 438 GLN B CA 1
ATOM 3972 C C . GLN B 1 212 ? -2.086 7.474 -23.786 1.00 37.13 438 GLN B C 1
ATOM 3973 O O . GLN B 1 212 ? -3.249 7.102 -23.993 1.00 34.64 438 GLN B O 1
ATOM 3979 N N . ASP B 1 213 ? -1.570 8.570 -24.356 1.00 39.41 439 ASP B N 1
ATOM 3980 C CA . ASP B 1 213 ? -2.322 9.292 -25.379 0.74 37.12 439 ASP B CA 1
ATOM 3981 C C . ASP B 1 213 ? -2.728 8.347 -26.493 1.00 41.57 439 ASP B C 1
ATOM 3982 O O . ASP B 1 213 ? -3.881 8.354 -26.943 1.00 40.89 439 ASP B O 1
ATOM 3987 N N . ASN B 1 214 ? -1.783 7.515 -26.938 1.00 48.08 440 ASN B N 1
ATOM 3988 C CA . ASN B 1 214 ? -2.037 6.565 -28.012 1.00 45.72 440 ASN B CA 1
ATOM 3989 C C . ASN B 1 214 ? -3.024 5.492 -27.579 1.00 40.45 440 ASN B C 1
ATOM 3990 O O . ASN B 1 214 ? -3.907 5.098 -28.357 1.00 38.26 440 ASN B O 1
ATOM 3995 N N . LEU B 1 215 ? -2.876 4.993 -26.348 1.00 33.12 441 LEU B N 1
ATOM 3996 C CA . LEU B 1 215 ? -3.824 4.019 -25.816 1.00 39.76 441 LEU B CA 1
ATOM 3997 C C . LEU B 1 215 ? -5.221 4.613 -25.716 1.00 38.72 441 LEU B C 1
ATOM 3998 O O . LEU B 1 215 ? -6.218 3.931 -25.998 1.00 32.09 441 LEU B O 1
ATOM 4003 N N . LEU B 1 216 ? -5.309 5.882 -25.302 1.00 32.37 442 LEU B N 1
ATOM 4004 C CA . LEU B 1 216 ? -6.607 6.540 -25.181 1.00 35.74 442 LEU B CA 1
ATOM 4005 C C . LEU B 1 216 ? -7.265 6.692 -26.544 1.00 38.18 442 LEU B C 1
ATOM 4006 O O . LEU B 1 216 ? -8.471 6.462 -26.691 1.00 39.16 442 LEU B O 1
ATOM 4011 N N . GLN B 1 217 ? -6.490 7.071 -27.561 1.00 35.09 443 GLN B N 1
ATOM 4012 C CA . GLN B 1 217 ? -7.040 7.075 -28.915 1.00 36.39 443 GLN B CA 1
ATOM 4013 C C . GLN B 1 217 ? -7.534 5.686 -29.316 1.00 35.00 443 GLN B C 1
ATOM 4014 O O . GLN B 1 217 ? -8.597 5.549 -29.941 1.00 36.72 443 GLN B O 1
ATOM 4020 N N . ALA B 1 218 ? -6.774 4.642 -28.980 1.00 33.25 444 ALA B N 1
ATOM 4021 C CA . ALA B 1 218 ? -7.205 3.290 -29.331 1.00 45.07 444 ALA B CA 1
ATOM 4022 C C . ALA B 1 218 ? -8.462 2.897 -28.563 1.00 39.93 444 ALA B C 1
ATOM 4023 O O . ALA B 1 218 ? -9.384 2.300 -29.132 1.00 42.07 444 ALA B O 1
ATOM 4026 N N . LEU B 1 219 ? -8.534 3.245 -27.277 1.00 30.60 445 LEU B N 1
ATOM 4027 C CA . LEU B 1 219 ? -9.752 2.986 -26.517 1.00 34.71 445 LEU B CA 1
ATOM 4028 C C . LEU B 1 219 ? -10.959 3.697 -27.124 1.00 30.38 445 LEU B C 1
ATOM 4029 O O . LEU B 1 219 ? -12.015 3.082 -27.323 1.00 34.46 445 LEU B O 1
ATOM 4034 N N . GLU B 1 220 ? -10.841 5.011 -27.383 1.00 32.02 446 GLU B N 1
ATOM 4035 C CA . GLU B 1 220 ? -11.963 5.741 -27.972 1.00 34.27 446 GLU B CA 1
ATOM 4036 C C . GLU B 1 220 ? -12.432 5.085 -29.267 1.00 42.84 446 GLU B C 1
ATOM 4037 O O . GLU B 1 220 ? -13.637 4.961 -29.518 1.00 42.98 446 GLU B O 1
ATOM 4043 N N . LEU B 1 221 ? -11.493 4.676 -30.115 1.00 42.39 447 LEU B N 1
ATOM 4044 C CA . LEU B 1 221 ? -11.880 4.052 -31.372 1.00 43.58 447 LEU B CA 1
ATOM 4045 C C . LEU B 1 221 ? -12.518 2.694 -31.125 1.00 43.34 447 LEU B C 1
ATOM 4046 O O . LEU B 1 221 ? -13.575 2.375 -31.682 1.00 38.93 447 LEU B O 1
ATOM 4051 N N . GLN B 1 222 ? -11.878 1.877 -30.295 1.00 37.12 448 GLN B N 1
ATOM 4052 C CA . GLN B 1 222 ? -12.443 0.582 -29.932 1.00 42.68 448 GLN B CA 1
ATOM 4053 C C . GLN B 1 222 ? -13.867 0.726 -29.397 1.00 43.31 448 GLN B C 1
ATOM 4054 O O . GLN B 1 222 ? -14.759 -0.045 -29.767 1.00 38.16 448 GLN B O 1
ATOM 4060 N N . LEU B 1 223 ? -14.110 1.723 -28.545 1.00 38.45 449 LEU B N 1
ATOM 4061 C CA . LEU B 1 223 ? -15.458 1.897 -28.016 1.00 41.15 449 LEU B CA 1
ATOM 4062 C C . LEU B 1 223 ? -16.422 2.376 -29.094 1.00 48.90 449 LEU B C 1
ATOM 4063 O O . LEU B 1 223 ? -17.588 1.970 -29.110 1.00 43.51 449 LEU B O 1
ATOM 4068 N N . LYS B 1 224 ? -15.970 3.265 -29.983 1.00 41.91 450 LYS B N 1
ATOM 4069 C CA . LYS B 1 224 ? -16.848 3.714 -31.056 1.00 39.83 450 LYS B CA 1
ATOM 4070 C C . LYS B 1 224 ? -17.251 2.550 -31.946 1.00 44.53 450 LYS B C 1
ATOM 4071 O O . LYS B 1 224 ? -18.408 2.454 -32.380 1.00 45.12 450 LYS B O 1
ATOM 4077 N N . LEU B 1 225 ? -16.306 1.659 -32.237 1.00 44.85 451 LEU B N 1
ATOM 4078 C CA . LEU B 1 225 ? -16.578 0.555 -33.146 1.00 51.72 451 LEU B CA 1
ATOM 4079 C C . LEU B 1 225 ? -17.342 -0.566 -32.454 1.00 52.39 451 LEU B C 1
ATOM 4080 O O . LEU B 1 225 ? -18.266 -1.143 -33.037 1.00 45.82 451 LEU B O 1
ATOM 4085 N N . ASN B 1 226 ? -16.974 -0.880 -31.211 1.00 39.84 452 ASN B N 1
ATOM 4086 C CA . ASN B 1 226 ? -17.546 -2.032 -30.524 1.00 50.48 452 ASN B CA 1
ATOM 4087 C C . ASN B 1 226 ? -18.917 -1.738 -29.934 1.00 53.20 452 ASN B C 1
ATOM 4088 O O . ASN B 1 226 ? -19.712 -2.670 -29.757 1.00 44.08 452 ASN B O 1
ATOM 4093 N N . HIS B 1 227 ? -19.213 -0.470 -29.635 1.00 42.46 453 HIS B N 1
ATOM 4094 C CA . HIS B 1 227 ? -20.486 -0.069 -29.032 1.00 44.79 453 HIS B CA 1
ATOM 4095 C C . HIS B 1 227 ? -21.104 1.085 -29.817 1.00 49.54 453 HIS B C 1
ATOM 4096 O O . HIS B 1 227 ? -21.400 2.149 -29.259 1.00 48.13 453 HIS B O 1
ATOM 4103 N N . PRO B 1 228 ? -21.335 0.893 -31.136 1.00 53.91 454 PRO B N 1
ATOM 4104 C CA . PRO B 1 228 ? -21.836 1.992 -31.975 1.00 56.24 454 PRO B CA 1
ATOM 4105 C C . PRO B 1 228 ? -23.090 2.644 -31.417 1.00 66.24 454 PRO B C 1
ATOM 4106 O O . PRO B 1 228 ? -23.385 3.798 -31.732 1.00 71.17 454 PRO B O 1
ATOM 4110 N N . GLU B 1 229 ? -23.841 1.913 -30.598 1.00 67.90 455 GLU B N 1
ATOM 4111 C CA . GLU B 1 229 ? -25.080 2.422 -30.031 1.00 69.09 455 GLU B CA 1
ATOM 4112 C C . GLU B 1 229 ? -24.889 3.141 -28.700 1.00 64.74 455 GLU B C 1
ATOM 4113 O O . GLU B 1 229 ? -25.845 3.734 -28.198 1.00 67.58 455 GLU B O 1
ATOM 4119 N N A SER B 1 230 ? -23.673 3.135 -28.147 0.37 61.15 456 SER B N 1
ATOM 4120 N N B SER B 1 230 ? -23.709 3.068 -28.097 0.63 61.05 456 SER B N 1
ATOM 4121 C CA A SER B 1 230 ? -23.330 3.889 -26.940 0.37 60.86 456 SER B CA 1
ATOM 4122 C CA B SER B 1 230 ? -23.482 3.599 -26.755 0.63 60.48 456 SER B CA 1
ATOM 4123 C C A SER B 1 230 ? -22.535 5.121 -27.366 0.37 61.42 456 SER B C 1
ATOM 4124 C C B SER B 1 230 ? -22.705 4.909 -26.854 0.63 60.22 456 SER B C 1
ATOM 4125 O O A SER B 1 230 ? -21.318 5.053 -27.559 0.37 56.31 456 SER B O 1
ATOM 4126 O O B SER B 1 230 ? -21.512 4.982 -26.556 0.63 57.11 456 SER B O 1
ATOM 4131 N N A SER B 1 231 ? -23.226 6.257 -27.491 0.37 66.20 457 SER B N 1
ATOM 4132 N N B SER B 1 231 ? -23.401 5.957 -27.289 0.63 65.43 457 SER B N 1
ATOM 4133 C CA A SER B 1 231 ? -22.618 7.441 -28.095 0.37 66.41 457 SER B CA 1
ATOM 4134 C CA B SER B 1 231 ? -22.751 7.246 -27.482 0.63 65.09 457 SER B CA 1
ATOM 4135 C C A SER B 1 231 ? -21.443 7.959 -27.268 0.37 59.72 457 SER B C 1
ATOM 4136 C C B SER B 1 231 ? -22.083 7.694 -26.188 0.63 58.11 457 SER B C 1
ATOM 4137 O O A SER B 1 231 ? -20.362 8.229 -27.807 0.37 51.83 457 SER B O 1
ATOM 4138 O O B SER B 1 231 ? -22.613 7.493 -25.091 0.63 57.30 457 SER B O 1
ATOM 4143 N N A GLN B 1 232 ? -21.636 8.108 -25.959 0.37 57.14 458 GLN B N 1
ATOM 4144 N N B GLN B 1 232 ? -20.891 8.275 -26.322 0.63 53.24 458 GLN B N 1
ATOM 4145 C CA A GLN B 1 232 ? -20.650 8.723 -25.074 0.37 54.89 458 GLN B CA 1
ATOM 4146 C CA B GLN B 1 232 ? -20.147 8.832 -25.197 0.63 52.83 458 GLN B CA 1
ATOM 4147 C C A GLN B 1 232 ? -20.068 7.715 -24.090 0.37 52.01 458 GLN B C 1
ATOM 4148 C C B GLN B 1 232 ? -19.768 7.773 -24.178 0.63 51.86 458 GLN B C 1
ATOM 4149 O O A GLN B 1 232 ? -19.842 8.024 -22.919 0.37 46.18 458 GLN B O 1
ATOM 4150 O O B GLN B 1 232 ? -19.454 8.106 -23.031 0.63 45.53 458 GLN B O 1
ATOM 4161 N N . LEU B 1 233 ? -19.812 6.495 -24.568 1.00 41.50 459 LEU B N 1
ATOM 4162 C CA . LEU B 1 233 ? -19.281 5.451 -23.698 1.00 39.99 459 LEU B CA 1
ATOM 4163 C C . LEU B 1 233 ? -17.876 5.802 -23.229 1.00 38.14 459 LEU B C 1
ATOM 4164 O O . LEU B 1 233 ? -17.528 5.585 -22.063 1.00 40.86 459 LEU B O 1
ATOM 4169 N N . PHE B 1 234 ? -17.053 6.337 -24.133 1.00 34.13 460 PHE B N 1
ATOM 4170 C CA . PHE B 1 234 ? -15.697 6.744 -23.778 1.00 41.25 460 PHE B CA 1
ATOM 4171 C C . PHE B 1 234 ? -15.729 7.752 -22.639 1.00 42.45 460 PHE B C 1
ATOM 4172 O O . PHE B 1 234 ? -15.036 7.587 -21.630 1.00 36.25 460 PHE B O 1
ATOM 4180 N N . ALA B 1 235 ? -16.575 8.776 -22.759 1.00 44.05 461 ALA B N 1
ATOM 4181 C CA . ALA B 1 235 ? -16.683 9.775 -21.697 1.00 47.57 461 ALA B CA 1
ATOM 4182 C C . ALA B 1 235 ? -17.147 9.144 -20.386 1.00 41.63 461 ALA B C 1
ATOM 4183 O O . ALA B 1 235 ? -16.623 9.467 -19.315 1.00 42.63 461 ALA B O 1
ATOM 4185 N N . LYS B 1 236 ? -18.121 8.233 -20.452 1.00 41.32 462 LYS B N 1
ATOM 4186 C CA . LYS B 1 236 ? -18.595 7.563 -19.238 1.00 46.34 462 LYS B CA 1
ATOM 4187 C C . LYS B 1 236 ? -17.495 6.740 -18.586 1.00 44.14 462 LYS B C 1
ATOM 4188 O O . LYS B 1 236 ? -17.387 6.692 -17.356 1.00 43.77 462 LYS B O 1
ATOM 4194 N N . LEU B 1 237 ? -16.680 6.068 -19.394 1.00 33.64 463 LEU B N 1
ATOM 4195 C CA . LEU B 1 237 ? -15.630 5.220 -18.853 1.00 33.47 463 LEU B CA 1
ATOM 4196 C C . LEU B 1 237 ? -14.523 6.045 -18.211 1.00 36.77 463 LEU B C 1
ATOM 4197 O O . LEU B 1 237 ? -14.024 5.700 -17.134 1.00 38.84 463 LEU B O 1
ATOM 4202 N N . LEU B 1 238 ? -14.111 7.131 -18.858 1.00 33.10 464 LEU B N 1
ATOM 4203 C CA . LEU B 1 238 ? -13.067 7.957 -18.267 1.00 37.86 464 LEU B CA 1
ATOM 4204 C C . LEU B 1 238 ? -13.499 8.510 -16.918 1.00 41.86 464 LEU B C 1
ATOM 4205 O O . LEU B 1 238 ? -12.652 8.755 -16.050 1.00 48.23 464 LEU B O 1
ATOM 4210 N N . GLN B 1 239 ? -14.807 8.713 -16.717 1.00 43.29 465 GLN B N 1
ATOM 4211 C CA . GLN B 1 239 ? -15.290 9.191 -15.425 1.00 47.80 465 GLN B CA 1
ATOM 4212 C C . GLN B 1 239 ? -15.190 8.117 -14.351 1.00 57.16 465 GLN B C 1
ATOM 4213 O O . GLN B 1 239 ? -15.061 8.449 -13.167 1.00 65.53 465 GLN B O 1
ATOM 4219 N N . LYS B 1 240 ? -15.209 6.837 -14.737 1.00 47.69 466 LYS B N 1
ATOM 4220 C CA . LYS B 1 240 ? -15.002 5.762 -13.778 1.00 42.34 466 LYS B CA 1
ATOM 4221 C C . LYS B 1 240 ? -13.545 5.633 -13.355 1.00 55.53 466 LYS B C 1
ATOM 4222 O O . LYS B 1 240 ? -13.273 5.103 -12.270 1.00 53.84 466 LYS B O 1
ATOM 4228 N N . MET B 1 241 ? -12.606 6.081 -14.192 1.00 51.21 467 MET B N 1
ATOM 4229 C CA . MET B 1 241 ? -11.190 5.956 -13.859 1.00 56.46 467 MET B CA 1
ATOM 4230 C C . MET B 1 241 ? -10.871 6.626 -12.536 1.00 55.35 467 MET B C 1
ATOM 4231 O O . MET B 1 241 ? -10.044 6.132 -11.761 1.00 51.06 467 MET B O 1
ATOM 4237 N N . THR B 1 242 ? -11.495 7.773 -12.276 1.00 55.80 468 THR B N 1
ATOM 4238 C CA . THR B 1 242 ? -11.230 8.490 -11.038 1.00 49.16 468 THR B CA 1
ATOM 4239 C C . THR B 1 242 ? -11.882 7.803 -9.848 1.00 42.85 468 THR B C 1
ATOM 4240 O O . THR B 1 242 ? -11.339 7.840 -8.739 1.00 48.66 468 THR B O 1
ATOM 4244 N N A ASP B 1 243 ? -13.027 7.151 -10.050 0.49 42.76 469 ASP B N 1
ATOM 4245 N N B ASP B 1 243 ? -13.063 7.208 -10.054 0.51 42.92 469 ASP B N 1
ATOM 4246 C CA A ASP B 1 243 ? -13.648 6.423 -8.948 0.49 41.28 469 ASP B CA 1
ATOM 4247 C CA B ASP B 1 243 ? -13.677 6.371 -9.024 0.51 41.72 469 ASP B CA 1
ATOM 4248 C C A ASP B 1 243 ? -12.780 5.260 -8.474 0.49 43.79 469 ASP B C 1
ATOM 4249 C C B ASP B 1 243 ? -12.667 5.387 -8.454 0.51 43.54 469 ASP B C 1
ATOM 4250 O O A ASP B 1 243 ? -12.906 4.827 -7.320 0.49 37.69 469 ASP B O 1
ATOM 4251 O O B ASP B 1 243 ? -12.580 5.195 -7.235 0.51 41.80 469 ASP B O 1
ATOM 4260 N N . LEU B 1 244 ? -11.900 4.746 -9.337 1.00 35.95 470 LEU B N 1
ATOM 4261 C CA . LEU B 1 244 ? -11.018 3.659 -8.928 1.00 30.33 470 LEU B CA 1
ATOM 4262 C C . LEU B 1 244 ? -9.982 4.127 -7.915 1.00 36.50 470 LEU B C 1
ATOM 4263 O O . LEU B 1 244 ? -9.675 3.413 -6.958 1.00 33.35 470 LEU B O 1
ATOM 4268 N N . ARG B 1 245 ? -9.434 5.324 -8.108 1.00 42.32 471 ARG B N 1
ATOM 4269 C CA . ARG B 1 245 ? -8.467 5.847 -7.153 1.00 33.78 471 ARG B CA 1
ATOM 4270 C C . ARG B 1 245 ? -9.087 6.012 -5.775 1.00 43.90 471 ARG B C 1
ATOM 4271 O O . ARG B 1 245 ? -8.405 5.836 -4.760 1.00 40.27 471 ARG B O 1
ATOM 4279 N N . GLN B 1 246 ? -10.365 6.397 -5.715 1.00 33.57 472 GLN B N 1
ATOM 4280 C CA A GLN B 1 246 ? -11.026 6.533 -4.422 0.41 41.46 472 GLN B CA 1
ATOM 4281 C CA B GLN B 1 246 ? -11.025 6.534 -4.417 0.59 42.29 472 GLN B CA 1
ATOM 4282 C C . GLN B 1 246 ? -11.183 5.179 -3.751 1.00 38.24 472 GLN B C 1
ATOM 4283 O O . GLN B 1 246 ? -10.966 5.045 -2.535 1.00 35.03 472 GLN B O 1
ATOM 4294 N N . ILE B 1 247 ? -11.558 4.169 -4.532 1.00 33.07 473 ILE B N 1
ATOM 4295 C CA . ILE B 1 247 ? -11.687 2.825 -3.993 1.00 32.98 473 ILE B CA 1
ATOM 4296 C C . ILE B 1 247 ? -10.349 2.350 -3.452 1.00 39.71 473 ILE B C 1
ATOM 4297 O O . ILE B 1 247 ? -10.276 1.757 -2.374 1.00 38.52 473 ILE B O 1
ATOM 4302 N N . VAL B 1 248 ? -9.265 2.631 -4.170 1.00 30.49 474 VAL B N 1
ATOM 4303 C CA . VAL B 1 248 ? -7.952 2.252 -3.660 1.00 35.77 474 VAL B CA 1
ATOM 4304 C C . VAL B 1 248 ? -7.659 2.971 -2.350 1.00 34.94 474 VAL B C 1
ATOM 4305 O O . VAL B 1 248 ? -7.140 2.376 -1.400 1.00 35.24 474 VAL B O 1
ATOM 4309 N N . MET B 1 249 ? -7.939 4.274 -2.289 1.00 36.13 475 MET B N 1
ATOM 4310 C CA . MET B 1 249 ? -7.592 5.001 -1.077 1.00 42.17 475 MET B CA 1
ATOM 4311 C C . MET B 1 249 ? -8.419 4.513 0.105 1.00 39.56 475 MET B C 1
ATOM 4312 O O . MET B 1 249 ? -7.894 4.337 1.211 1.00 42.06 475 MET B O 1
ATOM 4317 N N . GLU B 1 250 ? -9.715 4.287 -0.110 1.00 37.50 476 GLU B N 1
ATOM 4318 C CA . GLU B 1 250 ? -10.553 3.724 0.944 1.00 47.11 476 GLU B CA 1
ATOM 4319 C C . GLU B 1 250 ? -9.997 2.389 1.425 1.00 41.02 476 GLU B C 1
ATOM 4320 O O . GLU B 1 250 ? -9.957 2.119 2.629 1.00 45.43 476 GLU B O 1
ATOM 4326 N N . HIS B 1 251 ? -9.535 1.562 0.489 1.00 34.65 477 HIS B N 1
ATOM 4327 C CA . HIS B 1 251 ? -9.017 0.229 0.790 1.00 30.33 477 HIS B CA 1
ATOM 4328 C C . HIS B 1 251 ? -7.746 0.296 1.625 1.00 31.80 477 HIS B C 1
ATOM 4329 O O . HIS B 1 251 ? -7.552 -0.500 2.548 1.00 37.84 477 HIS B O 1
ATOM 4336 N N . VAL B 1 252 ? -6.844 1.214 1.279 1.00 40.69 478 VAL B N 1
ATOM 4337 C CA . VAL B 1 252 ? -5.649 1.433 2.086 1.00 34.62 478 VAL B CA 1
ATOM 4338 C C . VAL B 1 252 ? -6.042 1.737 3.524 1.00 42.92 478 VAL B C 1
ATOM 4339 O O . VAL B 1 252 ? -5.462 1.201 4.477 1.00 43.46 478 VAL B O 1
ATOM 4343 N N A GLN B 1 253 ? -7.029 2.623 3.697 0.46 40.84 479 GLN B N 1
ATOM 4344 N N B GLN B 1 253 ? -7.036 2.608 3.710 0.54 40.78 479 GLN B N 1
ATOM 4345 C CA A GLN B 1 253 ? -7.502 2.974 5.034 0.46 46.07 479 GLN B CA 1
ATOM 4346 C CA B GLN B 1 253 ? -7.440 2.948 5.070 0.54 46.24 479 GLN B CA 1
ATOM 4347 C C A GLN B 1 253 ? -7.934 1.729 5.801 0.46 43.33 479 GLN B C 1
ATOM 4348 C C B GLN B 1 253 ? -7.935 1.716 5.821 0.54 42.98 479 GLN B C 1
ATOM 4349 O O A GLN B 1 253 ? -7.551 1.532 6.961 0.46 46.98 479 GLN B O 1
ATOM 4350 O O B GLN B 1 253 ? -7.595 1.518 6.994 0.54 47.07 479 GLN B O 1
ATOM 4361 N N . LEU B 1 254 ? -8.733 0.873 5.162 1.00 39.96 480 LEU B N 1
ATOM 4362 C CA . LEU B 1 254 ? -9.200 -0.346 5.820 1.00 47.46 480 LEU B CA 1
ATOM 4363 C C . LEU B 1 254 ? -8.040 -1.278 6.166 1.00 39.60 480 LEU B C 1
ATOM 4364 O O . LEU B 1 254 ? -8.029 -1.893 7.235 1.00 39.20 480 LEU B O 1
ATOM 4369 N N . LEU B 1 255 ? -7.070 -1.433 5.265 1.00 42.18 481 LEU B N 1
ATOM 4370 C CA . LEU B 1 255 ? -5.917 -2.261 5.605 1.00 44.27 481 LEU B CA 1
ATOM 4371 C C . LEU B 1 255 ? -5.156 -1.669 6.785 1.00 41.83 481 LEU B C 1
ATOM 4372 O O . LEU B 1 255 ? -4.610 -2.403 7.613 1.00 40.51 481 LEU B O 1
ATOM 4377 N N . GLN B 1 256 ? -5.086 -0.341 6.865 1.00 41.35 482 GLN B N 1
ATOM 4378 C CA A GLN B 1 256 ? -4.461 0.287 8.021 0.57 47.92 482 GLN B CA 1
ATOM 4379 C CA B GLN B 1 256 ? -4.463 0.287 8.024 0.43 47.90 482 GLN B CA 1
ATOM 4380 C C . GLN B 1 256 ? -5.236 -0.029 9.296 1.00 48.08 482 GLN B C 1
ATOM 4381 O O . GLN B 1 256 ? -4.642 -0.225 10.362 1.00 51.22 482 GLN B O 1
ATOM 4392 N N . VAL B 1 257 ? -6.565 -0.083 9.205 1.00 53.53 483 VAL B N 1
ATOM 4393 C CA . VAL B 1 257 ? -7.365 -0.466 10.366 1.00 49.30 483 VAL B CA 1
ATOM 4394 C C . VAL B 1 257 ? -7.042 -1.898 10.767 1.00 50.87 483 VAL B C 1
ATOM 4395 O O . VAL B 1 257 ? -6.872 -2.206 11.952 1.00 49.92 483 VAL B O 1
ATOM 4399 N N . ILE B 1 258 ? -6.948 -2.793 9.782 1.00 44.95 484 ILE B N 1
ATOM 4400 C CA . ILE B 1 258 ? -6.549 -4.173 10.045 1.00 51.31 484 ILE B CA 1
ATOM 4401 C C . ILE B 1 258 ? -5.230 -4.217 10.792 1.00 42.43 484 ILE B C 1
ATOM 4402 O O . ILE B 1 258 ? -5.035 -5.037 11.697 1.00 43.28 484 ILE B O 1
ATOM 4407 N N . LYS B 1 259 ? -4.279 -3.374 10.389 1.00 49.72 485 LYS B N 1
ATOM 4408 C CA . LYS B 1 259 ? -2.969 -3.416 11.022 1.00 60.68 485 LYS B CA 1
ATOM 4409 C C . LYS B 1 259 ? -3.065 -3.117 12.514 1.00 66.13 485 LYS B C 1
ATOM 4410 O O . LYS B 1 259 ? -2.280 -3.653 13.304 1.00 63.06 485 LYS B O 1
ATOM 4416 N N . LYS B 1 260 ? -4.040 -2.299 12.921 1.00 64.81 486 LYS B N 1
ATOM 4417 C CA . LYS B 1 260 ? -4.219 -1.907 14.318 1.00 62.81 486 LYS B CA 1
ATOM 4418 C C . LYS B 1 260 ? -5.040 -2.922 15.108 1.00 57.36 486 LYS B C 1
ATOM 4419 O O . LYS B 1 260 ? -4.620 -3.367 16.178 1.00 78.87 486 LYS B O 1
ATOM 4425 N N . THR B 1 261 ? -6.203 -3.312 14.592 1.00 68.40 487 THR B N 1
ATOM 4426 C CA . THR B 1 261 ? -7.075 -4.219 15.328 1.00 63.88 487 THR B CA 1
ATOM 4427 C C . THR B 1 261 ? -6.638 -5.684 15.255 1.00 61.29 487 THR B C 1
ATOM 4428 O O . THR B 1 261 ? -7.056 -6.478 16.103 1.00 61.62 487 THR B O 1
ATOM 4432 N N . GLU B 1 262 ? -5.821 -6.026 14.264 1.00 64.39 488 GLU B N 1
ATOM 4433 C CA . GLU B 1 262 ? -5.345 -7.394 14.099 1.00 65.95 488 GLU B CA 1
ATOM 4434 C C . GLU B 1 262 ? -4.073 -7.643 14.902 1.00 79.40 488 GLU B C 1
ATOM 4435 O O . GLU B 1 262 ? -3.526 -6.727 15.516 1.00 85.12 488 GLU B O 1
ATOM 4441 N N . THR B 1 263 ? -3.607 -8.888 14.890 1.00 88.06 489 THR B N 1
ATOM 4442 C CA . THR B 1 263 ? -2.399 -9.261 15.616 1.00 95.17 489 THR B CA 1
ATOM 4443 C C . THR B 1 263 ? -1.333 -9.807 14.671 1.00 90.04 489 THR B C 1
ATOM 4444 O O . THR B 1 263 ? -0.286 -9.189 14.480 1.00 92.52 489 THR B O 1
ATOM 4448 N N . ASP B 1 264 ? -1.606 -10.967 14.083 1.00 91.17 490 ASP B N 1
ATOM 4449 C CA . ASP B 1 264 ? -0.663 -11.597 13.153 1.00 94.58 490 ASP B CA 1
ATOM 4450 C C . ASP B 1 264 ? -1.150 -11.496 11.717 1.00 89.66 490 ASP B C 1
ATOM 4451 O O . ASP B 1 264 ? -1.179 -12.485 10.985 1.00 97.29 490 ASP B O 1
ATOM 4456 N N . MET B 1 265 ? -1.536 -10.297 11.285 1.00 82.82 491 MET B N 1
ATOM 4457 C CA . MET B 1 265 ? -2.170 -10.109 9.987 1.00 78.82 491 MET B CA 1
ATOM 4458 C C . MET B 1 265 ? -1.219 -9.536 8.945 1.00 75.92 491 MET B C 1
ATOM 4459 O O . MET B 1 265 ? -1.665 -8.868 8.002 1.00 65.20 491 MET B O 1
ATOM 4464 N N . SER B 1 266 ? 0.079 -9.800 9.086 1.00 71.78 492 SER B N 1
ATOM 4465 C CA . SER B 1 266 ? 1.067 -9.228 8.179 1.00 61.31 492 SER B CA 1
ATOM 4466 C C . SER B 1 266 ? 0.722 -9.544 6.728 1.00 47.69 492 SER B C 1
ATOM 4467 O O . SER B 1 266 ? 0.252 -10.637 6.407 1.00 50.12 492 SER B O 1
ATOM 4470 N N . LEU B 1 267 ? 0.956 -8.576 5.849 1.00 44.75 493 LEU B N 1
ATOM 4471 C CA . LEU B 1 267 ? 0.684 -8.752 4.433 1.00 36.01 493 LEU B CA 1
ATOM 4472 C C . LEU B 1 267 ? 1.852 -9.428 3.727 1.00 39.78 493 LEU B C 1
ATOM 4473 O O . LEU B 1 267 ? 3.017 -9.288 4.115 1.00 37.65 493 LEU B O 1
ATOM 4478 N N . HIS B 1 268 ? 1.522 -10.148 2.665 1.00 36.79 494 HIS B N 1
ATOM 4479 C CA . HIS B 1 268 ? 2.532 -10.690 1.773 1.00 33.76 494 HIS B CA 1
ATOM 4480 C C . HIS B 1 268 ? 3.494 -9.580 1.348 1.00 36.13 494 HIS B C 1
ATOM 4481 O O . HIS B 1 268 ? 3.053 -8.460 1.068 1.00 32.62 494 HIS B O 1
ATOM 4488 N N . PRO B 1 269 ? 4.800 -9.849 1.283 1.00 36.95 495 PRO B N 1
ATOM 4489 C CA . PRO B 1 269 ? 5.760 -8.769 0.996 1.00 35.35 495 PRO B CA 1
ATOM 4490 C C . PRO B 1 269 ? 5.521 -8.075 -0.325 1.00 41.43 495 PRO B C 1
ATOM 4491 O O . PRO B 1 269 ? 5.889 -6.905 -0.478 1.00 38.14 495 PRO B O 1
ATOM 4495 N N . LEU B 1 270 ? 4.928 -8.758 -1.297 1.00 38.09 496 LEU B N 1
ATOM 4496 C CA . LEU B 1 270 ? 4.605 -8.090 -2.550 1.00 34.95 496 LEU B CA 1
ATOM 4497 C C . LEU B 1 270 ? 3.564 -7.007 -2.324 1.00 28.14 496 LEU B C 1
ATOM 4498 O O . LEU B 1 270 ? 3.684 -5.904 -2.865 1.00 31.13 496 LEU B O 1
ATOM 4503 N N . LEU B 1 271 ? 2.537 -7.309 -1.522 1.00 28.58 497 LEU B N 1
ATOM 4504 C CA . LEU B 1 271 ? 1.527 -6.305 -1.206 1.00 34.40 497 LEU B CA 1
ATOM 4505 C C . LEU B 1 271 ? 2.111 -5.222 -0.317 1.00 38.94 497 LEU B C 1
ATOM 4506 O O . LEU B 1 271 ? 1.801 -4.041 -0.489 1.00 36.57 497 LEU B O 1
ATOM 4511 N N . GLN B 1 272 ? 2.956 -5.606 0.646 1.00 36.79 498 GLN B N 1
ATOM 4512 C CA . GLN B 1 272 ? 3.629 -4.600 1.459 1.00 37.26 498 GLN B CA 1
ATOM 4513 C C . GLN B 1 272 ? 4.425 -3.638 0.589 1.00 38.72 498 GLN B C 1
ATOM 4514 O O . GLN B 1 272 ? 4.403 -2.424 0.820 1.00 37.16 498 GLN B O 1
ATOM 4520 N N . GLU B 1 273 ? 5.135 -4.162 -0.416 1.00 34.61 499 GLU B N 1
ATOM 4521 C CA . GLU B 1 273 ? 5.860 -3.298 -1.339 1.00 42.88 499 GLU B CA 1
ATOM 4522 C C . GLU B 1 273 ? 4.910 -2.330 -2.027 1.00 36.66 499 GLU B C 1
ATOM 4523 O O . GLU B 1 273 ? 5.160 -1.121 -2.068 1.00 36.50 499 GLU B O 1
ATOM 4529 N N . ILE B 1 274 ? 3.810 -2.848 -2.580 1.00 34.11 500 ILE B N 1
ATOM 4530 C CA . ILE B 1 274 ? 2.880 -1.984 -3.299 1.00 29.23 500 ILE B CA 1
ATOM 4531 C C . ILE B 1 274 ? 2.316 -0.911 -2.374 1.00 34.99 500 ILE B C 1
ATOM 4532 O O . ILE B 1 274 ? 2.224 0.265 -2.745 1.00 35.84 500 ILE B O 1
ATOM 4537 N N . TYR B 1 275 ? 1.955 -1.284 -1.145 1.00 37.44 501 TYR B N 1
ATOM 4538 C CA . TYR B 1 275 ? 1.305 -0.320 -0.270 1.00 32.21 501 TYR B CA 1
ATOM 4539 C C . TYR B 1 275 ? 2.269 0.613 0.453 1.00 37.25 501 TYR B C 1
ATOM 4540 O O . TYR B 1 275 ? 1.818 1.636 0.980 1.00 46.36 501 TYR B O 1
ATOM 4549 N N . LYS B 1 276 ? 3.566 0.312 0.488 1.00 36.39 502 LYS B N 1
ATOM 4550 C CA . LYS B 1 276 ? 4.487 1.139 1.267 1.00 40.14 502 LYS B CA 1
ATOM 4551 C C . LYS B 1 276 ? 4.527 2.552 0.698 1.00 49.16 502 LYS B C 1
ATOM 4552 O O . LYS B 1 276 ? 4.850 2.743 -0.477 1.00 52.37 502 LYS B O 1
ATOM 4558 N N . ASP B 1 277 ? 4.196 3.538 1.529 1.00 53.85 503 ASP B N 1
ATOM 4559 C CA . ASP B 1 277 ? 4.197 4.933 1.100 1.00 54.66 503 ASP B CA 1
ATOM 4560 C C . ASP B 1 277 ? 3.335 5.116 -0.145 1.00 64.42 503 ASP B C 1
ATOM 4561 O O . ASP B 1 277 ? 3.730 5.780 -1.106 1.00 70.06 503 ASP B O 1
ATOM 4566 N N . LEU B 1 278 ? 2.151 4.551 -0.171 1.00 61.56 504 LEU B N 1
ATOM 4567 C CA . LEU B 1 278 ? 1.332 4.683 -1.342 1.00 68.27 504 LEU B CA 1
ATOM 4568 C C . LEU B 1 278 ? 0.507 5.911 -1.211 1.00 86.10 504 LEU B C 1
ATOM 4569 O O . LEU B 1 278 ? 0.800 6.921 -1.832 1.00 102.94 504 LEU B O 1
ATOM 4574 N N . TYR B 1 279 ? -0.521 5.821 -0.387 1.00 84.29 505 TYR B N 1
ATOM 4575 C CA . TYR B 1 279 ? -1.413 6.940 -0.178 1.00 84.95 505 TYR B CA 1
ATOM 4576 C C . TYR B 1 279 ? -1.527 7.411 1.260 1.00 86.78 505 TYR B C 1
ATOM 4577 O O . TYR B 1 279 ? -1.655 6.685 2.213 1.00 84.88 505 TYR B O 1
ATOM 4587 N N . GLU C 2 2 ? -41.291 26.398 2.471 1.00 101.47 140 GLU C N 1
ATOM 4588 C CA . GLU C 2 2 ? -41.129 25.157 1.718 1.00 99.84 140 GLU C CA 1
ATOM 4589 C C . GLU C 2 2 ? -41.053 25.358 0.195 1.00 92.64 140 GLU C C 1
ATOM 4590 O O . GLU C 2 2 ? -40.275 24.668 -0.471 1.00 98.04 140 GLU C O 1
ATOM 4596 N N . PRO C 2 3 ? -41.858 26.272 -0.355 1.00 73.85 141 PRO C N 1
ATOM 4597 C CA . PRO C 2 3 ? -41.793 26.534 -1.800 1.00 69.72 141 PRO C CA 1
ATOM 4598 C C . PRO C 2 3 ? -40.361 26.674 -2.286 1.00 62.73 141 PRO C C 1
ATOM 4599 O O . PRO C 2 3 ? -39.578 27.467 -1.759 1.00 62.27 141 PRO C O 1
ATOM 4603 N N . SER C 2 4 ? -40.031 25.894 -3.311 1.00 56.74 142 SER C N 1
ATOM 4604 C CA . SER C 2 4 ? -38.670 25.801 -3.823 1.00 44.21 142 SER C CA 1
ATOM 4605 C C . SER C 2 4 ? -38.156 27.154 -4.294 1.00 38.37 142 SER C C 1
ATOM 4606 O O . SER C 2 4 ? -38.751 27.784 -5.174 1.00 42.54 142 SER C O 1
ATOM 4609 N N . LEU C 2 5 ? -37.026 27.589 -3.736 1.00 38.74 143 LEU C N 1
ATOM 4610 C CA . LEU C 2 5 ? -36.372 28.780 -4.269 1.00 36.78 143 LEU C CA 1
ATOM 4611 C C . LEU C 2 5 ? -35.710 28.491 -5.605 1.00 38.72 143 LEU C C 1
ATOM 4612 O O . LEU C 2 5 ? -35.600 29.391 -6.443 1.00 35.55 143 LEU C O 1
ATOM 4618 N N . LEU C 2 6 ? -35.251 27.256 -5.819 1.00 36.89 144 LEU C N 1
ATOM 4619 C CA . LEU C 2 6 ? -34.692 26.905 -7.120 1.00 38.58 144 LEU C CA 1
ATOM 4620 C C . LEU C 2 6 ? -35.755 26.976 -8.204 1.00 38.80 144 LEU C C 1
ATOM 4621 O O . LEU C 2 6 ? -35.495 27.457 -9.314 1.00 33.41 144 LEU C O 1
ATOM 4626 N N . LYS C 2 7 ? -36.957 26.487 -7.910 1.00 31.60 145 LYS C N 1
ATOM 4627 C CA . LYS C 2 7 ? -38.035 26.631 -8.878 1.00 33.65 145 LYS C CA 1
ATOM 4628 C C . LYS C 2 7 ? -38.287 28.098 -9.183 1.00 46.15 145 LYS C C 1
ATOM 4629 O O . LYS C 2 7 ? -38.441 28.475 -10.348 1.00 40.95 145 LYS C O 1
ATOM 4635 N N . LYS C 2 8 ? -38.300 28.950 -8.152 1.00 35.04 146 LYS C N 1
ATOM 4636 C CA . LYS C 2 8 ? -38.520 30.372 -8.385 1.00 37.23 146 LYS C CA 1
ATOM 4637 C C . LYS C 2 8 ? -37.484 30.931 -9.346 1.00 32.59 146 LYS C C 1
ATOM 4638 O O . LYS C 2 8 ? -37.816 31.672 -10.283 1.00 39.29 146 LYS C O 1
ATOM 4644 N N . LEU C 2 9 ? -36.218 30.582 -9.131 1.00 33.31 147 LEU C N 1
ATOM 4645 C CA . LEU C 2 9 ? -35.156 31.050 -10.014 1.00 33.59 147 LEU C CA 1
ATOM 4646 C C . LEU C 2 9 ? -35.284 30.458 -11.409 1.00 39.11 147 LEU C C 1
ATOM 4647 O O . LEU C 2 9 ? -34.938 31.111 -12.403 1.00 36.98 147 LEU C O 1
ATOM 4652 N N . LEU C 2 10 ? -35.729 29.202 -11.503 1.00 34.05 148 LEU C N 1
ATOM 4653 C CA . LEU C 2 10 ? -35.850 28.570 -12.809 1.00 40.96 148 LEU C CA 1
ATOM 4654 C C . LEU C 2 10 ? -37.039 29.120 -13.584 1.00 39.40 148 LEU C C 1
ATOM 4655 O O . LEU C 2 10 ? -36.978 29.231 -14.812 1.00 45.00 148 LEU C O 1
ATOM 4660 N N . LEU C 2 11 ? -38.114 29.483 -12.891 1.00 39.91 149 LEU C N 1
ATOM 4661 C CA . LEU C 2 11 ? -39.282 30.011 -13.579 1.00 45.60 149 LEU C CA 1
ATOM 4662 C C . LEU C 2 11 ? -39.186 31.501 -13.855 1.00 52.00 149 LEU C C 1
ATOM 4663 O O . LEU C 2 11 ? -39.984 32.018 -14.646 1.00 55.47 149 LEU C O 1
ATOM 4668 N N . ALA C 2 12 ? -38.240 32.194 -13.238 1.00 39.11 150 ALA C N 1
ATOM 4669 C CA . ALA C 2 12 ? -38.119 33.621 -13.479 1.00 54.55 150 ALA C CA 1
ATOM 4670 C C . ALA C 2 12 ? -37.777 33.858 -14.950 1.00 58.87 150 ALA C C 1
ATOM 4671 O O . ALA C 2 12 ? -36.998 33.098 -15.537 1.00 52.75 150 ALA C O 1
ATOM 4673 N N . PRO C 2 13 ? -38.356 34.877 -15.580 1.00 68.64 151 PRO C N 1
ATOM 4674 C CA . PRO C 2 13 ? -38.123 35.099 -17.013 1.00 73.38 151 PRO C CA 1
ATOM 4675 C C . PRO C 2 13 ? -36.736 35.664 -17.282 1.00 86.16 151 PRO C C 1
ATOM 4676 O O . PRO C 2 13 ? -36.019 36.112 -16.383 1.00 66.27 151 PRO C O 1
ATOM 4680 N N . ALA C 2 14 ? -36.365 35.632 -18.561 1.00 110.68 152 ALA C N 1
ATOM 4681 C CA . ALA C 2 14 ? -35.101 36.193 -19.043 1.00 119.30 152 ALA C CA 1
ATOM 4682 C C . ALA C 2 14 ? -33.888 35.381 -18.578 1.00 125.78 152 ALA C C 1
ATOM 4683 O O . ALA C 2 14 ? -32.744 35.703 -18.914 1.00 127.87 152 ALA C O 1
ATOM 4686 N N . GLU D 2 2 ? 14.491 -3.381 1.098 1.00 102.73 140 GLU D N 1
ATOM 4687 C CA . GLU D 2 2 ? 14.570 -4.726 0.535 1.00 104.91 140 GLU D CA 1
ATOM 4688 C C . GLU D 2 2 ? 14.447 -4.707 -0.988 1.00 93.82 140 GLU D C 1
ATOM 4689 O O . GLU D 2 2 ? 13.786 -3.829 -1.552 1.00 96.70 140 GLU D O 1
ATOM 4695 N N . PRO D 2 3 ? 15.082 -5.674 -1.654 1.00 80.19 141 PRO D N 1
ATOM 4696 C CA . PRO D 2 3 ? 14.997 -5.730 -3.117 1.00 75.93 141 PRO D CA 1
ATOM 4697 C C . PRO D 2 3 ? 13.547 -5.778 -3.568 1.00 71.64 141 PRO D C 1
ATOM 4698 O O . PRO D 2 3 ? 12.704 -6.445 -2.961 1.00 71.44 141 PRO D O 1
ATOM 4702 N N . SER D 2 4 ? 13.260 -5.045 -4.636 1.00 55.68 142 SER D N 1
ATOM 4703 C CA . SER D 2 4 ? 11.892 -4.935 -5.110 1.00 39.87 142 SER D CA 1
ATOM 4704 C C . SER D 2 4 ? 11.400 -6.269 -5.658 1.00 42.21 142 SER D C 1
ATOM 4705 O O . SER D 2 4 ? 12.059 -6.900 -6.491 1.00 44.69 142 SER D O 1
ATOM 4708 N N . LEU D 2 5 ? 10.237 -6.700 -5.181 1.00 35.49 143 LEU D N 1
ATOM 4709 C CA . LEU D 2 5 ? 9.573 -7.850 -5.771 1.00 39.61 143 LEU D CA 1
ATOM 4710 C C . LEU D 2 5 ? 8.879 -7.478 -7.070 1.00 36.20 143 LEU D C 1
ATOM 4711 O O . LEU D 2 5 ? 8.792 -8.303 -7.985 1.00 37.23 143 LEU D O 1
ATOM 4716 N N . LEU D 2 6 ? 8.366 -6.257 -7.162 1.00 36.76 144 LEU D N 1
ATOM 4717 C CA . LEU D 2 6 ? 7.847 -5.766 -8.436 1.00 41.52 144 LEU D CA 1
ATOM 4718 C C . LEU D 2 6 ? 8.912 -5.819 -9.519 1.00 36.45 144 LEU D C 1
ATOM 4719 O O . LEU D 2 6 ? 8.646 -6.246 -10.650 1.00 39.97 144 LEU D O 1
ATOM 4724 N N . LYS D 2 7 ? 10.125 -5.366 -9.197 1.00 37.19 145 LYS D N 1
ATOM 4725 C CA . LYS D 2 7 ? 11.215 -5.439 -10.167 1.00 38.02 145 LYS D CA 1
ATOM 4726 C C . LYS D 2 7 ? 11.463 -6.875 -10.598 1.00 47.72 145 LYS D C 1
ATOM 4727 O O . LYS D 2 7 ? 11.595 -7.164 -11.796 1.00 42.42 145 LYS D O 1
ATOM 4733 N N . LYS D 2 8 ? 11.529 -7.790 -9.626 1.00 42.45 146 LYS D N 1
ATOM 4734 C CA . LYS D 2 8 ? 11.716 -9.197 -9.942 1.00 36.07 146 LYS D CA 1
ATOM 4735 C C . LYS D 2 8 ? 10.667 -9.661 -10.935 1.00 37.40 146 LYS D C 1
ATOM 4736 O O . LYS D 2 8 ? 10.977 -10.330 -11.928 1.00 36.98 146 LYS D O 1
ATOM 4742 N N . LEU D 2 9 ? 9.410 -9.318 -10.677 1.00 33.06 147 LEU D N 1
ATOM 4743 C CA . LEU D 2 9 ? 8.356 -9.730 -11.591 1.00 39.36 147 LEU D CA 1
ATOM 4744 C C . LEU D 2 9 ? 8.527 -9.090 -12.958 1.00 41.19 147 LEU D C 1
ATOM 4745 O O . LEU D 2 9 ? 8.215 -9.719 -13.972 1.00 42.07 147 LEU D O 1
ATOM 4750 N N . LEU D 2 10 ? 9.038 -7.856 -13.013 1.00 40.81 148 LEU D N 1
ATOM 4751 C CA . LEU D 2 10 ? 9.192 -7.180 -14.301 1.00 46.81 148 LEU D CA 1
ATOM 4752 C C . LEU D 2 10 ? 10.331 -7.773 -15.123 1.00 47.18 148 LEU D C 1
ATOM 4753 O O . LEU D 2 10 ? 10.249 -7.814 -16.356 1.00 52.59 148 LEU D O 1
ATOM 4758 N N . LEU D 2 11 ? 11.390 -8.240 -14.463 1.00 40.16 149 LEU D N 1
ATOM 4759 C CA . LEU D 2 11 ? 12.564 -8.763 -15.143 1.00 42.36 149 LEU D CA 1
ATOM 4760 C C . LEU D 2 11 ? 12.495 -10.265 -15.390 1.00 55.29 149 LEU D C 1
ATOM 4761 O O . LEU D 2 11 ? 13.371 -10.806 -16.076 1.00 62.52 149 LEU D O 1
ATOM 4766 N N . ALA D 2 12 ? 11.492 -10.946 -14.844 1.00 56.99 150 ALA D N 1
ATOM 4767 C CA . ALA D 2 12 ? 11.350 -12.368 -15.098 1.00 59.15 150 ALA D CA 1
ATOM 4768 C C . ALA D 2 12 ? 11.100 -12.595 -16.588 1.00 70.27 150 ALA D C 1
ATOM 4769 O O . ALA D 2 12 ? 10.417 -11.787 -17.232 1.00 67.89 150 ALA D O 1
ATOM 4771 N N . PRO D 2 13 ? 11.638 -13.666 -17.166 1.00 80.57 151 PRO D N 1
ATOM 4772 C CA . PRO D 2 13 ? 11.519 -13.880 -18.613 1.00 91.45 151 PRO D CA 1
ATOM 4773 C C . PRO D 2 13 ? 10.124 -14.353 -19.011 1.00 110.25 151 PRO D C 1
ATOM 4774 O O . PRO D 2 13 ? 9.312 -14.778 -18.185 1.00 99.50 151 PRO D O 1
ATOM 4778 N N . ALA D 2 14 ? 9.866 -14.283 -20.316 1.00 132.19 152 ALA D N 1
ATOM 4779 C CA . ALA D 2 14 ? 8.551 -14.597 -20.880 1.00 140.00 152 ALA D CA 1
ATOM 4780 C C . ALA D 2 14 ? 8.044 -15.975 -20.456 1.00 145.35 152 ALA D C 1
ATOM 4781 O O . ALA D 2 14 ? 7.334 -16.104 -19.456 1.00 143.96 152 ALA D O 1
#

Foldseek 3Di:
DCVVLVVLLVLLLVQLVVLPVQFLVNLVCQVVVVDPDDRAQEAQADVSCVVLQVLQDDDDPDGLCPPDVAVLVSVVRSVLVVLVSLLVSVLSSQVSQPLLVVFDVVLNVLLSLQQSQLLVLLRQLSQDDLFFGQHNSNNYTYGLNRQLPDPPPRNVQCPLSSVLSHVSCVLVDGSSLSSLLSNLSSLDLPRPPRDDRVSSVVSSVSSLVSNVVCCCVVPVPRPCSSVVSVVCSVVSSVSVVVNLVRVVVCVVPPPPSDHDVVVVVSSPVRD/DDDPQNVVLVVLLVLLLVLLVVLDVQFLVNLVCQVVVVDPDDHAQEAQADVSCVVNQVLQDADDPDGLCVQDVAPLVSVVRSVLVVLVSLLVSVLSSQVSNPPLVVDDVVLNVLLSLQQSQLLVLLRQLSQDDLFFGAHNSRNYTYGLNSQLPGPPPRNVQCVLSSVLSHVSCVLVDGSSLSSLVSNLSSLDLPRPPRDDRVSSVVSNVSSLVSNVSCCCVVPVPDPCSSVVSVVVSVVSSVSVVVNLVRVVVCVVVPDPSDHDVVVVVSSPVHD/DPDPVVVVVPDDD/DDDPVVVVVPDDD

Secondary structure (DSSP, 8-state):
-HHHHHHHHHHHHHHHHHH-SS-HHHHHHHHHT-SSSPPPEEE-SHHHHHHHGGGS---SSS-GGGG-SSHHHHHHHHHHHHHHHHHHHHHHHHHHSTTGGGS-HHHHHHHHHHHHHHHHHHHHHHTEETTEEEETTTTEEEEHHHHHHSPTTGGGSSHHHHHHHHHHHTT---HHHHHHHHHHHHT-TTSTT-S-HHHHHHHHHHHHHHHHHHHHHH-TT-TTHHHHHHHHHHHHHHHHHHHHHHHHHHHHH-SS----HHHHHHHTT--/---HHHHHHHHHHHHHHHHHHHH-SS-HHHHHHHHTT--SSPPPEEE-SHHHHHHTGGGS---SSS-GGGG-SSHHHHHHHHHHHHHHHHHHHHHHHHHTSTTTTTS-HHHHHHHHHHHHHHHHHHHHHHTEETTEEEETTTTEEEEHHHHHHSTTTGGGSSHHHHHHHHHHHTT---HHHHHHHHHHHHT-TTSTT-S-HHHHHHHHHHHHHHHHHHHHHH-TT-TTHHHHHHHHHHHHHHHHHHHHHHHHHHHHH-SS-PPPHHHHHHHTT--/---HHHHHHHS--/---HHHHHHHS--